Protein AF-0000000078755489 (afdb_homodimer)

InterPro domains:
  IPR040884 SMODS and SLOG-associating 2TM effector domain 1 [PF18181] (157-279)
  IPR041116 SMODS and SLOG-associating 2TM effector domain 3 [NF033610] (5-165)
  IPR041116 SMODS and SLOG-associating 2TM effector domain 3 [PF18184] (6-154)

Secondary structure (DSSP, 8-state):
-PPPPPHHHHHHHHHHHHHHHHHHHHHHHHHHHHHHHHHHHHHHTTSHHHHHHHHHHHHHHHHHHHHHHH--HHHHHHHHHHHHHHHHHHHHHHHTT-TTSSSTTHHHHHHHHHHHHHHHTHHHHHHHTTT--S--SS-HHHHHHHHS-HHHHHHHHIIIIIHHHHHHHHHHHHHHHHHHHHHHHHHHHHHHHHHHHHHHHHH-TTS--HHHHHHHHHHHHHHHHHHHHTHHHHHHHHHHHHHHHHHHHHHGGG--SHHHHHHHHHHHHHHHTTTT--GGGT---/-PPPPPHHHHHHHHHHHHHHHHHHHHHHHHHHHHHHHHHHHHHHTTSHHHHHHHHHHHHHHHHHHHHHHH--HHHHHHHHHHHHHHHHHHHHHHHTT-TTSSSTTHHHHHHHHHHHHHHHTHHHHHHHTTT--S--SS-HHHHHHHHS-HHHHHHHHIIIIIHHHHHHHHHHHHHHHHHHHHHHHHHHHHHHHHHHHHHHHHH-TTS--HHHHHHHHHHHHHHHHHHHHTHHHHHHHHHHHHHHHHHHHHHGGG--SHHHHHHHHHHHHHHHTTTT--GGGT---

Structure (mmCIF, N/CA/C/O backbone):
data_AF-0000000078755489-model_v1
#
loop_
_entity.id
_entity.type
_entity.pdbx_description
1 polymer 'Anthranilate synthase component I'
#
loop_
_atom_site.group_PDB
_atom_site.id
_atom_site.type_symbol
_atom_site.label_atom_id
_atom_site.label_alt_id
_atom_site.label_comp_id
_atom_site.label_asym_id
_atom_site.label_entity_id
_atom_site.label_seq_id
_atom_site.pdbx_PDB_ins_code
_atom_site.Cartn_x
_atom_site.Cartn_y
_atom_site.Cartn_z
_atom_site.occupancy
_atom_site.B_iso_or_equiv
_atom_site.auth_seq_id
_atom_site.auth_comp_id
_atom_site.auth_asym_id
_atom_site.auth_atom_id
_atom_site.pdbx_PDB_model_num
ATOM 1 N N . MET A 1 1 ? -21.266 8.047 26.5 1 76.19 1 MET A N 1
ATOM 2 C CA . MET A 1 1 ? -21.922 8.297 25.219 1 76.19 1 MET A CA 1
ATOM 3 C C . MET A 1 1 ? -20.969 8.016 24.062 1 76.19 1 MET A C 1
ATOM 5 O O . MET A 1 1 ? -19.781 8.305 24.156 1 76.19 1 MET A O 1
ATOM 9 N N . ALA A 1 2 ? -21.547 7.223 23.062 1 87.75 2 ALA A N 1
ATOM 10 C CA . ALA A 1 2 ? -20.719 6.922 21.891 1 87.75 2 ALA A CA 1
ATOM 11 C C . ALA A 1 2 ? -20.875 7.996 20.812 1 87.75 2 ALA A C 1
ATOM 13 O O . ALA A 1 2 ? -21.969 8.562 20.656 1 87.75 2 ALA A O 1
ATOM 14 N N . LEU A 1 3 ? -19.812 8.453 20.219 1 92.81 3 LEU A N 1
ATOM 15 C CA . LEU A 1 3 ? -19.859 9.438 19.156 1 92.81 3 LEU A CA 1
ATOM 16 C C . LEU A 1 3 ? -20.469 8.836 17.891 1 92.81 3 LEU A C 1
ATOM 18 O O . LEU A 1 3 ? -20.031 7.785 17.422 1 92.81 3 LEU A O 1
ATOM 22 N N . GLU A 1 4 ? -21.531 9.43 17.453 1 92.94 4 GLU A N 1
ATOM 23 C CA . GLU A 1 4 ? -22.156 9.008 16.203 1 92.94 4 GLU A CA 1
ATOM 24 C C . GLU A 1 4 ? -21.641 9.828 15.023 1 92.94 4 GLU A C 1
ATOM 26 O O . GLU A 1 4 ? -21.828 11.047 14.969 1 92.94 4 GLU A O 1
ATOM 31 N N . TYR A 1 5 ? -21.094 9.141 14.086 1 93.88 5 TYR A N 1
ATOM 32 C CA . TYR A 1 5 ? -20.531 9.805 12.906 1 93.88 5 TYR A CA 1
ATOM 33 C C . TYR A 1 5 ? -21.625 10.156 11.906 1 93.88 5 TYR A C 1
ATOM 35 O O . TYR A 1 5 ? -22.719 9.57 11.945 1 93.88 5 TYR A O 1
ATOM 43 N N . PRO A 1 6 ? -21.328 11.117 11.023 1 91.12 6 PRO A N 1
ATOM 44 C CA . PRO A 1 6 ? -22.25 11.359 9.914 1 91.12 6 PRO A CA 1
ATOM 45 C C . PRO A 1 6 ? -22.484 10.125 9.055 1 91.12 6 PRO A C 1
ATOM 47 O O . PRO A 1 6 ? -21.594 9.281 8.93 1 91.12 6 PRO A O 1
ATOM 50 N N . SER A 1 7 ? -23.641 10.031 8.438 1 88.62 7 SER A N 1
ATOM 51 C CA . SER A 1 7 ? -24.016 8.883 7.621 1 88.62 7 SER A CA 1
ATOM 52 C C . SER A 1 7 ? -23.031 8.68 6.469 1 88.62 7 SER A C 1
ATOM 54 O O . SER A 1 7 ? -22.828 7.551 6.023 1 88.62 7 SER A O 1
ATOM 56 N N . LEU A 1 8 ? -22.469 9.758 6.051 1 87.38 8 LEU A N 1
ATOM 57 C CA . LEU A 1 8 ? -21.5 9.68 4.965 1 87.38 8 LEU A CA 1
ATOM 58 C C . LEU A 1 8 ? -20.328 8.781 5.352 1 87.38 8 LEU A C 1
ATOM 60 O O . LEU A 1 8 ? -19.797 8.047 4.512 1 87.38 8 LEU A O 1
ATOM 64 N N . TYR A 1 9 ? -19.922 8.805 6.574 1 91.19 9 TYR A N 1
ATOM 65 C CA . TYR A 1 9 ? -18.844 7.949 7.051 1 91.19 9 TYR A CA 1
ATOM 66 C C . TYR A 1 9 ? -19.219 6.477 6.953 1 91.19 9 TYR A C 1
ATOM 68 O O . TYR A 1 9 ? -18.484 5.676 6.375 1 91.19 9 TYR A O 1
ATOM 76 N N . SER A 1 10 ? -20.328 6.145 7.555 1 89.88 10 SER A N 1
ATOM 77 C CA . SER A 1 10 ? -20.766 4.754 7.594 1 89.88 10 SER A CA 1
ATOM 78 C C . SER A 1 10 ? -20.969 4.199 6.191 1 89.88 10 SER A C 1
ATOM 80 O O . SER A 1 10 ? -20.609 3.053 5.906 1 89.88 10 SER A O 1
ATOM 82 N N . SER A 1 11 ? -21.531 5.023 5.336 1 90.19 11 SER A N 1
ATOM 83 C CA . SER A 1 11 ? -21.781 4.594 3.963 1 90.19 11 SER A CA 1
ATOM 84 C C . SER A 1 11 ? -20.469 4.367 3.213 1 90.19 11 SER A C 1
ATOM 86 O O . SER A 1 11 ? -20.312 3.354 2.531 1 90.19 11 SER A O 1
ATOM 88 N N . ALA A 1 12 ? -19.578 5.328 3.316 1 90.31 12 ALA A N 1
ATOM 89 C CA . ALA A 1 12 ? -18.281 5.207 2.65 1 90.31 12 ALA A CA 1
ATOM 90 C C . ALA A 1 12 ? -17.484 4.031 3.203 1 90.31 12 ALA A C 1
ATOM 92 O O . ALA A 1 12 ? -16.859 3.289 2.447 1 90.31 12 ALA A O 1
ATOM 93 N N . ASP A 1 13 ? -17.516 3.875 4.5 1 92.81 13 ASP A N 1
ATOM 94 C CA . ASP A 1 13 ? -16.812 2.781 5.16 1 92.81 13 ASP A CA 1
ATOM 95 C C . ASP A 1 13 ? -17.359 1.427 4.715 1 92.81 13 ASP A C 1
ATOM 97 O O . ASP A 1 13 ? -16.594 0.5 4.445 1 92.81 13 ASP A O 1
ATOM 101 N N . LYS A 1 14 ? -18.641 1.328 4.676 1 92.88 14 LYS A N 1
ATOM 102 C CA . LYS A 1 14 ? -19.281 0.092 4.242 1 92.88 14 LYS A CA 1
ATOM 103 C C . LYS A 1 14 ? -18.953 -0.228 2.791 1 92.88 14 LYS A C 1
ATOM 105 O O . LYS A 1 14 ? -18.641 -1.376 2.455 1 92.88 14 LYS A O 1
ATOM 110 N N . LEU A 1 15 ? -19.016 0.792 1.966 1 91.25 15 LEU A N 1
ATOM 111 C CA . LEU A 1 15 ? -18.688 0.606 0.555 1 91.25 15 LEU A CA 1
ATOM 112 C C . LEU A 1 15 ? -17.25 0.146 0.384 1 91.25 15 LEU A C 1
ATOM 114 O O . LEU A 1 15 ? -16.969 -0.771 -0.394 1 91.25 15 LEU A O 1
ATOM 118 N N . SER A 1 16 ? -16.297 0.794 1.084 1 92.31 16 SER A N 1
ATOM 119 C CA . SER A 1 16 ? -14.891 0.416 1.026 1 92.31 16 SER A CA 1
ATOM 120 C C . SER A 1 16 ? -14.695 -1.03 1.465 1 92.31 16 SER A C 1
ATOM 122 O O . SER A 1 16 ? -14.055 -1.816 0.757 1 92.31 16 SER A O 1
ATOM 124 N N . ASN A 1 17 ? -15.289 -1.408 2.586 1 93.38 17 ASN A N 1
ATOM 125 C CA . ASN A 1 17 ? -15.133 -2.752 3.133 1 93.38 17 ASN A CA 1
ATOM 126 C C . ASN A 1 17 ? -15.734 -3.807 2.205 1 93.38 17 ASN A C 1
ATOM 128 O O . ASN A 1 17 ? -15.141 -4.867 1.998 1 93.38 17 ASN A O 1
ATOM 132 N N . ARG A 1 18 ? -16.859 -3.523 1.664 1 93.12 18 ARG A N 1
ATOM 133 C CA . ARG A 1 18 ? -17.547 -4.469 0.789 1 93.12 18 ARG A CA 1
ATOM 134 C C . ARG A 1 18 ? -16.766 -4.691 -0.501 1 93.12 18 ARG A C 1
ATOM 136 O O . ARG A 1 18 ? -16.625 -5.824 -0.957 1 93.12 18 ARG A O 1
ATOM 143 N N . THR A 1 19 ? -16.312 -3.635 -1.051 1 92.31 19 THR A N 1
ATOM 144 C CA . THR A 1 19 ? -15.602 -3.727 -2.318 1 92.31 19 THR A CA 1
ATOM 145 C C . THR A 1 19 ? -14.266 -4.43 -2.135 1 92.31 19 THR A C 1
ATOM 147 O O . THR A 1 19 ? -13.867 -5.254 -2.965 1 92.31 19 THR A O 1
ATOM 150 N N . GLN A 1 20 ? -13.586 -4.121 -1.095 1 92.44 20 GLN A N 1
ATOM 151 C CA . GLN A 1 20 ? -12.32 -4.793 -0.802 1 92.44 20 GLN A CA 1
ATOM 152 C C . GLN A 1 20 ? -12.539 -6.281 -0.552 1 92.44 20 GLN A C 1
ATOM 154 O O . GLN A 1 20 ? -11.781 -7.117 -1.062 1 92.44 20 GLN A O 1
ATOM 159 N N . ALA A 1 21 ? -13.555 -6.621 0.213 1 94.38 21 ALA A N 1
ATOM 160 C CA . ALA A 1 21 ? -13.844 -8.016 0.529 1 94.38 21 ALA A CA 1
ATOM 161 C C . ALA A 1 21 ? -14.195 -8.805 -0.73 1 94.38 21 ALA A C 1
ATOM 163 O O . ALA A 1 21 ? -13.789 -9.953 -0.888 1 94.38 21 ALA A O 1
ATOM 164 N N . LEU A 1 22 ? -14.977 -8.188 -1.553 1 94.25 22 LEU A N 1
ATOM 165 C CA . LEU A 1 22 ? -15.367 -8.836 -2.797 1 94.25 22 LEU A CA 1
ATOM 166 C C . LEU A 1 22 ? -14.148 -9.117 -3.67 1 94.25 22 LEU A C 1
ATOM 168 O O . LEU A 1 22 ? -14.016 -10.211 -4.223 1 94.25 22 LEU A O 1
ATOM 172 N N . TYR A 1 23 ? -13.297 -8.156 -3.775 1 93.25 23 TYR A N 1
ATOM 173 C CA . TYR A 1 23 ? -12.086 -8.328 -4.57 1 93.25 23 TYR A CA 1
ATOM 174 C C . TYR A 1 23 ? -11.234 -9.477 -4.031 1 93.25 23 TYR A C 1
ATOM 176 O O . TYR A 1 23 ? -10.781 -10.328 -4.793 1 93.25 23 TYR A O 1
ATOM 184 N N . LYS A 1 24 ? -11 -9.5 -2.756 1 94.38 24 LYS A N 1
ATOM 185 C CA . LYS A 1 24 ? -10.172 -10.531 -2.135 1 94.38 24 LYS A CA 1
ATOM 186 C C . LYS A 1 24 ? -10.797 -11.914 -2.297 1 94.38 24 LYS A C 1
ATOM 188 O O . LYS A 1 24 ? -10.094 -12.906 -2.473 1 94.38 24 LYS A O 1
ATOM 193 N N . ARG A 1 25 ? -12.148 -11.938 -2.242 1 95.88 25 ARG A N 1
ATOM 194 C CA . ARG A 1 25 ? -12.844 -13.203 -2.424 1 95.88 25 ARG A CA 1
ATOM 195 C C . ARG A 1 25 ? -12.672 -13.727 -3.848 1 95.88 25 ARG A C 1
ATOM 197 O O . ARG A 1 25 ? -12.414 -14.914 -4.051 1 95.88 25 ARG A O 1
ATOM 204 N N . ILE A 1 26 ? -12.875 -12.836 -4.793 1 96.31 26 ILE A N 1
ATOM 205 C CA . ILE A 1 26 ? -12.703 -13.227 -6.191 1 96.31 26 ILE A CA 1
ATOM 206 C C . ILE A 1 26 ? -11.281 -13.719 -6.418 1 96.31 26 ILE A C 1
ATOM 208 O O . ILE A 1 26 ? -11.062 -14.75 -7.055 1 96.31 26 ILE A O 1
ATOM 212 N N . PHE A 1 27 ? -10.359 -13.016 -5.883 1 95.69 27 PHE A N 1
ATOM 213 C CA . PHE A 1 27 ? -8.945 -13.359 -5.988 1 95.69 27 PHE A CA 1
ATOM 214 C C . PHE A 1 27 ? -8.688 -14.75 -5.406 1 95.69 27 PHE A C 1
ATOM 216 O O . PHE A 1 27 ? -8.047 -15.586 -6.051 1 95.69 27 PHE A O 1
ATOM 223 N N . LYS A 1 28 ? -9.164 -14.992 -4.238 1 96.81 28 LYS A N 1
ATOM 224 C CA . LYS A 1 28 ? -8.977 -16.266 -3.541 1 96.81 28 LYS A CA 1
ATOM 225 C C . LYS A 1 28 ? -9.547 -17.422 -4.348 1 96.81 28 LYS A C 1
ATOM 227 O O . LYS A 1 28 ? -8.875 -18.438 -4.559 1 96.81 28 LYS A O 1
ATOM 232 N N . TRP A 1 29 ? -10.742 -17.234 -4.789 1 97.5 29 TRP A N 1
ATOM 233 C CA . TRP A 1 29 ? -11.398 -18.328 -5.504 1 97.5 29 TRP A CA 1
ATOM 234 C C . TRP A 1 29 ? -10.742 -18.562 -6.859 1 97.5 29 TRP A C 1
ATOM 236 O O . TRP A 1 29 ? -10.68 -19.703 -7.332 1 97.5 29 TRP A O 1
ATOM 246 N N . HIS A 1 30 ? -10.273 -17.516 -7.449 1 97.81 30 HIS A N 1
ATOM 247 C CA . HIS A 1 30 ? -9.516 -17.672 -8.688 1 97.81 30 HIS A CA 1
ATOM 248 C C . HIS A 1 30 ? -8.297 -18.562 -8.477 1 97.81 30 HIS A C 1
ATOM 250 O O . HIS A 1 30 ? -8.078 -19.516 -9.227 1 97.81 30 HIS A O 1
ATOM 256 N N . THR A 1 31 ? -7.531 -18.281 -7.473 1 96.94 31 THR A N 1
ATOM 257 C CA . THR A 1 31 ? -6.293 -19 -7.219 1 96.94 31 THR A CA 1
ATOM 258 C C . THR A 1 31 ? -6.582 -20.438 -6.773 1 96.94 31 THR A C 1
ATOM 260 O O . THR A 1 31 ? -5.887 -21.359 -7.176 1 96.94 31 THR A O 1
ATOM 263 N N . VAL A 1 32 ? -7.633 -20.594 -6.008 1 97.88 32 VAL A N 1
ATOM 264 C CA . VAL A 1 32 ? -8.008 -21.922 -5.527 1 97.88 32 VAL A CA 1
ATOM 265 C C . VAL A 1 32 ? -8.438 -22.797 -6.703 1 97.88 32 VAL A C 1
ATOM 267 O O . VAL A 1 32 ? -8.047 -23.953 -6.801 1 97.88 32 VAL A O 1
ATOM 270 N N . CYS A 1 33 ? -9.227 -22.234 -7.586 1 98.31 33 CYS A N 1
ATOM 271 C CA . CYS A 1 33 ? -9.672 -22.969 -8.758 1 98.31 33 CYS A CA 1
ATOM 272 C C . CYS A 1 33 ? -8.492 -23.344 -9.648 1 98.31 33 CYS A C 1
ATOM 274 O O . CYS A 1 33 ? -8.445 -24.453 -10.195 1 98.31 33 CYS A O 1
ATOM 276 N N . LEU A 1 34 ? -7.578 -22.484 -9.758 1 97.94 34 LEU A N 1
ATOM 277 C CA . LEU A 1 34 ? -6.41 -22.734 -10.594 1 97.94 34 LEU A CA 1
ATOM 278 C C . LEU A 1 34 ? -5.562 -23.859 -10.023 1 97.94 34 LEU A C 1
ATOM 280 O O . LEU A 1 34 ? -5.109 -24.734 -10.758 1 97.94 34 LEU A O 1
ATOM 284 N N . VAL A 1 35 ? -5.355 -23.844 -8.727 1 98.38 35 VAL A N 1
ATOM 285 C CA . VAL A 1 35 ? -4.594 -24.891 -8.055 1 98.38 35 VAL A CA 1
ATOM 286 C C . VAL A 1 35 ? -5.34 -26.219 -8.164 1 98.38 35 VAL A C 1
ATOM 288 O O . VAL A 1 35 ? -4.742 -27.25 -8.469 1 98.38 35 VAL A O 1
ATOM 291 N N . ALA A 1 36 ? -6.629 -26.188 -7.977 1 98.56 36 ALA A N 1
ATOM 292 C CA . ALA A 1 36 ? -7.445 -27.391 -8.102 1 98.56 36 ALA A CA 1
ATOM 293 C C . ALA A 1 36 ? -7.363 -27.969 -9.516 1 98.56 36 ALA A C 1
ATOM 295 O O . ALA A 1 36 ? -7.273 -29.172 -9.688 1 98.56 36 ALA A O 1
ATOM 296 N N . PHE A 1 37 ? -7.398 -27.094 -10.492 1 98.44 37 PHE A N 1
ATOM 297 C CA . PHE A 1 37 ? -7.238 -27.516 -11.875 1 98.44 37 PHE A CA 1
ATOM 298 C C . PHE A 1 37 ? -5.934 -28.281 -12.055 1 98.44 37 PHE A C 1
ATOM 300 O O . PHE A 1 37 ? -5.918 -29.359 -12.641 1 98.44 37 PHE A O 1
ATOM 307 N N . CYS A 1 38 ? -4.883 -27.719 -11.516 1 97.19 38 CYS A N 1
ATOM 308 C CA . CYS A 1 38 ? -3.57 -28.328 -11.664 1 97.19 38 CYS A CA 1
ATOM 309 C C . CYS A 1 38 ? -3.549 -29.719 -11.023 1 97.19 38 CYS A C 1
ATOM 311 O O . CYS A 1 38 ? -3.014 -30.672 -11.609 1 97.19 38 CYS A O 1
ATOM 313 N N . ILE A 1 39 ? -4.129 -29.859 -9.906 1 97.69 39 ILE A N 1
ATOM 314 C CA . ILE A 1 39 ? -4.137 -31.125 -9.164 1 97.69 39 ILE A CA 1
ATOM 315 C C . ILE A 1 39 ? -4.961 -32.156 -9.922 1 97.69 39 ILE A C 1
ATOM 317 O O . ILE A 1 39 ? -4.492 -33.281 -10.172 1 97.69 39 ILE A O 1
ATOM 321 N N . ILE A 1 40 ? -6.137 -31.797 -10.344 1 97.81 40 ILE A N 1
ATOM 322 C CA . ILE A 1 40 ? -7.055 -32.719 -11 1 97.81 40 ILE A CA 1
ATOM 323 C C . ILE A 1 40 ? -6.484 -33.125 -12.359 1 97.81 40 ILE A C 1
ATOM 325 O O . ILE A 1 40 ? -6.52 -34.312 -12.719 1 97.81 40 ILE A O 1
ATOM 329 N N . PHE A 1 41 ? -5.941 -32.219 -13.047 1 96.31 41 PHE A N 1
ATOM 330 C CA . PHE A 1 41 ? -5.379 -32.5 -14.359 1 96.31 41 PHE A CA 1
ATOM 331 C C . PHE A 1 41 ? -4.184 -33.438 -14.242 1 96.31 41 PHE A C 1
ATOM 333 O O . PHE A 1 41 ? -4.051 -34.375 -15.016 1 96.31 41 PHE A O 1
ATOM 340 N N . SER A 1 42 ? -3.379 -33.125 -13.266 1 94.12 42 SER A N 1
ATOM 341 C CA . SER A 1 42 ? -2.189 -33.969 -13.078 1 94.12 42 SER A CA 1
ATOM 342 C C . SER A 1 42 ? -2.562 -35.375 -12.703 1 94.12 42 SER A C 1
ATOM 344 O O . SER A 1 42 ? -1.957 -36.344 -13.188 1 94.12 42 SER A O 1
ATOM 346 N N . MET A 1 43 ? -3.59 -35.562 -11.969 1 94.44 43 MET A N 1
ATOM 347 C CA . MET A 1 43 ? -3.92 -36.844 -11.414 1 94.44 43 MET A CA 1
ATOM 348 C C . MET A 1 43 ? -4.871 -37.625 -12.328 1 94.44 43 MET A C 1
ATOM 350 O O . MET A 1 43 ? -4.789 -38.844 -12.438 1 94.44 43 MET A O 1
ATOM 354 N N . PHE A 1 44 ? -5.758 -36.938 -13.062 1 93.94 44 PHE A N 1
ATOM 355 C CA . PHE A 1 44 ? -6.887 -37.656 -13.656 1 93.94 44 PHE A CA 1
ATOM 356 C C . PHE A 1 44 ? -7.055 -37.281 -15.125 1 93.94 44 PHE A C 1
ATOM 358 O O . PHE A 1 44 ? -8.148 -37.406 -15.68 1 93.94 44 PHE A O 1
ATOM 365 N N . LYS A 1 45 ? -6.031 -36.781 -15.703 1 91.56 45 LYS A N 1
ATOM 366 C CA . LYS A 1 45 ? -6.18 -36.312 -17.078 1 91.56 45 LYS A CA 1
ATOM 367 C C . LYS A 1 45 ? -6.527 -37.469 -18.016 1 91.56 45 LYS A C 1
ATOM 369 O O . LYS A 1 45 ? -7.055 -37.25 -19.109 1 91.56 45 LYS A O 1
ATOM 374 N N . GLU A 1 46 ? -6.355 -38.75 -17.578 1 91.19 46 GLU A N 1
ATOM 375 C CA . GLU A 1 46 ? -6.609 -39.875 -18.453 1 91.19 46 GLU A CA 1
ATOM 376 C C . GLU A 1 46 ? -8.039 -40.375 -18.297 1 91.19 46 GLU A C 1
ATOM 378 O O . GLU A 1 46 ? -8.523 -41.156 -19.125 1 91.19 46 GLU A O 1
ATOM 383 N N . ILE A 1 47 ? -8.703 -39.938 -17.266 1 94.38 47 ILE A N 1
ATOM 384 C CA . ILE A 1 47 ? -10.062 -40.344 -16.984 1 94.38 47 ILE A CA 1
ATOM 385 C C . ILE A 1 47 ? -11.047 -39.281 -17.453 1 94.38 47 ILE A C 1
ATOM 387 O O . ILE A 1 47 ? -10.844 -38.094 -17.219 1 94.38 47 ILE A O 1
ATOM 391 N N . PRO A 1 48 ? -12.109 -39.75 -18.094 1 94.81 48 PRO A N 1
ATOM 392 C CA . PRO A 1 48 ? -13.062 -38.781 -18.641 1 94.81 48 PRO A CA 1
ATOM 393 C C . PRO A 1 48 ? -13.609 -37.844 -17.578 1 94.81 48 PRO A C 1
ATOM 395 O O . PRO A 1 48 ? -13.711 -36.625 -17.812 1 94.81 48 PRO A O 1
ATOM 398 N N . VAL A 1 49 ? -13.922 -38.281 -16.453 1 95.56 49 VAL A N 1
ATOM 399 C CA . VAL A 1 49 ? -14.453 -37.438 -15.398 1 95.56 49 VAL A CA 1
ATOM 400 C C . VAL A 1 49 ? -13.406 -36.406 -14.992 1 95.56 49 VAL A C 1
ATOM 402 O O . VAL A 1 49 ? -13.75 -35.25 -14.703 1 95.56 49 VAL A O 1
ATOM 405 N N . GLY A 1 50 ? -12.195 -36.812 -14.93 1 96.31 50 GLY A N 1
ATOM 406 C CA . GLY A 1 50 ? -11.117 -35.875 -14.641 1 96.31 50 GLY A CA 1
ATOM 407 C C . GLY A 1 50 ? -11 -34.75 -15.664 1 96.31 50 GLY A C 1
ATOM 408 O O . GLY A 1 50 ? -10.766 -33.594 -15.305 1 96.31 50 GLY A O 1
ATOM 409 N N . LYS A 1 51 ? -11.219 -35.094 -16.891 1 95.94 51 LYS A N 1
ATOM 410 C CA . LYS A 1 51 ? -11.18 -34.125 -17.969 1 95.94 51 LYS A CA 1
ATOM 411 C C . LYS A 1 51 ? -12.312 -33.125 -17.828 1 95.94 51 LYS A C 1
ATOM 413 O O . LYS A 1 51 ? -12.102 -31.906 -18 1 95.94 51 LYS A O 1
ATOM 418 N N . ILE A 1 52 ? -13.406 -33.625 -17.5 1 96.88 52 ILE A N 1
ATOM 419 C CA . ILE A 1 52 ? -14.578 -32.781 -17.359 1 96.88 52 ILE A CA 1
ATOM 420 C C . ILE A 1 52 ? -14.391 -31.812 -16.188 1 96.88 52 ILE A C 1
ATOM 422 O O . ILE A 1 52 ? -14.625 -30.609 -16.312 1 96.88 52 ILE A O 1
ATOM 426 N N . ILE A 1 53 ? -13.961 -32.281 -15.062 1 97.94 53 ILE A N 1
ATOM 427 C CA . ILE A 1 53 ? -13.75 -31.453 -13.875 1 97.94 53 ILE A CA 1
ATOM 428 C C . ILE A 1 53 ? -12.688 -30.406 -14.172 1 97.94 53 ILE A C 1
ATOM 430 O O . ILE A 1 53 ? -12.836 -29.234 -13.789 1 97.94 53 ILE A O 1
ATOM 434 N N . SER A 1 54 ? -11.656 -30.812 -14.852 1 97.81 54 SER A N 1
ATOM 435 C CA . SER A 1 54 ? -10.609 -29.875 -15.234 1 97.81 54 SER A CA 1
ATOM 436 C C . SER A 1 54 ? -11.164 -28.75 -16.109 1 97.81 54 SER A C 1
ATOM 438 O O . SER A 1 54 ? -10.844 -27.578 -15.914 1 97.81 54 SER A O 1
ATOM 440 N N . ALA A 1 55 ? -11.992 -29.125 -17 1 97.56 55 ALA A N 1
ATOM 441 C CA . ALA A 1 55 ? -12.602 -28.156 -17.906 1 97.56 55 ALA A CA 1
ATOM 442 C C . ALA A 1 55 ? -13.445 -27.141 -17.125 1 97.56 55 ALA A C 1
ATOM 444 O O . ALA A 1 55 ? -13.359 -25.938 -17.375 1 97.56 55 ALA A O 1
ATOM 445 N N . ILE A 1 56 ? -14.164 -27.578 -16.203 1 98.19 56 ILE A N 1
ATOM 446 C CA . ILE A 1 56 ? -15.023 -26.719 -15.398 1 98.19 56 ILE A CA 1
ATOM 447 C C . ILE A 1 56 ? -14.164 -25.781 -14.562 1 98.19 56 ILE A C 1
ATOM 449 O O . ILE A 1 56 ? -14.445 -24.578 -14.5 1 98.19 56 ILE A O 1
ATOM 453 N N . LEU A 1 57 ? -13.164 -26.266 -13.977 1 98.5 57 LEU A N 1
ATOM 454 C CA . LEU A 1 57 ? -12.289 -25.469 -13.117 1 98.5 57 LEU A CA 1
ATOM 455 C C . LEU A 1 57 ? -11.602 -24.375 -13.914 1 98.5 57 LEU A C 1
ATOM 457 O O . LEU A 1 57 ? -11.508 -23.234 -13.453 1 98.5 57 LEU A O 1
ATOM 461 N N . ILE A 1 58 ? -11.133 -24.719 -15.094 1 97.12 58 ILE A N 1
ATOM 462 C CA . ILE A 1 58 ? -10.438 -23.719 -15.891 1 97.12 58 ILE A CA 1
ATOM 463 C C . ILE A 1 58 ? -11.414 -22.641 -16.359 1 97.12 58 ILE A C 1
ATOM 465 O O . ILE A 1 58 ? -11.07 -21.469 -16.422 1 97.12 58 ILE A O 1
ATOM 469 N N . LEU A 1 59 ? -12.625 -23.062 -16.656 1 97.75 59 LEU A N 1
ATOM 470 C CA . LEU A 1 59 ? -13.633 -22.094 -17.094 1 97.75 59 LEU A CA 1
ATOM 471 C C . LEU A 1 59 ? -14.023 -21.172 -15.953 1 97.75 59 LEU A C 1
ATOM 473 O O . LEU A 1 59 ? -14.141 -19.953 -16.156 1 97.75 59 LEU A O 1
ATOM 477 N N . ILE A 1 60 ? -14.203 -21.672 -14.773 1 98 60 ILE A N 1
ATOM 478 C CA . ILE A 1 60 ? -14.508 -20.859 -13.602 1 98 60 ILE A CA 1
ATOM 479 C C . ILE A 1 60 ? -13.352 -19.891 -13.336 1 98 60 ILE A C 1
ATOM 481 O O . ILE A 1 60 ? -13.578 -18.703 -13.102 1 98 60 ILE A O 1
ATOM 485 N N . SER A 1 61 ? -12.164 -20.438 -13.336 1 97.56 61 SER A N 1
ATOM 486 C CA . SER A 1 61 ? -10.992 -19.609 -13.117 1 97.56 61 SER A CA 1
ATOM 487 C C . SER A 1 61 ? -10.914 -18.484 -14.148 1 97.56 61 SER A C 1
ATOM 489 O O . SER A 1 61 ? -10.523 -17.359 -13.82 1 97.56 61 SER A O 1
ATOM 491 N N . PHE A 1 62 ? -11.328 -18.797 -15.328 1 97 62 PHE A N 1
ATOM 492 C CA . PHE A 1 62 ? -11.289 -17.797 -16.391 1 97 62 PHE A CA 1
ATOM 493 C C . PHE A 1 62 ? -12.336 -16.719 -16.156 1 97 62 PHE A C 1
ATOM 495 O O . PHE A 1 62 ? -12.07 -15.531 -16.359 1 97 62 PHE A O 1
ATOM 502 N N . VAL A 1 63 ? -13.484 -17.078 -15.828 1 97 63 VAL A N 1
ATOM 503 C CA . VAL A 1 63 ? -14.531 -16.109 -15.523 1 97 63 VAL A CA 1
ATOM 504 C C . VAL A 1 63 ? -14.078 -15.18 -14.398 1 97 63 VAL A C 1
ATOM 506 O O . VAL A 1 63 ? -14.227 -13.961 -14.484 1 97 63 VAL A O 1
ATOM 509 N N . LEU A 1 64 ? -13.508 -15.719 -13.375 1 97.19 64 LEU A N 1
ATOM 510 C CA . LEU A 1 64 ? -12.984 -14.93 -12.266 1 97.19 64 LEU A CA 1
ATOM 511 C C . LEU A 1 64 ? -11.844 -14.023 -12.727 1 97.19 64 LEU A C 1
ATOM 513 O O . LEU A 1 64 ? -11.719 -12.891 -12.258 1 97.19 64 LEU A O 1
ATOM 517 N N . ASN A 1 65 ? -11.062 -14.57 -13.641 1 95.81 65 ASN A N 1
ATOM 518 C CA . ASN A 1 65 ? -9.984 -13.781 -14.227 1 95.81 65 ASN A CA 1
ATOM 519 C C . ASN A 1 65 ? -10.523 -12.555 -14.953 1 95.81 65 ASN A C 1
ATOM 521 O O . ASN A 1 65 ? -9.914 -11.484 -14.898 1 95.81 65 ASN A O 1
ATOM 525 N N . ILE A 1 66 ? -11.594 -12.688 -15.594 1 95.44 66 ILE A N 1
ATOM 526 C CA . ILE A 1 66 ? -12.227 -11.562 -16.297 1 95.44 66 ILE A CA 1
ATOM 527 C C . ILE A 1 66 ? -12.586 -10.469 -15.289 1 95.44 66 ILE A C 1
ATOM 529 O O . ILE A 1 66 ? -12.305 -9.297 -15.516 1 95.44 66 ILE A O 1
ATOM 533 N N . PHE A 1 67 ? -13.062 -10.875 -14.203 1 93.88 67 PHE A N 1
ATOM 534 C CA . PHE A 1 67 ? -13.43 -9.914 -13.18 1 93.88 67 PHE A CA 1
ATOM 535 C C . PHE A 1 67 ? -12.195 -9.242 -12.594 1 93.88 67 PHE A C 1
ATOM 537 O O . PHE A 1 67 ? -12.195 -8.031 -12.367 1 93.88 67 PHE A O 1
ATOM 544 N N . LEU A 1 68 ? -11.195 -9.938 -12.359 1 93.44 68 LEU A N 1
ATOM 545 C CA . LEU A 1 68 ? -9.969 -9.383 -11.789 1 93.44 68 LEU A CA 1
ATOM 546 C C . LEU A 1 68 ? -9.312 -8.422 -12.766 1 93.44 68 LEU A C 1
ATOM 548 O O . LEU A 1 68 ? -8.703 -7.43 -12.352 1 93.44 68 LEU A O 1
ATOM 552 N N . THR A 1 69 ? -9.469 -8.727 -14.039 1 92 69 THR A N 1
ATOM 553 C CA . THR A 1 69 ? -8.789 -7.949 -15.062 1 92 69 THR A CA 1
ATOM 554 C C . THR A 1 69 ? -9.555 -6.668 -15.375 1 92 69 THR A C 1
ATOM 556 O O . THR A 1 69 ? -8.953 -5.605 -15.547 1 92 69 THR A O 1
ATOM 559 N N . PHE A 1 70 ? -10.82 -6.703 -15.32 1 89.69 70 PHE A N 1
ATOM 560 C CA . PHE A 1 70 ? -11.57 -5.586 -15.883 1 89.69 70 PHE A CA 1
ATOM 561 C C . PHE A 1 70 ? -12.297 -4.82 -14.789 1 89.69 70 PHE A C 1
ATOM 563 O O . PHE A 1 70 ? -12.859 -3.748 -15.039 1 89.69 70 PHE A O 1
ATOM 570 N N . ASP A 1 71 ? -12.25 -5.188 -13.664 1 81.69 71 ASP A N 1
ATOM 571 C CA . ASP A 1 71 ? -12.992 -4.5 -12.609 1 81.69 71 ASP A CA 1
ATOM 572 C C . ASP A 1 71 ? -12.141 -3.408 -11.969 1 81.69 71 ASP A C 1
ATOM 574 O O . ASP A 1 71 ? -10.914 -3.541 -11.867 1 81.69 71 ASP A O 1
ATOM 578 N N . ASP A 1 72 ? -12.773 -2.32 -11.562 1 79.19 72 ASP A N 1
ATOM 579 C CA . ASP A 1 72 ? -12.117 -1.162 -10.969 1 79.19 72 ASP A CA 1
ATOM 580 C C . ASP A 1 72 ? -12.328 -1.129 -9.453 1 79.19 72 ASP A C 1
ATOM 582 O O . ASP A 1 72 ? -12.266 -0.064 -8.836 1 79.19 72 ASP A O 1
ATOM 586 N N . LYS A 1 73 ? -12.594 -2.238 -8.945 1 81.81 73 LYS A N 1
ATOM 587 C CA . LYS A 1 73 ? -12.922 -2.326 -7.523 1 81.81 73 LYS A CA 1
ATOM 588 C C . LYS A 1 73 ? -11.828 -1.7 -6.66 1 81.81 73 LYS A C 1
ATOM 590 O O . LYS A 1 73 ? -12.117 -1.112 -5.617 1 81.81 73 LYS A O 1
ATOM 595 N N . ASN A 1 74 ? -10.617 -1.668 -7.082 1 80.5 74 ASN A N 1
ATOM 596 C CA . ASN A 1 74 ? -9.516 -1.101 -6.316 1 80.5 74 ASN A CA 1
ATOM 597 C C . ASN A 1 74 ? -9.641 0.415 -6.191 1 80.5 74 ASN A C 1
ATOM 599 O O . ASN A 1 74 ? -9.391 0.977 -5.125 1 80.5 74 ASN A O 1
ATOM 603 N N . THR A 1 75 ? -10.055 1.013 -7.199 1 82.88 75 THR A N 1
ATOM 604 C CA . THR A 1 75 ? -10.242 2.459 -7.188 1 82.88 75 THR A CA 1
ATOM 605 C C . THR A 1 75 ? -11.383 2.852 -6.254 1 82.88 75 THR A C 1
ATOM 607 O O . THR A 1 75 ? -11.266 3.805 -5.484 1 82.88 75 THR A O 1
ATOM 610 N N . VAL A 1 76 ? -12.422 2.09 -6.336 1 87.06 76 VAL A N 1
ATOM 611 C CA . VAL A 1 76 ? -13.586 2.375 -5.512 1 87.06 76 VAL A CA 1
ATOM 612 C C . VAL A 1 76 ? -13.25 2.166 -4.039 1 87.06 76 VAL A C 1
ATOM 614 O O . VAL A 1 76 ? -13.586 2.998 -3.193 1 87.06 76 VAL A O 1
ATOM 617 N N . TRP A 1 77 ? -12.609 1.103 -3.785 1 89.25 77 TRP A N 1
ATOM 618 C CA . TRP A 1 77 ? -12.219 0.817 -2.41 1 89.25 77 TRP A CA 1
ATOM 619 C C . TRP A 1 77 ? -11.344 1.933 -1.852 1 89.25 77 TRP A C 1
ATOM 621 O O . TRP A 1 77 ? -11.594 2.436 -0.753 1 89.25 77 TRP A O 1
ATOM 631 N N . TYR A 1 78 ? -10.375 2.334 -2.578 1 84.31 78 TYR A N 1
ATOM 632 C CA . TYR A 1 78 ? -9.414 3.322 -2.107 1 84.31 78 TYR A CA 1
ATOM 633 C C . TYR A 1 78 ? -1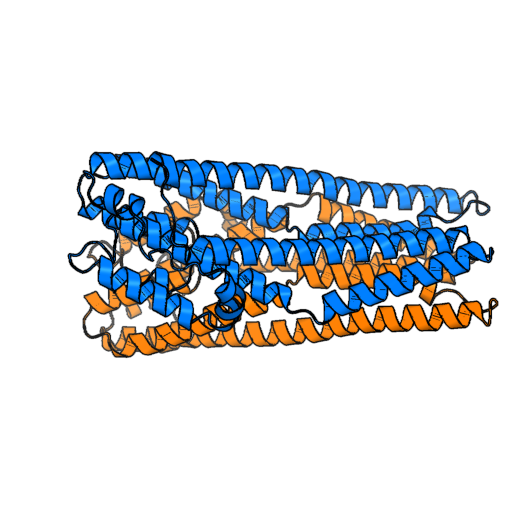0.078 4.68 -1.909 1 84.31 78 TYR A C 1
ATOM 635 O O . TYR A 1 78 ? -9.867 5.332 -0.883 1 84.31 78 TYR A O 1
ATOM 643 N N . THR A 1 79 ? -10.82 5.066 -2.852 1 85 79 THR A N 1
ATOM 644 C CA . THR A 1 79 ? -11.484 6.363 -2.777 1 85 79 THR A CA 1
ATOM 645 C C . THR A 1 79 ? -12.5 6.383 -1.642 1 85 79 THR A C 1
ATOM 647 O O . THR A 1 79 ? -12.617 7.379 -0.924 1 85 79 THR A O 1
ATOM 650 N N . ALA A 1 80 ? -13.211 5.301 -1.53 1 89.38 80 ALA A N 1
ATOM 651 C CA . ALA A 1 80 ? -14.188 5.207 -0.449 1 89.38 80 ALA A CA 1
ATOM 652 C C . ALA A 1 80 ? -13.5 5.223 0.914 1 89.38 80 ALA A C 1
ATOM 654 O O . ALA A 1 80 ? -14.008 5.816 1.866 1 89.38 80 ALA A O 1
ATOM 655 N N . ARG A 1 81 ? -12.375 4.598 0.995 1 90.12 81 ARG A N 1
ATOM 656 C CA . ARG A 1 81 ? -11.617 4.605 2.242 1 90.12 81 ARG A CA 1
ATOM 657 C C . ARG A 1 81 ? -11.094 6 2.559 1 90.12 81 ARG A C 1
ATOM 659 O O . ARG A 1 81 ? -11.18 6.457 3.701 1 90.12 81 ARG A O 1
ATOM 666 N N . ALA A 1 82 ? -10.57 6.648 1.562 1 86.88 82 ALA A N 1
ATOM 667 C CA . ALA A 1 82 ? -10.086 8.016 1.736 1 86.88 82 ALA A CA 1
ATOM 668 C C . ALA A 1 82 ? -11.211 8.938 2.203 1 86.88 82 ALA A C 1
ATOM 670 O O . ALA A 1 82 ? -11 9.773 3.084 1 86.88 82 ALA A O 1
ATOM 671 N N . LEU A 1 83 ? -12.352 8.758 1.62 1 88.38 83 LEU A N 1
ATOM 672 C CA . LEU A 1 83 ? -13.508 9.562 1.991 1 88.38 83 LEU A CA 1
ATOM 673 C C . LEU A 1 83 ? -13.93 9.281 3.43 1 88.38 83 LEU A C 1
ATOM 675 O O . LEU A 1 83 ? -14.148 10.211 4.211 1 88.38 83 LEU A O 1
ATOM 679 N N . ALA A 1 84 ? -14.016 8.055 3.777 1 90.94 84 ALA A N 1
ATOM 680 C CA . ALA A 1 84 ? -14.414 7.66 5.129 1 90.94 84 ALA A CA 1
ATOM 681 C C . ALA A 1 84 ? -13.461 8.234 6.172 1 90.94 84 ALA A C 1
ATOM 683 O O . ALA A 1 84 ? -13.898 8.812 7.168 1 90.94 84 ALA A O 1
ATOM 684 N N . GLU A 1 85 ? -12.164 8.102 5.914 1 89.75 85 GLU A N 1
ATOM 685 C CA . GLU A 1 85 ? -11.164 8.578 6.863 1 89.75 85 GLU A CA 1
ATOM 686 C C . GLU A 1 85 ? -11.164 10.102 6.945 1 89.75 85 GLU A C 1
ATOM 688 O O . GLU A 1 85 ? -10.914 10.672 8.008 1 89.75 85 GLU A O 1
ATOM 693 N N . SER A 1 86 ? -11.406 10.703 5.844 1 89 86 SER A N 1
ATOM 694 C CA . SER A 1 86 ? -11.5 12.156 5.832 1 89 86 SER A CA 1
ATOM 695 C C . SER A 1 86 ? -12.68 12.648 6.664 1 89 86 SER A C 1
ATOM 697 O O . SER A 1 86 ? -12.539 13.578 7.457 1 89 86 SER A O 1
ATOM 699 N N . VAL A 1 87 ? -13.781 12.031 6.477 1 90.62 87 VAL A N 1
ATOM 700 C CA . VAL A 1 87 ? -14.969 12.406 7.238 1 90.62 87 VAL A CA 1
ATOM 701 C C . VAL A 1 87 ? -14.734 12.148 8.727 1 90.62 87 VAL A C 1
ATOM 703 O O . VAL A 1 87 ? -15.094 12.969 9.57 1 90.62 87 VAL A O 1
ATOM 706 N N . LYS A 1 88 ? -14.18 11.031 9.031 1 93.81 88 LYS A N 1
ATOM 707 C CA . LYS A 1 88 ? -13.875 10.688 10.414 1 93.81 88 LYS A CA 1
ATOM 708 C C . LYS A 1 88 ? -12.953 11.727 11.047 1 93.81 88 LYS A C 1
ATOM 710 O O . LYS A 1 88 ? -13.219 12.203 12.156 1 93.81 88 LYS A O 1
ATOM 715 N N . THR A 1 89 ? -11.875 12.102 10.352 1 90.88 89 THR A N 1
ATOM 716 C CA . THR A 1 89 ? -10.93 13.109 10.82 1 90.88 89 THR A CA 1
ATOM 717 C C . THR A 1 89 ? -11.617 14.453 11.016 1 90.88 89 THR A C 1
ATOM 719 O O . THR A 1 89 ? -11.453 15.094 12.055 1 90.88 89 THR A O 1
ATOM 722 N N . MET A 1 90 ? -12.398 14.82 10.102 1 91.62 90 MET A N 1
ATOM 723 C CA . MET A 1 90 ? -13.117 16.094 10.18 1 91.62 90 MET A CA 1
ATOM 724 C C . MET A 1 90 ? -14.102 16.094 11.344 1 91.62 90 MET A C 1
ATOM 726 O O . MET A 1 90 ? -14.273 17.125 12.008 1 91.62 90 MET A O 1
ATOM 730 N N . THR A 1 91 ? -14.742 15.008 11.531 1 94.25 91 THR A N 1
ATOM 731 C CA . THR A 1 91 ? -15.719 14.898 12.609 1 94.25 91 THR A CA 1
ATOM 732 C C . THR A 1 91 ? -15.047 15.094 13.969 1 94.25 91 THR A C 1
ATOM 734 O O . THR A 1 91 ? -15.555 15.844 14.805 1 94.25 91 THR A O 1
ATOM 737 N N . TRP A 1 92 ? -13.961 14.508 14.172 1 95.44 92 TRP A N 1
ATOM 738 C CA . TRP A 1 92 ? -13.25 14.633 15.445 1 95.44 92 TRP A CA 1
ATOM 739 C C . TRP A 1 92 ? -12.727 16.047 15.641 1 95.44 92 TRP A C 1
ATOM 741 O O . TRP A 1 92 ? -12.812 16.609 16.734 1 95.44 92 TRP A O 1
ATOM 751 N N . ARG A 1 93 ? -12.227 16.594 14.547 1 93.88 93 ARG A N 1
ATOM 752 C CA . ARG A 1 93 ? -11.781 17.984 14.641 1 93.88 93 ARG A CA 1
ATOM 753 C C . ARG A 1 93 ? -12.945 18.906 15.008 1 93.88 93 ARG A C 1
ATOM 755 O O . ARG A 1 93 ? -12.781 19.828 15.805 1 93.88 93 ARG A O 1
ATOM 762 N N . PHE A 1 94 ? -14.086 18.641 14.469 1 95.69 94 PHE A N 1
ATOM 763 C CA . PHE A 1 94 ? -15.281 19.438 14.734 1 95.69 94 PHE A CA 1
ATOM 764 C C . PHE A 1 94 ? -15.711 19.297 16.188 1 95.69 94 PHE A C 1
ATOM 766 O O . PHE A 1 94 ? -15.914 20.297 16.875 1 95.69 94 PHE A O 1
ATOM 773 N N . VAL A 1 95 ? -15.789 18.141 16.641 1 96.75 95 VAL A N 1
ATOM 774 C CA . VAL A 1 95 ? -16.312 17.844 17.969 1 96.75 95 VAL A CA 1
ATOM 775 C C . VAL A 1 95 ? -15.328 18.359 19.031 1 96.75 95 VAL A C 1
ATOM 777 O O . VAL A 1 95 ? -15.75 18.812 20.094 1 96.75 95 VAL A O 1
ATOM 780 N N . MET A 1 96 ? -14.062 18.422 18.719 1 97.19 96 MET A N 1
ATOM 781 C CA . MET A 1 96 ? -13.039 18.844 19.672 1 97.19 96 MET A CA 1
ATOM 782 C C . MET A 1 96 ? -12.719 20.328 19.516 1 97.19 96 MET A C 1
ATOM 784 O O . MET A 1 96 ? -11.812 20.844 20.172 1 97.19 96 MET A O 1
ATOM 788 N N . ARG A 1 97 ? -13.383 20.953 18.641 1 96.19 97 ARG A N 1
ATOM 789 C CA . ARG A 1 97 ? -13.211 22.375 18.359 1 96.19 97 ARG A CA 1
ATOM 790 C C . ARG A 1 97 ? -11.781 22.672 17.938 1 96.19 97 ARG A C 1
ATOM 792 O O . ARG A 1 97 ? -11.148 23.594 18.484 1 96.19 97 ARG A O 1
ATOM 799 N N . ALA A 1 98 ? -11.367 21.844 17.125 1 92.88 98 ALA A N 1
ATOM 800 C CA . ALA A 1 98 ? -10.023 22.031 16.578 1 92.88 98 ALA A CA 1
ATOM 801 C C . ALA A 1 98 ? -10.078 22.75 15.234 1 92.88 98 ALA A C 1
ATOM 803 O O . ALA A 1 98 ? -11.102 22.719 14.547 1 92.88 98 ALA A O 1
ATOM 804 N N . GLU A 1 99 ? -8.977 23.359 14.875 1 85.88 99 GLU A N 1
ATOM 805 C CA . GLU A 1 99 ? -8.914 24.016 13.57 1 85.88 99 GLU A CA 1
ATOM 806 C C . GLU A 1 99 ? -9.258 23.062 12.445 1 85.88 99 GLU A C 1
ATOM 808 O O . GLU A 1 99 ? -8.828 21.906 12.453 1 85.88 99 GLU A O 1
ATOM 813 N N . PRO A 1 100 ? -10.055 23.625 11.547 1 86.31 100 PRO A N 1
ATOM 814 C CA . PRO A 1 100 ? -10.562 24.984 11.352 1 86.31 100 PRO A CA 1
ATOM 815 C C . PRO A 1 100 ? -11.93 25.203 11.992 1 86.31 100 PRO A C 1
ATOM 817 O O . PRO A 1 100 ? -12.594 26.203 11.719 1 86.31 100 PRO A O 1
ATOM 820 N N . PHE A 1 101 ? -12.281 24.344 12.852 1 91.62 101 PHE A N 1
ATOM 821 C CA . PHE A 1 101 ? -13.617 24.422 13.43 1 91.62 101 PHE A CA 1
ATOM 822 C C . PHE A 1 101 ? -13.578 25.031 14.828 1 91.62 101 PHE A C 1
ATOM 824 O O . PHE A 1 101 ? -14.352 24.641 15.703 1 91.62 101 PHE A O 1
ATOM 831 N N . ASP A 1 102 ? -12.656 25.844 15.094 1 86.81 102 ASP A N 1
ATOM 832 C CA . ASP A 1 102 ? -12.492 26.375 16.438 1 86.81 102 ASP A CA 1
ATOM 833 C C . ASP A 1 102 ? -13.156 27.75 16.562 1 86.81 102 ASP A C 1
ATOM 835 O O . ASP A 1 102 ? -13.062 28.391 17.609 1 86.81 102 ASP A O 1
ATOM 839 N N . ASN A 1 103 ? -13.891 28.125 15.516 1 83.38 103 ASN A N 1
ATOM 840 C CA . ASN A 1 103 ? -14.547 29.422 15.539 1 83.38 103 ASN A CA 1
ATOM 841 C C . ASN A 1 103 ? -16.062 29.281 15.602 1 83.38 103 ASN A C 1
ATOM 843 O O . ASN A 1 103 ? -16.578 28.172 15.742 1 83.38 103 ASN A O 1
ATOM 847 N N . ASN A 1 104 ? -16.734 30.469 15.609 1 81.75 104 ASN A N 1
ATOM 848 C CA . ASN A 1 104 ? -18.188 30.484 15.797 1 81.75 104 ASN A CA 1
ATOM 849 C C . ASN A 1 104 ? -18.906 29.984 14.555 1 81.75 104 ASN A C 1
ATOM 851 O O . ASN A 1 104 ? -20.078 29.578 14.641 1 81.75 104 ASN A O 1
ATOM 855 N N . ASN A 1 105 ? -18.328 29.828 13.438 1 89.62 105 ASN A N 1
ATOM 856 C CA . ASN A 1 105 ? -18.969 29.359 12.203 1 89.62 105 ASN A CA 1
ATOM 857 C C . ASN A 1 105 ? -18.625 27.906 11.922 1 89.62 105 ASN A C 1
ATOM 859 O O . ASN A 1 105 ? -18.672 27.469 10.773 1 89.62 105 ASN A O 1
ATOM 863 N N . ALA A 1 106 ? -18.406 27.172 12.922 1 92.31 106 ALA A N 1
ATOM 864 C CA . ALA A 1 106 ? -17.891 25.812 12.797 1 92.31 106 ALA A CA 1
ATOM 865 C C . ALA A 1 106 ? -18.922 24.906 12.125 1 92.31 106 ALA A C 1
ATOM 867 O O . ALA A 1 106 ? -18.562 24.078 11.289 1 92.31 106 ALA A O 1
ATOM 868 N N . GLN A 1 107 ? -20.203 25.078 12.492 1 92.12 107 GLN A N 1
ATOM 869 C CA . GLN A 1 107 ? -21.234 24.203 11.945 1 92.12 107 GLN A CA 1
ATOM 870 C C . GLN A 1 107 ? -21.391 24.422 10.445 1 92.12 107 GLN A C 1
ATOM 872 O O . GLN A 1 107 ? -21.516 23.453 9.68 1 92.12 107 GLN A O 1
ATOM 877 N N . VAL A 1 108 ? -21.422 25.594 10.047 1 91.25 108 VAL A N 1
ATOM 878 C CA . VAL A 1 108 ? -21.547 25.938 8.633 1 91.25 108 VAL A CA 1
ATOM 879 C C . VAL A 1 108 ? -20.328 25.469 7.863 1 91.25 108 VAL A C 1
ATOM 881 O O . VAL A 1 108 ? -20.453 24.875 6.781 1 91.25 108 VAL A O 1
ATOM 884 N N . LEU A 1 109 ? -19.188 25.672 8.461 1 90.88 109 LEU A N 1
ATOM 885 C CA . LEU A 1 109 ? -17.922 25.281 7.824 1 90.88 109 LEU A CA 1
ATOM 886 C C . LEU A 1 109 ? -17.844 23.766 7.691 1 90.88 109 LEU A C 1
ATOM 888 O O . LEU A 1 109 ? -17.406 23.25 6.664 1 90.88 109 LEU A O 1
ATOM 892 N N . PHE A 1 110 ? -18.297 23.078 8.688 1 93.38 110 PHE A N 1
ATOM 893 C CA . PHE A 1 110 ? -18.266 21.609 8.68 1 93.38 110 PHE A CA 1
ATOM 894 C C . PHE A 1 110 ? -19.156 21.062 7.57 1 93.38 110 PHE A C 1
ATOM 896 O O . PHE A 1 110 ? -18.75 20.188 6.82 1 93.38 110 PHE A O 1
ATO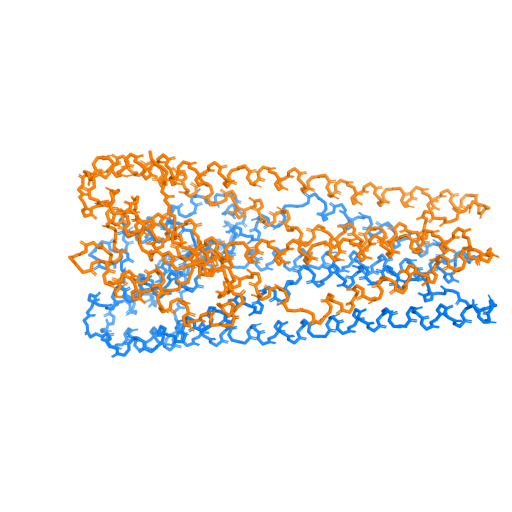M 903 N N . THR A 1 111 ? -20.297 21.594 7.465 1 89.88 111 THR A N 1
ATOM 904 C CA . THR A 1 111 ? -21.25 21.156 6.449 1 89.88 111 THR A CA 1
ATOM 905 C C . THR A 1 111 ? -20.734 21.469 5.051 1 89.88 111 THR A C 1
ATOM 907 O O . THR A 1 111 ? -20.875 20.672 4.129 1 89.88 111 THR A O 1
ATOM 910 N N . ARG A 1 112 ? -20.109 22.547 4.918 1 87.5 112 ARG A N 1
ATOM 911 C CA . ARG A 1 112 ? -19.531 22.938 3.629 1 87.5 112 ARG A CA 1
ATOM 912 C C . ARG A 1 112 ? -18.391 22.016 3.236 1 87.5 112 ARG A C 1
ATOM 914 O O . ARG A 1 112 ? -18.297 21.578 2.084 1 87.5 112 ARG A O 1
ATOM 921 N N . HIS A 1 113 ? -17.547 21.766 4.207 1 87.88 113 HIS A N 1
ATOM 922 C CA . HIS A 1 113 ? -16.422 20.891 3.941 1 87.88 113 HIS A CA 1
ATOM 923 C C . HIS A 1 113 ? -16.891 19.484 3.594 1 87.88 113 HIS A C 1
ATOM 925 O O . HIS A 1 113 ? -16.297 18.828 2.738 1 87.88 113 HIS A O 1
ATOM 931 N N . LEU A 1 114 ? -17.938 19.016 4.238 1 87.5 114 LEU A N 1
ATOM 932 C CA . LEU A 1 114 ? -18.5 17.703 3.91 1 87.5 114 LEU A CA 1
ATOM 933 C C . LEU A 1 114 ? -19.047 17.703 2.488 1 87.5 114 LEU A C 1
ATOM 935 O O . LEU A 1 114 ? -18.906 16.703 1.767 1 87.5 114 LEU A O 1
ATOM 939 N N . GLY A 1 115 ? -19.656 18.75 2.168 1 84.25 115 GLY A N 1
ATOM 940 C CA . GLY A 1 115 ? -20.172 18.891 0.812 1 84.25 115 GLY A CA 1
ATOM 941 C C . GLY A 1 115 ? -19.062 18.891 -0.235 1 84.25 115 GLY A C 1
ATOM 942 O O . GLY A 1 115 ? -19.219 18.281 -1.293 1 84.25 115 GLY A O 1
ATOM 943 N N . ASP A 1 116 ? -17.984 19.531 0.047 1 82.75 116 ASP A N 1
ATOM 944 C CA . ASP A 1 116 ? -16.828 19.562 -0.854 1 82.75 116 ASP A CA 1
ATOM 945 C C . ASP A 1 116 ? -16.234 18.172 -1.046 1 82.75 116 ASP A C 1
ATOM 947 O O . ASP A 1 116 ? -15.844 17.812 -2.154 1 82.75 116 ASP A O 1
ATOM 951 N N . LEU A 1 117 ? -16.188 17.453 0.044 1 84 117 LEU A N 1
ATOM 952 C CA . LEU A 1 117 ? -15.688 16.094 -0.021 1 84 117 LEU A CA 1
ATOM 953 C C . LEU A 1 117 ? -16.562 15.219 -0.916 1 84 117 LEU A C 1
ATOM 955 O O . LEU A 1 117 ? -16.062 14.406 -1.69 1 84 117 LEU A O 1
ATOM 959 N N . LEU A 1 118 ? -17.828 15.438 -0.796 1 81.94 118 LEU A N 1
ATOM 960 C CA . LEU A 1 118 ? -18.766 14.68 -1.604 1 81.94 118 LEU A CA 1
ATOM 961 C C . LEU A 1 118 ? -18.625 15.016 -3.082 1 81.94 118 LEU A C 1
ATOM 963 O O . LEU A 1 118 ? -18.625 14.125 -3.934 1 81.94 118 LEU A O 1
ATOM 967 N N . LYS A 1 119 ? -18.438 16.234 -3.328 1 81.12 119 LYS A N 1
ATOM 968 C CA . LYS A 1 119 ? -18.312 16.688 -4.707 1 81.12 119 LYS A CA 1
ATOM 969 C C . LYS A 1 119 ? -17.016 16.188 -5.344 1 81.12 119 LYS A C 1
ATOM 971 O O . LYS A 1 119 ? -17 15.828 -6.523 1 81.12 119 LYS A O 1
ATOM 976 N N . GLN A 1 120 ? -16.016 16.188 -4.559 1 79.88 120 GLN A N 1
ATOM 977 C CA . GLN A 1 120 ? -14.711 15.734 -5.055 1 79.88 120 GLN A CA 1
ATOM 978 C C . GLN A 1 120 ? -14.711 14.234 -5.32 1 79.88 120 GLN A C 1
ATOM 980 O O . GLN A 1 120 ? -13.898 13.734 -6.098 1 79.88 120 GLN A O 1
ATOM 985 N N . ASN A 1 121 ? -15.625 13.516 -4.633 1 83.06 121 ASN A N 1
ATOM 986 C CA . ASN A 1 121 ? -15.695 12.062 -4.77 1 83.06 121 ASN A CA 1
ATOM 987 C C . ASN A 1 121 ? -17.016 11.625 -5.387 1 83.06 121 ASN A C 1
ATOM 989 O O . ASN A 1 121 ? -17.641 10.664 -4.918 1 83.06 121 ASN A O 1
ATOM 993 N N . GLN A 1 122 ? -17.391 12.273 -6.371 1 80 122 GLN A N 1
ATOM 994 C CA . GLN A 1 122 ? -18.703 12.086 -6.961 1 80 122 GLN A CA 1
ATOM 995 C C . GLN A 1 122 ? -18.891 10.648 -7.449 1 80 122 GLN A C 1
ATOM 997 O O . GLN A 1 122 ? -19.969 10.078 -7.297 1 80 122 GLN A O 1
ATOM 1002 N N . ASN A 1 123 ? -17.906 10.109 -8.023 1 77.06 123 ASN A N 1
ATOM 1003 C CA . ASN A 1 123 ? -18.016 8.758 -8.57 1 77.06 123 ASN A CA 1
ATOM 1004 C C . ASN A 1 123 ? -18.359 7.742 -7.484 1 77.06 123 ASN A C 1
ATOM 1006 O O . ASN A 1 123 ? -19.203 6.879 -7.68 1 77.06 123 ASN A O 1
ATOM 1010 N N . VAL A 1 124 ? -17.781 7.855 -6.406 1 82 124 VAL A N 1
ATOM 1011 C CA . VAL A 1 124 ? -18 6.938 -5.293 1 82 124 VAL A CA 1
ATOM 1012 C C . VAL A 1 124 ? -19.281 7.324 -4.559 1 82 124 VAL A C 1
ATOM 1014 O O . VAL A 1 124 ? -20.016 6.457 -4.078 1 82 124 VAL A O 1
ATOM 1017 N N . SER A 1 125 ? -19.547 8.602 -4.559 1 77.31 125 SER A N 1
ATOM 1018 C CA . SER A 1 125 ? -20.719 9.102 -3.854 1 77.31 125 SER A CA 1
ATOM 1019 C C . SER A 1 125 ? -22 8.602 -4.496 1 77.31 125 SER A C 1
ATOM 1021 O O . SER A 1 125 ? -22.984 8.336 -3.805 1 77.31 125 SER A O 1
ATOM 1023 N N . GLN A 1 126 ? -21.938 8.461 -5.703 1 78.81 126 GLN A N 1
ATOM 1024 C CA . GLN A 1 126 ? -23.109 7.961 -6.418 1 78.81 126 GLN A CA 1
ATOM 1025 C C . GLN A 1 126 ? -23.422 6.52 -6.027 1 78.81 126 GLN A C 1
ATOM 1027 O O . GLN A 1 126 ? -24.594 6.129 -5.961 1 78.81 126 GLN A O 1
ATOM 1032 N N . GLN A 1 127 ? -22.484 5.859 -5.695 1 78.38 127 GLN A N 1
ATOM 1033 C CA . GLN A 1 127 ? -22.672 4.461 -5.324 1 78.38 127 GLN A CA 1
ATOM 1034 C C . GLN A 1 127 ? -23.188 4.332 -3.895 1 78.38 127 GLN A C 1
ATOM 1036 O O . GLN A 1 127 ? -23.672 3.273 -3.5 1 78.38 127 GLN A O 1
ATOM 1041 N N . MET A 1 128 ? -23.062 5.371 -3.211 1 76.12 128 MET A N 1
ATOM 1042 C CA . MET A 1 128 ? -23.484 5.375 -1.81 1 76.12 128 MET A CA 1
ATOM 1043 C C . MET A 1 128 ? -24.875 5.988 -1.653 1 76.12 128 MET A C 1
ATOM 1045 O O . MET A 1 128 ? -25.5 5.859 -0.599 1 76.12 128 MET A O 1
ATOM 1049 N N . LEU A 1 129 ? -25.219 6.766 -2.516 1 66.19 129 LEU A N 1
ATOM 1050 C CA . LEU A 1 129 ? -26.422 7.594 -2.432 1 66.19 129 LEU A CA 1
ATOM 1051 C C . LEU A 1 129 ? -27.625 6.77 -1.969 1 66.19 129 LEU A C 1
ATOM 1053 O O . LEU A 1 129 ? -28.469 7.266 -1.226 1 66.19 129 LEU A O 1
ATOM 1057 N N . THR A 1 130 ? -27.578 5.637 -2.367 1 60.94 130 THR A N 1
ATOM 1058 C CA . THR A 1 130 ? -28.75 4.859 -1.994 1 60.94 130 THR A CA 1
ATOM 1059 C C . THR A 1 130 ? -28.812 4.664 -0.481 1 60.94 130 THR A C 1
ATOM 1061 O O . THR A 1 130 ? -29.891 4.465 0.079 1 60.94 130 THR A O 1
ATOM 1064 N N . GLU A 1 131 ? -27.734 4.844 0.132 1 60.59 131 GLU A N 1
ATOM 1065 C CA . GLU A 1 131 ? -27.688 4.555 1.562 1 60.59 131 GLU A CA 1
ATOM 1066 C C . GLU A 1 131 ? -27.641 5.84 2.383 1 60.59 131 GLU A C 1
ATOM 1068 O O . GLU A 1 131 ? -27.797 5.809 3.605 1 60.59 131 GLU A O 1
ATOM 1073 N N . LEU A 1 132 ? -27.359 6.922 1.638 1 59.19 132 LEU A N 1
ATOM 1074 C CA . LEU A 1 132 ? -27.25 8.172 2.385 1 59.19 132 LEU A CA 1
ATOM 1075 C C . LEU A 1 132 ? -28.594 8.57 2.984 1 59.19 132 LEU A C 1
ATOM 1077 O O . LEU A 1 132 ? -29.562 8.812 2.252 1 59.19 132 LEU A O 1
ATOM 1081 N N . ASP A 1 133 ? -28.797 7.973 4.094 1 58.78 133 ASP A N 1
ATOM 1082 C CA . ASP A 1 133 ? -30.016 8.219 4.867 1 58.78 133 ASP A CA 1
ATOM 1083 C C . ASP A 1 133 ? -30.172 9.703 5.191 1 58.78 133 ASP A C 1
ATOM 1085 O O . ASP A 1 133 ? -29.172 10.438 5.246 1 58.78 133 ASP A O 1
ATOM 1089 N N . GLN A 1 134 ? -31.406 10.219 5.152 1 57.34 134 GLN A N 1
ATOM 1090 C CA . GLN A 1 134 ? -31.891 11.547 5.516 1 57.34 134 GLN A CA 1
ATOM 1091 C C . GLN A 1 134 ? -31.406 11.953 6.902 1 57.34 134 GLN A C 1
ATOM 1093 O O . GLN A 1 134 ? -31.953 12.875 7.516 1 57.34 134 GLN A O 1
ATOM 1098 N N . HIS A 1 135 ? -30.359 11.266 7.324 1 61 135 HIS A N 1
ATOM 1099 C CA . HIS A 1 135 ? -29.984 11.648 8.68 1 61 135 HIS A CA 1
ATOM 1100 C C . HIS A 1 135 ? -29.219 12.969 8.703 1 61 135 HIS A C 1
ATOM 1102 O O . HIS A 1 135 ? -28.672 13.391 7.68 1 61 135 HIS A O 1
ATOM 1108 N N . ALA A 1 136 ? -29.281 13.477 9.797 1 70.44 136 ALA A N 1
ATOM 1109 C CA . ALA A 1 136 ? -28.656 14.773 10.039 1 70.44 136 ALA A CA 1
ATOM 1110 C C . ALA A 1 136 ? -27.156 14.703 9.797 1 70.44 136 ALA A C 1
ATOM 1112 O O . ALA A 1 136 ? -26.5 13.703 10.133 1 70.44 136 ALA A O 1
ATOM 1113 N N . VAL A 1 137 ? -26.609 15.672 9.094 1 83.62 137 VAL A N 1
ATOM 1114 C CA . VAL A 1 137 ? -25.172 15.82 8.812 1 83.62 137 VAL A CA 1
ATOM 1115 C C . VAL A 1 137 ? -24.391 15.883 10.125 1 83.62 137 VAL A C 1
ATOM 1117 O O . VAL A 1 137 ? -23.359 15.242 10.266 1 83.62 137 VAL A O 1
ATOM 1120 N N . ILE A 1 138 ? -24.984 16.516 11.094 1 92.81 138 ILE A N 1
ATOM 1121 C CA . ILE A 1 138 ? -24.391 16.609 12.422 1 92.81 138 ILE A CA 1
ATOM 1122 C C . ILE A 1 138 ? -25.312 15.938 13.445 1 92.81 138 ILE A C 1
ATOM 1124 O O . ILE A 1 138 ? -26.453 16.359 13.641 1 92.81 138 ILE A O 1
ATOM 1128 N N . SER A 1 139 ? -24.797 15 14.117 1 92.88 139 SER A N 1
ATOM 1129 C CA . SER A 1 139 ? -25.578 14.219 15.062 1 92.88 139 SER A CA 1
ATOM 1130 C C . SER A 1 139 ? -25.703 14.938 16.406 1 92.88 139 SER A C 1
ATOM 1132 O O . SER A 1 139 ? -24.953 15.883 16.672 1 92.88 139 SER A O 1
ATOM 1134 N N . GLU A 1 140 ? -26.609 14.477 17.219 1 93.25 140 GLU A N 1
ATOM 1135 C CA . GLU A 1 140 ? -26.797 15.039 18.562 1 93.25 140 GLU A CA 1
ATOM 1136 C C . GLU A 1 140 ? -25.594 14.758 19.453 1 93.25 140 GLU A C 1
ATOM 1138 O O . GLU A 1 140 ? -25.234 15.586 20.297 1 93.25 140 GLU A O 1
ATOM 1143 N N . SER A 1 141 ? -25.047 13.648 19.281 1 95.38 141 SER A N 1
ATOM 1144 C CA . SER A 1 141 ? -23.859 13.312 20.078 1 95.38 141 SER A CA 1
ATOM 1145 C C . SER A 1 141 ? -22.703 14.234 19.75 1 95.38 141 SER A C 1
ATOM 1147 O O . SER A 1 141 ? -21.906 14.586 20.625 1 95.38 141 SER A O 1
ATOM 1149 N N . MET A 1 142 ? -22.578 14.648 18.484 1 96.5 142 MET A N 1
ATOM 1150 C CA . MET A 1 142 ? -21.531 15.578 18.078 1 96.5 142 MET A CA 1
ATOM 1151 C C . MET A 1 142 ? -21.734 16.938 18.734 1 96.5 142 MET A C 1
ATOM 1153 O O . MET A 1 142 ? -20.781 17.531 19.25 1 96.5 142 MET A O 1
ATOM 1157 N N . LYS A 1 143 ? -22.969 17.344 18.766 1 95 143 LYS A N 1
ATOM 1158 C CA . LYS A 1 143 ? -23.281 18.641 19.375 1 95 143 LYS A CA 1
ATOM 1159 C C . LYS A 1 143 ? -23.016 18.609 20.875 1 95 143 LYS A C 1
ATOM 1161 O O . LYS A 1 143 ? -22.453 19.562 21.422 1 95 143 LYS A O 1
ATOM 1166 N N . THR A 1 144 ? -23.438 17.578 21.422 1 96.19 144 THR A N 1
ATOM 1167 C CA . THR A 1 144 ? -23.281 17.438 22.859 1 96.19 144 THR A CA 1
ATOM 1168 C C . THR A 1 144 ? -21.812 17.438 23.266 1 96.19 144 THR A C 1
ATOM 1170 O O . THR A 1 144 ? -21.406 18.125 24.203 1 96.19 144 THR A O 1
ATOM 1173 N N . LEU A 1 145 ? -21.031 16.719 22.578 1 96.69 145 LEU A N 1
ATOM 1174 C CA . LEU A 1 145 ? -19.609 16.609 22.891 1 96.69 145 LEU A CA 1
ATOM 1175 C C . LEU A 1 145 ? -18.891 17.938 22.625 1 96.69 145 LEU A C 1
ATOM 1177 O O . LEU A 1 145 ? -18.016 18.328 23.391 1 96.69 145 LEU A O 1
ATOM 1181 N N . ARG A 1 146 ? -19.25 18.547 21.547 1 96.38 146 ARG A N 1
ATOM 1182 C CA . ARG A 1 146 ? -18.625 19.812 21.219 1 96.38 146 ARG A CA 1
ATOM 1183 C C . ARG A 1 146 ? -18.922 20.875 22.266 1 96.38 146 ARG A C 1
ATOM 1185 O O . ARG A 1 146 ? -18.094 21.734 22.547 1 96.38 146 ARG A O 1
ATOM 1192 N N . SER A 1 147 ? -20.078 20.828 22.875 1 95.56 147 SER A N 1
ATOM 1193 C CA . SER A 1 147 ? -20.5 21.812 23.859 1 95.56 147 SER A CA 1
ATOM 1194 C C . SER A 1 147 ? -19.953 21.484 25.25 1 95.56 147 SER A C 1
ATOM 1196 O O . SER A 1 147 ? -20.078 22.281 26.172 1 95.56 147 SER A O 1
ATOM 1198 N N . ALA A 1 148 ? -19.297 20.375 25.391 1 96.69 148 ALA A N 1
ATOM 1199 C CA . ALA A 1 148 ? -18.766 19.953 26.688 1 96.69 148 ALA A CA 1
ATOM 1200 C C . ALA A 1 148 ? -17.578 20.812 27.094 1 96.69 148 ALA A C 1
ATOM 1202 O O . ALA A 1 148 ? -17.078 21.609 26.297 1 96.69 148 ALA A O 1
ATOM 1203 N N . THR A 1 149 ? -17.156 20.672 28.375 1 96.94 149 THR A N 1
ATOM 1204 C CA . THR A 1 149 ? -16 21.391 28.891 1 96.94 149 THR A CA 1
ATOM 1205 C C . THR A 1 149 ? -14.703 20.875 28.266 1 96.94 149 THR A C 1
ATOM 1207 O O . THR A 1 149 ? -14.664 19.75 27.75 1 96.94 149 THR A O 1
ATOM 1210 N N . LEU A 1 150 ? -13.695 21.656 28.281 1 96.88 150 LEU A N 1
ATOM 1211 C CA . LEU A 1 150 ? -12.398 21.266 27.75 1 96.88 150 LEU A CA 1
ATOM 1212 C C . LEU A 1 150 ? -11.906 19.984 28.406 1 96.88 150 LEU A C 1
ATOM 1214 O O . LEU A 1 150 ? -11.398 19.078 27.734 1 96.88 150 LEU A O 1
ATOM 1218 N N . ALA A 1 151 ? -12.078 19.922 29.719 1 96.88 151 ALA A N 1
ATOM 1219 C CA . ALA A 1 151 ? -11.625 18.75 30.453 1 96.88 151 ALA A CA 1
ATOM 1220 C C . ALA A 1 151 ? -12.344 17.484 29.984 1 96.88 151 ALA A C 1
ATOM 1222 O O . ALA A 1 151 ? -11.719 16.438 29.828 1 96.88 151 ALA A O 1
ATOM 1223 N N . HIS A 1 152 ? -13.578 17.594 29.766 1 97.06 152 HIS A N 1
ATOM 1224 C CA . HIS A 1 152 ? -14.359 16.453 29.312 1 97.06 152 HIS A CA 1
ATOM 1225 C C . HIS A 1 152 ? -13.984 16.062 27.891 1 97.06 152 HIS A C 1
ATOM 1227 O O . HIS A 1 152 ? -13.859 14.883 27.562 1 97.06 152 HIS A O 1
ATOM 1233 N N . ARG A 1 153 ? -13.875 17 27.031 1 97.62 153 ARG A N 1
ATOM 1234 C CA . ARG A 1 153 ? -13.484 16.734 25.656 1 97.62 153 ARG A CA 1
ATOM 1235 C C . ARG A 1 153 ? -12.117 16.078 25.578 1 97.62 153 ARG A C 1
ATOM 1237 O O . ARG A 1 153 ? -11.914 15.117 24.828 1 97.62 153 ARG A O 1
ATOM 1244 N N . LYS A 1 154 ? -11.227 16.547 26.359 1 97.56 154 LYS A N 1
ATOM 1245 C CA . LYS A 1 154 ? -9.883 15.969 26.406 1 97.56 154 LYS A CA 1
ATOM 1246 C C . LYS A 1 154 ? -9.93 14.5 26.828 1 97.56 154 LYS A C 1
ATOM 1248 O O . LYS A 1 154 ? -9.289 13.648 26.219 1 97.56 154 LYS A O 1
ATOM 1253 N N . SER A 1 155 ? -10.617 14.273 27.875 1 97.12 155 SER A N 1
ATOM 1254 C CA . SER A 1 155 ? -10.734 12.914 28.375 1 97.12 155 SER A CA 1
ATOM 1255 C C . SER A 1 155 ? -11.422 12 27.359 1 97.12 155 SER A C 1
ATOM 1257 O O . SER A 1 155 ? -11 10.859 27.172 1 97.12 155 SER A O 1
ATOM 1259 N N . PHE A 1 156 ? -12.438 12.516 26.766 1 97.81 156 PHE A N 1
ATOM 1260 C CA . PHE A 1 156 ? -13.156 11.734 25.781 1 97.81 156 PHE A CA 1
ATOM 1261 C C . PHE A 1 156 ? -12.273 11.438 24.578 1 97.81 156 PHE A C 1
ATOM 1263 O O . PHE A 1 156 ? -12.266 10.312 24.062 1 97.81 156 PHE A O 1
ATOM 1270 N N . TYR A 1 157 ? -11.578 12.453 24.094 1 97.88 157 TYR A N 1
ATOM 1271 C CA . TYR A 1 157 ? -10.68 12.297 22.969 1 97.88 157 TYR A CA 1
ATOM 1272 C C . TYR A 1 157 ? -9.586 11.281 23.266 1 97.88 157 TYR A C 1
ATOM 1274 O O . TYR A 1 157 ? -9.258 10.438 22.438 1 97.88 157 TYR A O 1
ATOM 1282 N N . LEU A 1 158 ? -9.039 11.336 24.438 1 97.75 158 LEU A N 1
ATOM 1283 C CA . LEU A 1 158 ? -7.98 10.43 24.859 1 97.75 158 LEU A CA 1
ATOM 1284 C C . LEU A 1 158 ? -8.477 8.984 24.875 1 97.75 158 LEU A C 1
ATOM 1286 O O . LEU A 1 158 ? -7.828 8.094 24.312 1 97.75 158 LEU A O 1
ATOM 1290 N N . ASN A 1 159 ? -9.641 8.789 25.359 1 97.12 159 ASN A N 1
ATOM 1291 C CA . ASN A 1 159 ? -10.125 7.438 25.609 1 97.12 159 ASN A CA 1
ATOM 1292 C C . ASN A 1 159 ? -10.797 6.84 24.375 1 97.12 159 ASN A C 1
ATOM 1294 O O . ASN A 1 159 ? -10.734 5.629 24.156 1 97.12 159 ASN A O 1
ATOM 1298 N N . ASN A 1 160 ? -11.414 7.699 23.578 1 97.12 160 ASN A N 1
ATOM 1299 C CA . ASN A 1 160 ? -12.266 7.168 22.516 1 97.12 160 ASN A CA 1
ATOM 1300 C C . ASN A 1 160 ? -11.656 7.41 21.141 1 97.12 160 ASN A C 1
ATOM 1302 O O . ASN A 1 160 ? -12.203 6.969 20.125 1 97.12 160 ASN A O 1
ATOM 1306 N N . ARG A 1 161 ? -10.617 8.086 21.047 1 96.75 161 ARG A N 1
ATOM 1307 C CA . ARG A 1 161 ? -9.945 8.32 19.766 1 96.75 161 ARG A CA 1
ATOM 1308 C C . ARG A 1 161 ? -8.492 7.867 19.828 1 96.75 161 ARG A C 1
ATOM 1310 O O . ARG A 1 161 ? -8.109 6.926 19.125 1 96.75 161 ARG A O 1
ATOM 1317 N N . ILE A 1 162 ? -7.727 8.414 20.75 1 96.38 162 ILE A N 1
ATOM 1318 C CA . ILE A 1 162 ? -6.293 8.148 20.797 1 96.38 162 ILE A CA 1
ATOM 1319 C C . ILE A 1 162 ? -6.047 6.707 21.234 1 96.38 162 ILE A C 1
ATOM 1321 O O . ILE A 1 162 ? -5.406 5.934 20.531 1 96.38 162 ILE A O 1
ATOM 1325 N N . LYS A 1 163 ? -6.598 6.328 22.359 1 97.25 163 LYS A N 1
ATOM 1326 C CA . LYS A 1 163 ? -6.375 4.977 22.875 1 97.25 163 LYS A CA 1
ATOM 1327 C C . LYS A 1 163 ? -6.98 3.93 21.938 1 97.25 163 LYS A C 1
ATOM 1329 O O . LYS A 1 16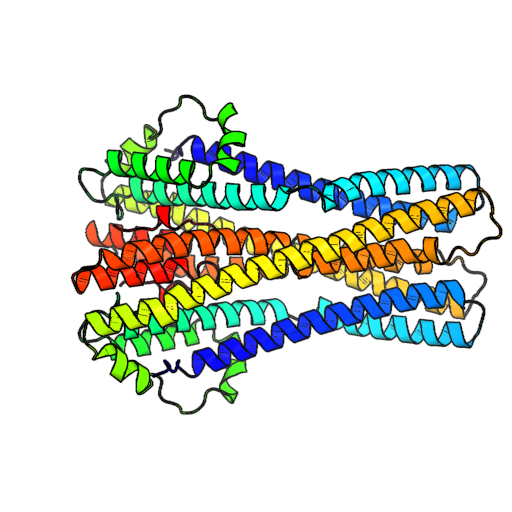3 ? -6.395 2.865 21.734 1 97.25 163 LYS A O 1
ATOM 1334 N N . GLU A 1 164 ? -8.125 4.281 21.438 1 96.25 164 GLU A N 1
ATOM 1335 C CA . GLU A 1 164 ? -8.766 3.354 20.5 1 96.25 164 GLU A CA 1
ATOM 1336 C C . GLU A 1 164 ? -7.922 3.152 19.25 1 96.25 164 GLU A C 1
ATOM 1338 O O . GLU A 1 164 ? -7.746 2.023 18.797 1 96.25 164 GLU A O 1
ATOM 1343 N N . GLN A 1 165 ? -7.449 4.25 18.719 1 94.69 165 GLN A N 1
ATOM 1344 C CA . GLN A 1 165 ? -6.605 4.152 17.531 1 94.69 165 GLN A CA 1
ATOM 1345 C C . GLN A 1 165 ? -5.309 3.406 17.828 1 94.69 165 GLN A C 1
ATOM 1347 O O . GLN A 1 165 ? -4.844 2.596 17.031 1 94.69 165 GLN A O 1
ATOM 1352 N N . LEU A 1 166 ? -4.727 3.715 18.953 1 95.31 166 LEU A N 1
ATOM 1353 C CA . LEU A 1 166 ? -3.494 3.047 19.359 1 95.31 166 LEU A CA 1
ATOM 1354 C C . LEU A 1 166 ? -3.699 1.538 19.453 1 95.31 166 LEU A C 1
ATOM 1356 O O . LEU A 1 166 ? -2.904 0.765 18.906 1 95.31 166 LEU A O 1
ATOM 1360 N N . ASN A 1 167 ? -4.758 1.168 20.078 1 96.94 167 ASN A N 1
ATOM 1361 C CA . ASN A 1 167 ? -5.062 -0.251 20.219 1 96.94 167 ASN A CA 1
ATOM 1362 C C . ASN A 1 167 ? -5.32 -0.907 18.875 1 96.94 167 ASN A C 1
ATOM 1364 O O . ASN A 1 167 ? -4.863 -2.023 18.609 1 96.94 167 ASN A O 1
ATOM 1368 N N . TRP A 1 168 ? -6.051 -0.205 18.078 1 95.06 168 TRP A N 1
ATOM 1369 C CA . TRP A 1 168 ? -6.379 -0.749 16.766 1 95.06 168 TRP A CA 1
ATOM 1370 C C . TRP A 1 168 ? -5.117 -0.975 15.938 1 95.06 168 TRP A C 1
ATOM 1372 O O . TRP A 1 168 ? -4.91 -2.062 15.398 1 95.06 168 TRP A O 1
ATOM 1382 N N . TYR A 1 169 ? -4.277 -0.051 15.82 1 93.62 169 TYR A N 1
ATOM 1383 C CA . TYR A 1 169 ? -3.066 -0.152 15.016 1 93.62 169 TYR A CA 1
ATOM 1384 C C . TYR A 1 169 ? -2.115 -1.195 15.586 1 93.62 169 TYR A C 1
ATOM 1386 O O . TYR A 1 169 ? -1.491 -1.951 14.836 1 93.62 169 TYR A O 1
ATOM 1394 N N . SER A 1 170 ? -1.985 -1.239 16.875 1 96.38 170 SER A N 1
ATOM 1395 C CA . SER A 1 170 ? -1.128 -2.232 17.516 1 96.38 170 SER A CA 1
ATOM 1396 C C . SER A 1 170 ? -1.625 -3.648 17.25 1 96.38 170 SER A C 1
ATOM 1398 O O . SER A 1 170 ? -0.839 -4.531 16.906 1 96.38 170 SER A O 1
ATOM 1400 N N . GLU A 1 171 ? -2.91 -3.77 17.391 1 97.69 171 GLU A N 1
ATOM 1401 C CA . GLU A 1 171 ? -3.502 -5.082 17.156 1 97.69 171 GLU A CA 1
ATOM 1402 C C . GLU A 1 171 ? -3.395 -5.484 15.688 1 97.69 171 GLU A C 1
ATOM 1404 O O . GLU A 1 171 ? -3.088 -6.637 15.375 1 97.69 171 GLU A O 1
ATOM 1409 N N . LYS A 1 172 ? -3.668 -4.555 14.852 1 95.94 172 LYS A N 1
ATOM 1410 C CA . LYS A 1 172 ? -3.578 -4.848 13.422 1 95.94 172 LYS A CA 1
ATOM 1411 C C . LYS A 1 172 ? -2.145 -5.18 13.023 1 95.94 172 LYS A C 1
ATOM 1413 O O . LYS A 1 172 ? -1.919 -6.047 12.172 1 95.94 172 LYS A O 1
ATOM 1418 N N . ALA A 1 173 ? -1.143 -4.484 13.578 1 94.94 173 ALA A N 1
ATOM 1419 C CA . ALA A 1 173 ? 0.26 -4.797 13.312 1 94.94 173 ALA A CA 1
ATOM 1420 C C . ALA A 1 173 ? 0.593 -6.223 13.75 1 94.94 173 ALA A C 1
ATOM 1422 O O . ALA A 1 173 ? 1.238 -6.969 13.008 1 94.94 173 ALA A O 1
ATOM 1423 N N . ARG A 1 174 ? 0.111 -6.582 14.914 1 97.12 174 ARG A N 1
ATOM 1424 C CA . ARG A 1 174 ? 0.353 -7.918 15.453 1 97.12 174 ARG A CA 1
ATOM 1425 C C . ARG A 1 174 ? -0.286 -8.984 14.57 1 97.12 174 ARG A C 1
ATOM 1427 O O . ARG A 1 174 ? 0.342 -10 14.258 1 97.12 174 ARG A O 1
ATOM 1434 N N . LEU A 1 175 ? -1.53 -8.742 14.156 1 97.56 175 LEU A N 1
ATOM 1435 C CA . LEU A 1 175 ? -2.25 -9.695 13.32 1 97.56 175 LEU A CA 1
ATOM 1436 C C . LEU A 1 175 ? -1.562 -9.867 11.969 1 97.56 175 LEU A C 1
ATOM 1438 O O . LEU A 1 175 ? -1.443 -10.984 11.461 1 97.56 175 LEU A O 1
ATOM 1442 N N . ASN A 1 176 ? -1.125 -8.75 11.43 1 96.06 176 ASN A N 1
ATOM 1443 C CA . ASN A 1 176 ? -0.411 -8.82 10.156 1 96.06 176 ASN A CA 1
ATOM 1444 C C . ASN A 1 176 ? 0.92 -9.555 10.305 1 96.06 176 ASN A C 1
ATOM 1446 O O . ASN A 1 176 ? 1.325 -10.297 9.406 1 96.06 176 ASN A O 1
ATOM 1450 N N . ARG A 1 177 ? 1.604 -9.312 11.391 1 95.19 177 ARG A N 1
ATOM 1451 C CA . ARG A 1 177 ? 2.861 -10.008 11.641 1 95.19 177 ARG A CA 1
ATOM 1452 C C . ARG A 1 177 ? 2.645 -11.516 11.719 1 95.19 177 ARG A C 1
ATOM 1454 O O . ARG A 1 177 ? 3.42 -12.289 11.156 1 95.19 177 ARG A O 1
ATOM 1461 N N . ARG A 1 178 ? 1.632 -11.898 12.398 1 97.25 178 ARG A N 1
ATOM 1462 C CA . ARG A 1 178 ? 1.304 -13.312 12.523 1 97.25 178 ARG A CA 1
ATOM 1463 C C . ARG A 1 178 ? 0.928 -13.906 11.164 1 97.25 178 ARG A C 1
ATOM 1465 O O . ARG A 1 178 ? 1.347 -15.016 10.828 1 97.25 178 ARG A O 1
ATOM 1472 N N . GLY A 1 179 ? 0.079 -13.133 10.445 1 97.06 179 GLY A N 1
ATOM 1473 C CA . GLY A 1 179 ? -0.269 -13.57 9.102 1 97.06 179 GLY A CA 1
ATOM 1474 C C . GLY A 1 179 ? 0.936 -13.734 8.195 1 97.06 179 GLY A C 1
ATOM 1475 O O . GLY A 1 179 ? 1.03 -14.703 7.449 1 97.06 179 GLY A O 1
ATOM 1476 N N . SER A 1 180 ? 1.834 -12.789 8.297 1 95.25 180 SER A N 1
ATOM 1477 C CA . SER A 1 180 ? 3.066 -12.844 7.516 1 95.25 180 SER A CA 1
ATOM 1478 C C . SER A 1 180 ? 3.861 -14.109 7.82 1 95.25 180 SER A C 1
ATOM 1480 O O . SER A 1 180 ? 4.242 -14.844 6.906 1 95.25 180 SER A O 1
ATOM 1482 N N . LYS A 1 181 ? 4.09 -14.406 9.078 1 95.56 181 LYS A N 1
ATOM 1483 C CA . LYS A 1 181 ? 4.859 -15.578 9.492 1 95.56 181 LYS A CA 1
ATOM 1484 C C . LYS A 1 181 ? 4.211 -16.875 8.992 1 95.56 181 LYS A C 1
ATOM 1486 O O . LYS A 1 181 ? 4.895 -17.766 8.492 1 95.56 181 LYS A O 1
ATOM 1491 N N . PHE A 1 182 ? 2.934 -16.938 9.109 1 97.62 182 PHE A N 1
ATOM 1492 C CA . PHE A 1 182 ? 2.205 -18.141 8.703 1 97.62 182 PHE A CA 1
ATOM 1493 C C . PHE A 1 182 ? 2.336 -18.375 7.203 1 97.62 182 PHE A C 1
ATOM 1495 O O . PHE A 1 182 ? 2.734 -19.453 6.773 1 97.62 182 PHE A O 1
ATOM 1502 N N . TRP A 1 183 ? 2.029 -17.391 6.441 1 97.19 183 TRP A N 1
ATOM 1503 C CA . TRP A 1 183 ? 1.962 -17.578 4.992 1 97.19 183 TRP A CA 1
ATOM 1504 C C . TRP A 1 183 ? 3.357 -17.703 4.395 1 97.19 183 TRP A C 1
ATOM 1506 O O . TRP A 1 183 ? 3.566 -18.453 3.441 1 97.19 183 TRP A O 1
ATOM 1516 N N . TYR A 1 184 ? 4.32 -17 4.918 1 96.25 184 TYR A N 1
ATOM 1517 C CA . TYR A 1 184 ? 5.691 -17.188 4.461 1 96.25 184 TYR A CA 1
ATOM 1518 C C . TYR A 1 184 ? 6.215 -18.562 4.875 1 96.25 184 TYR A C 1
ATOM 1520 O O . TYR A 1 184 ? 7.004 -19.172 4.156 1 96.25 184 TYR A O 1
ATOM 1528 N N . GLY A 1 185 ? 5.785 -18.984 6.059 1 97.56 185 GLY A N 1
ATOM 1529 C CA . GLY A 1 185 ? 6.102 -20.344 6.453 1 97.56 185 GLY A CA 1
ATOM 1530 C C . GLY A 1 185 ? 5.559 -21.391 5.492 1 97.56 185 GLY A C 1
ATOM 1531 O O . GLY A 1 185 ? 6.266 -22.328 5.129 1 97.56 185 GLY A O 1
ATOM 1532 N N . LEU A 1 186 ? 4.309 -21.203 5.098 1 98 186 LEU A N 1
ATOM 1533 C CA . LEU A 1 186 ? 3.691 -22.109 4.129 1 98 186 LEU A CA 1
ATOM 1534 C C . LEU A 1 186 ? 4.43 -22.062 2.795 1 98 186 LEU A C 1
ATOM 1536 O O . LEU A 1 186 ? 4.594 -23.078 2.137 1 98 186 LEU A O 1
ATOM 1540 N N . PHE A 1 187 ? 4.832 -20.875 2.424 1 97.88 187 PHE A N 1
ATOM 1541 C CA . PHE A 1 187 ? 5.586 -20.672 1.191 1 97.88 187 PHE A CA 1
ATOM 1542 C C . PHE A 1 187 ? 6.91 -21.422 1.231 1 97.88 187 PHE A C 1
ATOM 1544 O O . PHE A 1 187 ? 7.262 -22.109 0.277 1 97.88 187 PHE A O 1
ATOM 1551 N N . PHE A 1 188 ? 7.562 -21.328 2.297 1 97.69 188 PHE A N 1
ATOM 1552 C CA . PHE A 1 188 ? 8.836 -22 2.521 1 97.69 188 PHE A CA 1
ATOM 1553 C C . PHE A 1 188 ? 8.648 -23.516 2.52 1 97.69 188 PHE A C 1
ATOM 1555 O O . PHE A 1 188 ? 9.398 -24.234 1.85 1 97.69 188 PHE A O 1
ATOM 1562 N N . LEU A 1 189 ? 7.66 -23.969 3.219 1 98.31 189 LEU A N 1
ATOM 1563 C CA . LEU A 1 189 ? 7.387 -25.391 3.334 1 98.31 189 LEU A CA 1
ATOM 1564 C C . LEU A 1 189 ? 7.043 -26 1.975 1 98.31 189 LEU A C 1
ATOM 1566 O O . LEU A 1 189 ? 7.461 -27.109 1.659 1 98.31 189 LEU A O 1
ATOM 1570 N N . ASN A 1 190 ? 6.254 -25.266 1.24 1 98.44 190 ASN A N 1
ATOM 1571 C CA . ASN A 1 190 ? 5.906 -25.734 -0.099 1 98.44 190 ASN A CA 1
ATOM 1572 C C . ASN A 1 190 ? 7.148 -25.984 -0.946 1 98.44 190 ASN A C 1
ATOM 1574 O O . ASN A 1 190 ? 7.227 -26.984 -1.662 1 98.44 190 ASN A O 1
ATOM 1578 N N . HIS A 1 191 ? 8.109 -25.109 -0.845 1 98.12 191 HIS A N 1
ATOM 1579 C CA . HIS A 1 191 ? 9.344 -25.266 -1.609 1 98.12 191 HIS A CA 1
ATOM 1580 C C . HIS A 1 191 ? 10.156 -26.453 -1.11 1 98.12 191 HIS A C 1
ATOM 1582 O O . HIS A 1 191 ? 10.742 -27.188 -1.908 1 98.12 191 HIS A O 1
ATOM 1588 N N . LEU A 1 192 ? 10.164 -26.609 0.183 1 98 192 LEU A N 1
ATOM 1589 C CA . LEU A 1 192 ? 10.867 -27.766 0.755 1 98 192 LEU A CA 1
ATOM 1590 C C . LEU A 1 192 ? 10.258 -29.078 0.277 1 98 192 LEU A C 1
ATOM 1592 O O . LEU A 1 192 ? 10.977 -30 -0.109 1 98 192 LEU A O 1
ATOM 1596 N N . ILE A 1 193 ? 8.977 -29.109 0.306 1 98.38 193 ILE A N 1
ATOM 1597 C CA . ILE A 1 193 ? 8.258 -30.312 -0.134 1 98.38 193 ILE A CA 1
ATOM 1598 C C . ILE A 1 193 ? 8.555 -30.562 -1.609 1 98.38 193 ILE A C 1
ATOM 1600 O O . ILE A 1 193 ? 8.797 -31.703 -2.006 1 98.38 193 ILE A O 1
ATOM 1604 N N . LEU A 1 194 ? 8.555 -29.531 -2.441 1 98.31 194 LEU A N 1
ATOM 1605 C CA . LEU A 1 194 ? 8.859 -29.656 -3.865 1 98.31 194 LEU A CA 1
ATOM 1606 C C . LEU A 1 194 ? 10.242 -30.25 -4.078 1 98.31 194 LEU A C 1
ATOM 1608 O O . LEU A 1 194 ? 10.398 -31.188 -4.867 1 98.31 194 LEU A O 1
ATOM 1612 N N . ILE A 1 195 ? 11.211 -29.781 -3.338 1 97.88 195 ILE A N 1
ATOM 1613 C CA . ILE A 1 195 ? 12.586 -30.234 -3.484 1 97.88 195 ILE A CA 1
ATOM 1614 C C . ILE A 1 195 ? 12.695 -31.703 -3.07 1 97.88 195 ILE A C 1
ATOM 1616 O O . ILE A 1 195 ? 13.312 -32.5 -3.775 1 97.88 195 ILE A O 1
ATOM 1620 N N . VAL A 1 196 ? 12.125 -32.062 -2.014 1 97.88 196 VAL A N 1
ATOM 1621 C CA . VAL A 1 196 ? 12.188 -33.406 -1.501 1 97.88 196 VAL A CA 1
ATOM 1622 C C . VAL A 1 196 ? 11.523 -34.375 -2.492 1 97.88 196 VAL A C 1
ATOM 1624 O O . VAL A 1 196 ? 12.094 -35.406 -2.838 1 97.88 196 VAL A O 1
ATOM 1627 N N . CYS A 1 197 ? 10.344 -34.031 -2.949 1 97.88 197 CYS A N 1
ATOM 1628 C CA . CYS A 1 197 ? 9.625 -34.875 -3.896 1 97.88 197 CYS A CA 1
ATOM 1629 C C . CYS A 1 197 ? 10.398 -35 -5.207 1 97.88 197 CYS A C 1
ATOM 1631 O O . CYS A 1 197 ? 10.414 -36.062 -5.828 1 97.88 197 CYS A O 1
ATOM 1633 N N . PHE A 1 198 ? 11 -33.938 -5.629 1 97.56 198 PHE A N 1
ATOM 1634 C CA . PHE A 1 198 ? 11.797 -33.969 -6.852 1 97.56 198 PHE A CA 1
ATOM 1635 C C . PHE A 1 198 ? 12.977 -34.938 -6.703 1 97.56 198 PHE A C 1
ATOM 1637 O O . PHE A 1 198 ? 13.266 -35.719 -7.613 1 97.56 198 PHE A O 1
ATOM 1644 N N . PHE A 1 199 ? 13.617 -34.875 -5.594 1 96.31 199 PHE A N 1
ATOM 1645 C CA . PHE A 1 199 ? 14.766 -35.75 -5.348 1 96.31 199 PHE A CA 1
ATOM 1646 C C . PHE A 1 199 ? 14.336 -37.219 -5.32 1 96.31 199 PHE A C 1
ATOM 1648 O O . PHE A 1 199 ? 15.023 -38.094 -5.859 1 96.31 199 PHE A O 1
ATOM 1655 N N . PHE A 1 200 ? 13.25 -37.5 -4.734 1 96.81 200 PHE A N 1
ATOM 1656 C CA . PHE A 1 200 ? 12.742 -38.844 -4.73 1 96.81 200 PHE A CA 1
ATOM 1657 C C . PHE A 1 200 ? 12.406 -39.312 -6.145 1 96.81 200 PHE A C 1
ATOM 1659 O O . PHE A 1 200 ? 12.602 -40.469 -6.488 1 96.81 200 PHE A O 1
ATOM 1666 N N . TYR A 1 201 ? 11.906 -38.375 -6.871 1 95.94 201 TYR A N 1
ATOM 1667 C CA . TYR A 1 201 ? 11.594 -38.688 -8.258 1 95.94 201 TYR A CA 1
ATOM 1668 C C . TYR A 1 201 ? 12.859 -39.031 -9.039 1 95.94 201 TYR A C 1
ATOM 1670 O O . TYR A 1 201 ? 12.836 -39.906 -9.906 1 95.94 201 TYR A O 1
ATOM 1678 N N . LEU A 1 202 ? 13.977 -38.438 -8.711 1 94.38 202 LEU A N 1
ATOM 1679 C CA . LEU A 1 202 ? 15.234 -38.719 -9.383 1 94.38 202 LEU A CA 1
ATOM 1680 C C . LEU A 1 202 ? 15.703 -40.156 -9.07 1 94.38 202 LEU A C 1
ATOM 1682 O O . LEU A 1 202 ? 16.297 -40.812 -9.93 1 94.38 202 LEU A O 1
ATOM 1686 N N . ILE A 1 203 ? 15.391 -40.625 -7.938 1 94.56 203 ILE A N 1
ATOM 1687 C CA . ILE A 1 203 ? 15.836 -41.938 -7.48 1 94.56 203 ILE A CA 1
ATOM 1688 C C . ILE A 1 203 ? 14.844 -43 -7.945 1 94.56 203 ILE A C 1
ATOM 1690 O O . ILE A 1 203 ? 15.25 -44.094 -8.352 1 94.56 203 ILE A O 1
ATOM 1694 N N . ILE A 1 204 ? 13.555 -42.625 -7.852 1 95.38 204 ILE A N 1
ATOM 1695 C CA . ILE A 1 204 ? 12.484 -43.531 -8.227 1 95.38 204 ILE A CA 1
ATOM 1696 C C . ILE A 1 204 ? 11.594 -42.906 -9.289 1 95.38 204 ILE A C 1
ATOM 1698 O O . ILE A 1 204 ? 10.523 -42.375 -8.977 1 95.38 204 ILE A O 1
ATOM 1702 N N . PRO A 1 205 ? 11.938 -43.094 -10.5 1 90.69 205 PRO A N 1
ATOM 1703 C CA . PRO A 1 205 ? 11.242 -42.375 -11.578 1 90.69 205 PRO A CA 1
ATOM 1704 C C . PRO A 1 205 ? 9.805 -42.875 -11.773 1 90.69 205 PRO A C 1
ATOM 1706 O O . PRO A 1 205 ? 9.023 -42.188 -12.445 1 90.69 205 PRO A O 1
ATOM 1709 N N . SER A 1 206 ? 9.461 -43.969 -11.164 1 91.19 206 SER A N 1
ATOM 1710 C CA . SER A 1 206 ? 8.109 -44.5 -11.32 1 91.19 206 SER A CA 1
ATOM 1711 C C . SER A 1 206 ? 7.121 -43.781 -10.414 1 91.19 206 SER A C 1
ATOM 1713 O O . SER A 1 206 ? 5.906 -43.906 -10.562 1 91.19 206 SER A O 1
ATOM 1715 N N . LEU A 1 207 ? 7.594 -42.844 -9.578 1 91.19 207 LEU A N 1
ATOM 1716 C CA . LEU A 1 207 ? 6.738 -42.125 -8.664 1 91.19 207 LEU A CA 1
ATOM 1717 C C . LEU A 1 207 ? 5.883 -41.094 -9.414 1 91.19 207 LEU A C 1
ATOM 1719 O O . LEU A 1 207 ? 6.332 -40.5 -10.398 1 91.19 207 LEU A O 1
ATOM 1723 N N . HIS A 1 208 ? 4.707 -40.906 -8.898 1 91.25 208 HIS A N 1
ATOM 1724 C CA . HIS A 1 208 ? 3.83 -39.906 -9.469 1 91.25 208 HIS A CA 1
ATOM 1725 C C . HIS A 1 208 ? 4.395 -38.5 -9.258 1 91.25 208 HIS A C 1
ATOM 1727 O O . HIS A 1 208 ? 4.934 -38.219 -8.188 1 91.25 208 HIS A O 1
ATOM 1733 N N . THR A 1 209 ? 4.199 -37.688 -10.266 1 94.19 209 THR A N 1
ATOM 1734 C CA . THR A 1 209 ? 4.824 -36.375 -10.234 1 94.19 209 THR A CA 1
ATOM 1735 C C . THR A 1 209 ? 3.824 -35.312 -9.789 1 94.19 209 THR A C 1
ATOM 1737 O O . THR A 1 209 ? 4.004 -34.125 -10.078 1 94.19 209 THR A O 1
ATOM 1740 N N . LEU A 1 210 ? 2.812 -35.688 -9.039 1 95.38 210 LEU A N 1
ATOM 1741 C CA . LEU A 1 210 ? 1.725 -34.781 -8.641 1 95.38 210 LEU A CA 1
ATOM 1742 C C . LEU A 1 210 ? 2.266 -33.562 -7.934 1 95.38 210 LEU A C 1
ATOM 1744 O O . LEU A 1 210 ? 1.961 -32.438 -8.328 1 95.38 210 LEU A O 1
ATOM 1748 N N . ILE A 1 211 ? 3.068 -33.781 -6.945 1 96.94 211 ILE A N 1
ATOM 1749 C CA . ILE A 1 211 ? 3.574 -32.688 -6.133 1 96.94 211 ILE A CA 1
ATOM 1750 C C . ILE A 1 211 ? 4.504 -31.828 -6.973 1 96.94 211 ILE A C 1
ATOM 1752 O O . ILE A 1 211 ? 4.422 -30.594 -6.922 1 96.94 211 ILE A O 1
ATOM 1756 N N . ILE A 1 212 ? 5.301 -32.406 -7.75 1 97.19 212 ILE A N 1
ATOM 1757 C CA . ILE A 1 212 ? 6.258 -31.703 -8.586 1 97.19 212 ILE A CA 1
ATOM 1758 C C . ILE A 1 212 ? 5.508 -30.844 -9.609 1 97.19 212 ILE A C 1
ATOM 1760 O O . ILE A 1 212 ? 5.895 -29.703 -9.875 1 97.19 212 ILE A O 1
ATOM 1764 N N . ASP A 1 213 ? 4.395 -31.359 -10.07 1 95.5 213 ASP A N 1
ATOM 1765 C CA . ASP A 1 213 ? 3.598 -30.672 -11.086 1 95.5 213 ASP A CA 1
ATOM 1766 C C . ASP A 1 213 ? 2.799 -29.516 -10.477 1 95.5 213 ASP A C 1
ATOM 1768 O O . ASP A 1 213 ? 2.529 -28.531 -11.148 1 95.5 213 ASP A O 1
ATOM 1772 N N . THR A 1 214 ? 2.428 -29.609 -9.242 1 97.56 214 THR A N 1
ATOM 1773 C CA . THR A 1 214 ? 1.431 -28.688 -8.703 1 97.56 214 THR A CA 1
ATOM 1774 C C . THR A 1 214 ? 2.08 -27.688 -7.762 1 97.56 214 THR A C 1
ATOM 1776 O O . THR A 1 214 ? 1.59 -26.562 -7.613 1 97.56 214 THR A O 1
ATOM 1779 N N . ALA A 1 215 ? 3.205 -28 -7.164 1 98.25 215 ALA A N 1
ATOM 1780 C CA . ALA A 1 215 ? 3.846 -27.172 -6.137 1 98.25 215 ALA A CA 1
ATOM 1781 C C . ALA A 1 215 ? 4.18 -25.797 -6.676 1 98.25 215 ALA A C 1
ATOM 1783 O O . ALA A 1 215 ? 4.012 -24.781 -5.977 1 98.25 215 ALA A O 1
ATOM 1784 N N . PRO A 1 216 ? 4.625 -25.688 -7.941 1 98.19 216 PRO A N 1
ATOM 1785 C CA . PRO A 1 216 ? 4.902 -24.344 -8.453 1 98.19 216 PRO A CA 1
ATOM 1786 C C . PRO A 1 216 ? 3.652 -23.469 -8.531 1 98.19 216 PRO A C 1
ATOM 1788 O O . PRO A 1 216 ? 3.707 -22.281 -8.203 1 98.19 216 PRO A O 1
ATOM 1791 N N . THR A 1 217 ? 2.562 -24.047 -8.938 1 97.94 217 THR A N 1
ATOM 1792 C CA . THR A 1 217 ? 1.31 -23.312 -8.977 1 97.94 217 THR A CA 1
ATOM 1793 C C . THR A 1 217 ? 0.869 -22.906 -7.57 1 97.94 217 THR A C 1
ATOM 1795 O O . THR A 1 217 ? 0.409 -21.797 -7.352 1 97.94 217 THR A O 1
ATOM 1798 N N . ILE A 1 218 ? 1.045 -23.781 -6.656 1 98.31 218 ILE A N 1
ATOM 1799 C CA . ILE A 1 218 ? 0.724 -23.5 -5.262 1 98.31 218 ILE A CA 1
ATOM 1800 C C . ILE A 1 218 ? 1.618 -22.375 -4.746 1 98.31 218 ILE A C 1
ATOM 1802 O O . ILE A 1 218 ? 1.15 -21.469 -4.051 1 98.31 218 ILE A O 1
ATOM 1806 N N . ALA A 1 219 ? 2.869 -22.453 -5.082 1 98.19 219 ALA A N 1
ATOM 1807 C CA . ALA A 1 219 ? 3.801 -21.391 -4.703 1 98.19 219 ALA A CA 1
ATOM 1808 C C . ALA A 1 219 ? 3.334 -20.047 -5.227 1 98.19 219 ALA A C 1
ATOM 1810 O O . ALA A 1 219 ? 3.338 -19.047 -4.492 1 98.19 219 ALA A O 1
ATOM 1811 N N . GLY A 1 220 ? 2.941 -20.031 -6.488 1 97.25 220 GLY A N 1
ATOM 1812 C CA . GLY A 1 220 ? 2.422 -18.797 -7.055 1 97.25 220 GLY A CA 1
ATOM 1813 C C . GLY A 1 220 ? 1.18 -18.281 -6.348 1 97.25 220 GLY A C 1
ATOM 1814 O O . GLY A 1 220 ? 1.027 -17.078 -6.133 1 97.25 220 GLY A O 1
ATOM 1815 N N . ALA A 1 221 ? 0.33 -19.172 -5.992 1 97.62 221 ALA A N 1
ATOM 1816 C CA . ALA A 1 221 ? -0.893 -18.828 -5.273 1 97.62 221 ALA A CA 1
ATOM 1817 C C . ALA A 1 221 ? -0.575 -18.219 -3.912 1 97.62 221 ALA A C 1
ATOM 1819 O O . ALA A 1 221 ? -1.111 -17.172 -3.555 1 97.62 221 ALA A O 1
ATOM 1820 N N . ILE A 1 222 ? 0.329 -18.844 -3.201 1 97.69 222 ILE A N 1
ATOM 1821 C CA . ILE A 1 222 ? 0.711 -18.359 -1.877 1 97.69 222 ILE A CA 1
ATOM 1822 C C . ILE A 1 222 ? 1.39 -17 -1.997 1 97.69 222 ILE A C 1
ATOM 1824 O O . ILE A 1 222 ? 1.065 -16.062 -1.254 1 97.69 222 ILE A O 1
ATOM 1828 N N . LEU A 1 223 ? 2.27 -16.938 -2.945 1 96.25 223 LEU A N 1
ATOM 1829 C CA . LEU A 1 223 ? 3.02 -15.695 -3.131 1 96.25 223 LEU A CA 1
ATOM 1830 C C . LEU A 1 223 ? 2.09 -14.555 -3.516 1 96.25 223 LEU A C 1
ATOM 1832 O O . LEU A 1 223 ? 2.232 -13.438 -3.012 1 96.25 223 LEU A O 1
ATOM 1836 N N . SER A 1 224 ? 1.168 -14.781 -4.387 1 95.94 224 SER A N 1
ATOM 1837 C CA . SER A 1 224 ? 0.22 -13.742 -4.773 1 95.94 224 SER A CA 1
ATOM 1838 C C . SER A 1 224 ? -0.651 -13.32 -3.594 1 95.94 224 SER A C 1
ATOM 1840 O O . SER A 1 224 ? -0.949 -12.141 -3.426 1 95.94 224 SER A O 1
ATOM 1842 N N . TRP A 1 225 ? -1.019 -14.273 -2.773 1 95.5 225 TRP A N 1
ATOM 1843 C CA . TRP A 1 225 ? -1.82 -13.969 -1.594 1 95.5 225 TRP A CA 1
ATOM 1844 C C . TRP A 1 225 ? -1.029 -13.125 -0.599 1 95.5 225 TRP A C 1
ATOM 1846 O O . TRP A 1 225 ? -1.563 -12.18 -0.015 1 95.5 225 TRP A O 1
ATOM 1856 N N . LEU A 1 226 ? 0.21 -13.477 -0.439 1 94.69 226 LEU A N 1
ATOM 1857 C CA . LEU A 1 226 ? 1.105 -12.711 0.42 1 94.69 226 LEU A CA 1
ATOM 1858 C C . LEU A 1 226 ? 1.186 -11.258 -0.036 1 94.69 226 LEU A C 1
ATOM 1860 O O . LEU A 1 226 ? 1.152 -10.336 0.788 1 94.69 226 LEU A O 1
ATOM 1864 N N . GLN A 1 227 ? 1.162 -11.055 -1.256 1 91.5 227 GLN A N 1
ATOM 1865 C CA . GLN A 1 227 ? 1.356 -9.711 -1.792 1 91.5 227 GLN A CA 1
ATOM 1866 C C . GLN A 1 227 ? 0.063 -8.898 -1.732 1 91.5 227 GLN A C 1
ATOM 1868 O O . GLN A 1 227 ? 0.094 -7.68 -1.555 1 91.5 227 GLN A O 1
ATOM 1873 N N . ILE A 1 228 ? -1.058 -9.57 -1.901 1 91.88 228 ILE A N 1
ATOM 1874 C CA . ILE A 1 228 ? -2.309 -8.82 -1.852 1 91.88 228 ILE A CA 1
ATOM 1875 C C . ILE A 1 228 ? -2.609 -8.406 -0.412 1 91.88 228 ILE A C 1
ATOM 1877 O O . ILE A 1 228 ? -3.164 -7.336 -0.169 1 91.88 228 ILE A O 1
ATOM 1881 N N . GLN A 1 229 ? -2.213 -9.25 0.497 1 93.25 229 GLN A N 1
ATOM 1882 C CA . GLN A 1 229 ? -2.441 -8.945 1.906 1 93.25 229 GLN A CA 1
ATOM 1883 C C . GLN A 1 229 ? -1.448 -7.902 2.414 1 93.25 229 GLN A C 1
ATOM 1885 O O . GLN A 1 229 ? -1.726 -7.195 3.385 1 93.25 229 GLN A O 1
ATOM 1890 N N . ARG A 1 230 ? -0.372 -7.875 1.845 1 90.56 230 ARG A N 1
ATOM 1891 C CA . ARG A 1 230 ? 0.676 -6.922 2.197 1 90.56 230 ARG A CA 1
ATOM 1892 C C . ARG A 1 230 ? 1.029 -7.02 3.676 1 90.56 230 ARG A C 1
ATOM 1894 O O . ARG A 1 230 ? 1.111 -6.004 4.367 1 90.56 230 ARG A O 1
ATOM 1901 N N . TYR A 1 231 ? 1.221 -8.133 4.188 1 91.94 231 TYR A N 1
ATOM 1902 C CA . TYR A 1 231 ? 1.359 -8.367 5.621 1 91.94 231 TYR A CA 1
ATOM 1903 C C . TYR A 1 231 ? 2.557 -7.609 6.184 1 91.94 231 TYR A C 1
ATOM 1905 O O . TYR A 1 231 ? 2.43 -6.875 7.168 1 91.94 231 TYR A O 1
ATOM 1913 N N . ARG A 1 232 ? 3.65 -7.676 5.555 1 89.81 232 ARG A N 1
ATOM 1914 C CA . ARG A 1 232 ? 4.879 -7.086 6.078 1 89.81 232 ARG A CA 1
ATOM 1915 C C . ARG A 1 232 ? 4.852 -5.566 5.961 1 89.81 232 ARG A C 1
ATOM 1917 O O . ARG A 1 232 ? 5.227 -4.859 6.898 1 89.81 232 ARG A O 1
ATOM 1924 N N . ASP A 1 233 ? 4.375 -5.086 4.832 1 88.12 233 ASP A N 1
ATOM 1925 C CA . ASP A 1 233 ? 4.242 -3.645 4.648 1 88.12 233 ASP A CA 1
ATOM 1926 C C . ASP A 1 233 ? 3.316 -3.041 5.703 1 88.12 233 ASP A C 1
ATOM 1928 O O . ASP A 1 233 ? 3.645 -2.02 6.309 1 88.12 233 ASP A O 1
ATOM 1932 N N . LEU A 1 234 ? 2.217 -3.699 5.898 1 90.5 234 LEU A N 1
ATOM 1933 C CA . LEU A 1 234 ? 1.219 -3.184 6.828 1 90.5 234 LEU A CA 1
ATOM 1934 C C . LEU A 1 234 ? 1.708 -3.303 8.266 1 90.5 234 LEU A C 1
ATOM 1936 O O . LEU A 1 234 ? 1.397 -2.451 9.109 1 90.5 234 LEU A O 1
ATOM 1940 N N . THR A 1 235 ? 2.459 -4.316 8.57 1 91.31 235 THR A N 1
ATOM 1941 C CA . THR A 1 235 ? 3.059 -4.426 9.891 1 91.31 235 THR A CA 1
ATOM 1942 C C . THR A 1 235 ? 3.963 -3.232 10.18 1 91.31 235 THR A C 1
ATOM 1944 O O . THR A 1 235 ? 3.844 -2.594 11.227 1 91.31 235 THR A O 1
ATOM 1947 N N . SER A 1 236 ? 4.82 -2.91 9.219 1 86.88 236 SER A N 1
ATOM 1948 C CA . SER A 1 236 ? 5.754 -1.802 9.391 1 86.88 236 SER A CA 1
ATOM 1949 C C . SER A 1 236 ? 5.023 -0.468 9.477 1 86.88 236 SER A C 1
ATOM 1951 O O . SER A 1 236 ? 5.305 0.344 10.359 1 86.88 236 SER A O 1
ATOM 1953 N N . ALA A 1 237 ? 4.074 -0.283 8.609 1 86.5 237 ALA A N 1
ATOM 1954 C CA . ALA A 1 237 ? 3.311 0.961 8.578 1 86.5 237 ALA A CA 1
ATOM 1955 C C . ALA A 1 237 ? 2.516 1.148 9.867 1 86.5 237 ALA A C 1
ATOM 1957 O O . ALA A 1 237 ? 2.525 2.23 10.453 1 86.5 237 ALA A O 1
ATOM 1958 N N . TYR A 1 238 ? 1.877 0.078 10.336 1 89.88 238 TYR A N 1
ATOM 1959 C CA . TYR A 1 238 ? 1.028 0.157 11.516 1 89.88 238 TYR A CA 1
ATOM 1960 C C . TYR A 1 238 ? 1.867 0.303 12.781 1 89.88 238 TYR A C 1
ATOM 1962 O O . TYR A 1 238 ? 1.472 0.998 13.719 1 89.88 238 TYR A O 1
ATOM 1970 N N . ASN A 1 239 ? 3.018 -0.309 12.789 1 89.12 239 ASN A N 1
ATOM 1971 C CA . ASN A 1 239 ? 3.924 -0.133 13.914 1 89.12 239 ASN A CA 1
ATOM 1972 C C . ASN A 1 239 ? 4.418 1.308 14.023 1 89.12 239 ASN A C 1
ATOM 1974 O O . ASN A 1 239 ? 4.477 1.87 15.117 1 89.12 239 ASN A O 1
ATOM 1978 N N . LEU A 1 240 ? 4.785 1.808 12.914 1 84.31 240 LEU A N 1
ATOM 1979 C CA . LEU A 1 240 ? 5.234 3.195 12.898 1 84.31 240 LEU A CA 1
ATOM 1980 C C . LEU A 1 240 ? 4.133 4.129 13.391 1 84.31 240 LEU A C 1
ATOM 1982 O O . LEU A 1 240 ? 4.387 5.02 14.203 1 84.31 240 LEU A O 1
ATOM 1986 N N . THR A 1 241 ? 2.93 3.949 12.922 1 87.31 241 THR A N 1
ATOM 1987 C CA . THR A 1 241 ? 1.803 4.785 13.32 1 87.31 241 THR A CA 1
ATOM 1988 C C . THR A 1 241 ? 1.495 4.605 14.805 1 87.31 241 THR A C 1
ATOM 1990 O O . THR A 1 241 ? 1.242 5.582 15.516 1 87.31 241 THR A O 1
ATOM 1993 N N . ALA A 1 242 ? 1.518 3.363 15.25 1 90.56 242 ALA A N 1
ATOM 1994 C CA . ALA A 1 242 ? 1.282 3.1 16.672 1 90.56 242 ALA A CA 1
ATOM 1995 C C . ALA A 1 242 ? 2.301 3.83 17.547 1 90.56 242 ALA A C 1
ATOM 1997 O O . ALA A 1 242 ? 1.947 4.395 18.578 1 90.56 242 ALA A O 1
ATOM 1998 N N . ASN A 1 243 ? 3.516 3.779 17.094 1 87.94 243 ASN A N 1
ATOM 1999 C CA . ASN A 1 243 ? 4.562 4.488 17.812 1 87.94 243 ASN A CA 1
ATOM 2000 C C . ASN A 1 243 ? 4.309 5.992 17.844 1 87.94 243 ASN A C 1
ATOM 2002 O O . ASN A 1 243 ? 4.512 6.641 18.875 1 87.94 243 ASN A O 1
ATOM 2006 N N . GLU A 1 244 ? 3.879 6.527 16.781 1 85.5 244 GLU A N 1
ATOM 2007 C CA . GLU A 1 244 ? 3.543 7.949 16.719 1 85.5 244 GLU A CA 1
ATOM 2008 C C . GLU A 1 244 ? 2.377 8.281 17.641 1 85.5 244 GLU A C 1
ATOM 2010 O O . GLU A 1 244 ? 2.398 9.305 18.328 1 85.5 244 GLU A O 1
ATOM 2015 N N . ILE A 1 245 ? 1.383 7.441 17.641 1 91 245 ILE A N 1
ATOM 2016 C CA . ILE A 1 245 ? 0.212 7.676 18.484 1 91 245 ILE A CA 1
ATOM 2017 C C . ILE A 1 245 ? 0.607 7.605 19.953 1 91 245 ILE A C 1
ATOM 2019 O O . ILE A 1 245 ? 0.083 8.359 20.781 1 91 245 ILE A O 1
ATOM 2023 N N . THR A 1 246 ? 1.545 6.738 20.234 1 92.06 246 THR A N 1
ATOM 2024 C CA . THR A 1 246 ? 2.053 6.645 21.594 1 92.06 246 THR A CA 1
ATOM 2025 C C . THR A 1 246 ? 2.66 7.973 22.047 1 92.06 246 THR A C 1
ATOM 2027 O O . THR A 1 246 ? 2.445 8.414 23.172 1 92.06 246 THR A O 1
ATOM 2030 N N . LEU A 1 247 ? 3.398 8.562 21.125 1 87.12 247 LEU A N 1
ATOM 2031 C CA . LEU A 1 247 ? 3.979 9.867 21.406 1 87.12 247 LEU A CA 1
ATOM 2032 C C . LEU A 1 247 ? 2.887 10.922 21.578 1 87.12 247 LEU A C 1
ATOM 2034 O O . LEU A 1 247 ? 2.969 11.766 22.469 1 87.12 247 LEU A O 1
ATOM 2038 N N . ILE A 1 248 ? 1.887 10.867 20.781 1 90.25 248 ILE A N 1
ATOM 2039 C CA . ILE A 1 248 ? 0.751 11.781 20.844 1 90.25 248 ILE A CA 1
ATOM 2040 C C . ILE A 1 248 ? 0.018 11.617 22.172 1 90.25 248 ILE A C 1
ATOM 2042 O O . ILE A 1 248 ? -0.351 12.602 22.812 1 90.25 248 ILE A O 1
ATOM 2046 N N . ARG A 1 249 ? -0.187 10.391 22.547 1 94.56 249 ARG A N 1
ATOM 2047 C CA . ARG A 1 249 ? -0.862 10.094 23.812 1 94.56 249 ARG A CA 1
ATOM 2048 C C . ARG A 1 249 ? -0.148 10.758 24.984 1 94.56 249 ARG A C 1
ATOM 2050 O O . ARG A 1 249 ? -0.794 11.281 25.891 1 94.56 249 ARG A O 1
ATOM 2057 N N . GLY A 1 250 ? 1.127 10.766 24.938 1 92.94 250 GLY A N 1
ATOM 2058 C CA . GLY A 1 250 ? 1.903 11.391 26 1 92.94 250 GLY A CA 1
ATOM 2059 C C . GLY A 1 250 ? 1.8 12.906 26 1 92.94 250 GLY A C 1
ATOM 2060 O O . GLY A 1 250 ? 1.833 13.531 27.062 1 92.94 250 GLY A O 1
ATOM 2061 N N . ALA A 1 251 ? 1.604 13.477 24.906 1 91.44 251 ALA A N 1
ATOM 2062 C CA . ALA A 1 251 ? 1.638 14.922 24.734 1 91.44 251 ALA A CA 1
ATOM 2063 C C . ALA A 1 251 ? 0.327 15.562 25.188 1 91.44 251 ALA A C 1
ATOM 2065 O O . ALA A 1 251 ? 0.285 16.75 25.516 1 91.44 251 ALA A O 1
ATOM 2066 N N . ILE A 1 252 ? -0.765 14.789 25.266 1 94.75 252 ILE A N 1
ATOM 2067 C CA . ILE A 1 252 ? -2.076 15.352 25.562 1 94.75 252 ILE A CA 1
ATOM 2068 C C . ILE A 1 252 ? -2.119 15.844 27 1 94.75 252 ILE A C 1
ATOM 2070 O O . ILE A 1 252 ? -2.871 16.766 27.328 1 94.75 252 ILE A O 1
ATOM 2074 N N . TYR A 1 253 ? -1.283 15.344 27.875 1 93.81 253 TYR A N 1
ATOM 2075 C CA . TYR A 1 253 ? -1.284 15.688 29.297 1 93.81 253 TYR A CA 1
ATOM 2076 C C . TYR A 1 253 ? -0.686 17.062 29.516 1 93.81 253 TYR A C 1
ATOM 2078 O O . TYR A 1 253 ? -0.934 17.703 30.547 1 93.81 253 TYR A O 1
ATOM 2086 N N . ASP A 1 254 ? -0.004 17.578 28.531 1 93.44 254 ASP A N 1
ATOM 2087 C CA . ASP A 1 254 ? 0.637 18.891 28.641 1 93.44 254 ASP A CA 1
ATOM 2088 C C . ASP A 1 254 ? -0.278 19.984 28.109 1 93.44 254 ASP A C 1
ATOM 2090 O O . ASP A 1 254 ? 0.018 21.172 28.266 1 93.44 254 ASP A O 1
ATOM 2094 N N . VAL A 1 255 ? -1.399 19.578 27.531 1 95.44 255 VAL A N 1
ATOM 2095 C CA . VAL A 1 255 ? -2.332 20.531 26.938 1 95.44 255 VAL A CA 1
ATOM 2096 C C . VAL A 1 255 ? -3.188 21.156 28.047 1 95.44 255 VAL A C 1
ATOM 2098 O O . VAL A 1 255 ? -3.887 20.453 28.766 1 95.44 255 VAL A O 1
ATOM 2101 N N . LYS A 1 256 ? -3.199 22.531 28.109 1 95 256 LYS A N 1
ATOM 2102 C CA . LYS A 1 256 ? -3.885 23.188 29.219 1 95 256 LYS A CA 1
ATOM 2103 C C . LYS A 1 256 ? -4.969 24.141 28.703 1 95 256 LYS A C 1
ATOM 2105 O O . LYS A 1 256 ? -5.965 24.375 29.391 1 95 256 LYS A O 1
ATOM 2110 N N . THR A 1 257 ? -4.781 24.75 27.516 1 95.62 257 THR A N 1
ATOM 2111 C CA . THR A 1 257 ? -5.715 25.75 27.016 1 95.62 257 THR A CA 1
ATOM 2112 C C . THR A 1 257 ? -6.461 25.219 25.797 1 95.62 257 THR A C 1
ATOM 2114 O O . THR A 1 257 ? -6.047 24.234 25.188 1 95.62 257 THR A O 1
ATOM 2117 N N . GLN A 1 258 ? -7.52 25.844 25.5 1 94.62 258 GLN A N 1
ATOM 2118 C CA . GLN A 1 258 ? -8.312 25.484 24.328 1 94.62 258 GLN A CA 1
ATOM 2119 C C . GLN A 1 258 ? -7.496 25.641 23.047 1 94.62 258 GLN A C 1
ATOM 2121 O O . GLN A 1 258 ? -7.621 24.844 22.125 1 94.62 258 GLN A O 1
ATOM 2126 N N . GLU A 1 259 ? -6.754 26.625 23.016 1 91.94 259 GLU A N 1
ATOM 2127 C CA . GLU A 1 259 ? -5.918 26.875 21.844 1 91.94 259 GLU A CA 1
ATOM 2128 C C . GLU A 1 259 ? -4.887 25.766 21.656 1 91.94 259 GLU A C 1
ATOM 2130 O O . GLU A 1 259 ? -4.684 25.281 20.531 1 91.94 259 GLU A O 1
ATOM 2135 N N . GLN A 1 260 ? -4.316 25.391 22.734 1 93.06 260 GLN A N 1
ATOM 2136 C CA . GLN A 1 260 ? -3.357 24.297 22.688 1 93.06 260 GLN A CA 1
ATOM 2137 C C . GLN A 1 260 ? -4.031 23 22.266 1 93.06 260 GLN A C 1
ATOM 2139 O O . GLN A 1 260 ? -3.453 22.203 21.531 1 93.06 260 GLN A O 1
ATOM 2144 N N . PHE A 1 261 ? -5.219 22.812 22.812 1 95.88 261 PHE A N 1
ATOM 2145 C CA . PHE A 1 261 ? -5.957 21.594 22.516 1 95.88 261 PHE A CA 1
ATOM 2146 C C . PHE A 1 261 ? -6.34 21.547 21.031 1 95.88 261 PHE A C 1
ATOM 2148 O O . PHE A 1 261 ? -6.297 20.484 20.406 1 95.88 261 PHE A O 1
ATOM 2155 N N . SER A 1 262 ? -6.738 22.656 20.484 1 93.31 262 SER A N 1
ATOM 2156 C CA . SER A 1 262 ? -7.062 22.766 19.062 1 93.31 262 SER A CA 1
ATOM 2157 C C . SER A 1 262 ? -5.879 22.359 18.188 1 93.31 262 SER A C 1
ATOM 2159 O O . SER A 1 262 ? -6.02 21.547 17.266 1 93.31 262 SER A O 1
ATOM 2161 N N . LEU A 1 263 ? -4.73 22.844 18.484 1 86.25 263 LEU A N 1
ATOM 2162 C CA . LEU A 1 263 ? -3.518 22.531 17.734 1 86.25 263 LEU A CA 1
ATOM 2163 C C . LEU A 1 263 ? -3.131 21.062 17.906 1 86.25 263 LEU A C 1
ATOM 2165 O O . LEU A 1 263 ? -2.744 20.406 16.953 1 86.25 263 LEU A O 1
ATOM 2169 N N . PHE A 1 264 ? -3.26 20.641 19.125 1 90.81 264 PHE A N 1
ATOM 2170 C CA . PHE A 1 264 ? -2.938 19.25 19.438 1 90.81 264 PHE A CA 1
ATOM 2171 C C . PHE A 1 264 ? -3.803 18.297 18.625 1 90.81 264 PHE A C 1
ATOM 2173 O O . PHE A 1 264 ? -3.293 17.359 18.016 1 90.81 264 PHE A O 1
ATOM 2180 N N . VAL A 1 265 ? -5.121 18.516 18.672 1 93.5 265 VAL A N 1
ATOM 2181 C CA . VAL A 1 265 ? -6.059 17.656 17.969 1 93.5 265 VAL A CA 1
ATOM 2182 C C . VAL A 1 265 ? -5.797 17.703 16.469 1 93.5 265 VAL A C 1
ATOM 2184 O O . VAL A 1 265 ? -5.828 16.688 15.781 1 93.5 265 VAL A O 1
ATOM 2187 N N . SER A 1 266 ? -5.59 18.844 15.93 1 86.12 266 SER A N 1
ATOM 2188 C CA . SER A 1 266 ? -5.285 19.016 14.508 1 86.12 266 SER A CA 1
ATOM 2189 C C . SER A 1 266 ? -4.059 18.203 14.109 1 86.12 266 SER A C 1
ATOM 2191 O O . SER A 1 266 ? -4.07 17.5 13.094 1 86.12 266 SER A O 1
ATOM 2193 N N . ASP A 1 267 ? -3.055 18.219 14.93 1 81.5 267 ASP A N 1
ATOM 2194 C CA . ASP A 1 267 ? -1.824 17.469 14.664 1 81.5 267 ASP A CA 1
ATOM 2195 C C . ASP A 1 267 ? -2.049 15.969 14.805 1 81.5 267 ASP A C 1
ATOM 2197 O O . ASP A 1 267 ? -1.563 15.188 13.984 1 81.5 267 ASP A O 1
ATOM 2201 N N . ALA A 1 268 ? -2.705 15.641 15.844 1 88.25 268 ALA A N 1
ATOM 2202 C CA . ALA A 1 268 ? -2.961 14.227 16.109 1 88.25 268 ALA A CA 1
ATOM 2203 C C . ALA A 1 268 ? -3.756 13.594 14.961 1 88.25 268 ALA A C 1
ATOM 2205 O O . ALA A 1 268 ? -3.414 12.516 14.477 1 88.25 268 ALA A O 1
ATOM 2206 N N . GLU A 1 269 ? -4.805 14.281 14.539 1 87.75 269 GLU A N 1
ATOM 2207 C CA . GLU A 1 269 ? -5.656 13.758 13.477 1 87.75 269 GLU A CA 1
ATOM 2208 C C . GLU A 1 269 ? -4.891 13.641 12.164 1 87.75 269 GLU A C 1
ATOM 2210 O O . GLU A 1 269 ? -5.172 12.75 11.352 1 87.75 269 GLU A O 1
ATOM 2215 N N . SER A 1 270 ? -3.939 14.445 11.945 1 77.56 270 SER A N 1
ATOM 2216 C CA . SER A 1 270 ? -3.109 14.367 10.75 1 77.56 270 SER A CA 1
ATOM 2217 C C . SER A 1 270 ? -2.193 13.148 10.789 1 77.56 270 SER A C 1
ATOM 2219 O O . SER A 1 270 ? -1.757 12.656 9.75 1 77.56 270 SER A O 1
ATOM 2221 N N . ALA A 1 271 ? -1.956 12.672 11.992 1 76.12 271 ALA A N 1
ATOM 2222 C CA . ALA A 1 271 ? -1.082 11.516 12.164 1 76.12 271 ALA A CA 1
ATOM 2223 C C . ALA A 1 271 ? -1.856 10.211 11.984 1 76.12 271 ALA A C 1
ATOM 2225 O O . ALA A 1 271 ? -1.29 9.195 11.57 1 76.12 271 ALA A O 1
ATOM 2226 N N . PHE A 1 272 ? -3.178 10.156 12.391 1 78.94 272 PHE A N 1
ATOM 2227 C CA . PHE A 1 272 ? -3.975 8.938 12.375 1 78.94 272 PHE A CA 1
ATOM 2228 C C . PHE A 1 272 ? -4.246 8.484 10.945 1 78.94 272 PHE A C 1
ATOM 2230 O O . PHE A 1 272 ? -4.246 7.289 10.656 1 78.94 272 PHE A O 1
ATOM 2237 N N . SER A 1 273 ? -4.625 9.328 10.031 1 66.25 273 SER A N 1
ATOM 2238 C CA . SER A 1 273 ? -5.07 8.836 8.734 1 66.25 273 SER A CA 1
ATOM 2239 C C . SER A 1 273 ? -4.254 9.453 7.598 1 66.25 273 SER A C 1
ATOM 2241 O O . SER A 1 273 ? -4.812 9.992 6.645 1 66.25 273 SER A O 1
ATOM 2243 N N . ARG A 1 274 ? -3.002 9.164 7.703 1 63.22 274 ARG A N 1
ATOM 2244 C CA . ARG A 1 274 ? -2.049 9.758 6.773 1 63.22 274 ARG A CA 1
ATOM 2245 C C . ARG A 1 274 ? -2.324 9.312 5.344 1 63.22 274 ARG A C 1
ATOM 2247 O O . ARG A 1 274 ? -2.365 10.133 4.426 1 63.22 274 ARG A O 1
ATOM 2254 N N . GLU A 1 275 ? -2.584 8.172 5.285 1 62.16 275 GLU A N 1
ATOM 2255 C CA . GLU A 1 275 ? -2.652 7.582 3.949 1 62.16 275 GLU A CA 1
ATOM 2256 C C . GLU A 1 275 ? -3.979 7.91 3.27 1 62.16 275 GLU A C 1
ATOM 2258 O O . GLU A 1 275 ? -4.047 7.996 2.043 1 62.16 275 GLU A O 1
ATOM 2263 N N . HIS A 1 276 ? -4.883 8.219 4.059 1 62.62 276 HIS A N 1
ATOM 2264 C CA . HIS A 1 276 ? -6.199 8.211 3.43 1 62.62 276 HIS A CA 1
ATOM 2265 C C . HIS A 1 276 ? -6.934 9.523 3.68 1 62.62 276 HIS A C 1
ATOM 2267 O O . HIS A 1 276 ? -8.094 9.672 3.283 1 62.62 276 HIS A O 1
ATOM 2273 N N . THR A 1 277 ? -6.281 10.453 4.188 1 64.69 277 THR A N 1
ATOM 2274 C CA . THR A 1 277 ? -7.008 11.688 4.441 1 64.69 277 THR A CA 1
ATOM 2275 C C . THR A 1 277 ? -6.766 12.703 3.326 1 64.69 277 THR A C 1
ATOM 2277 O O . THR A 1 277 ? -5.617 13.047 3.033 1 64.69 277 THR A O 1
ATOM 2280 N N . GLN A 1 278 ? -7.914 13.242 2.809 1 61.06 278 GLN A N 1
ATOM 2281 C CA . GLN A 1 278 ? -7.871 14.188 1.699 1 61.06 278 GLN A CA 1
ATOM 2282 C C . GLN A 1 278 ? -7.613 15.602 2.199 1 61.06 278 GLN A C 1
ATOM 2284 O O . GLN A 1 278 ? -7.918 15.93 3.348 1 61.06 278 GLN A O 1
ATOM 2289 N N . TRP A 1 279 ? -7.07 16.422 1.328 1 58.12 279 TRP A N 1
ATOM 2290 C CA . TRP A 1 279 ? -6.648 17.781 1.626 1 58.12 279 TRP A CA 1
ATOM 2291 C C . TRP A 1 279 ? -7.82 18.609 2.139 1 58.12 279 TRP A C 1
ATOM 2293 O O . TRP A 1 279 ? -7.676 19.375 3.098 1 58.12 279 TRP A O 1
ATOM 2303 N N . ALA A 1 280 ? -8.898 18.406 1.6 1 56.88 280 ALA A N 1
ATOM 2304 C CA . ALA A 1 280 ? -10.078 19.188 1.98 1 56.88 280 ALA A CA 1
ATOM 2305 C C . ALA A 1 280 ? -10.422 18.969 3.453 1 56.88 280 ALA A C 1
ATOM 2307 O O . ALA A 1 280 ? -11.039 19.828 4.082 1 56.88 280 ALA A O 1
ATOM 2308 N N . ALA A 1 281 ? -9.953 17.938 3.973 1 61.59 281 ALA A N 1
ATOM 2309 C CA . ALA A 1 281 ? -10.25 17.609 5.367 1 61.59 281 ALA A CA 1
ATOM 2310 C C . ALA A 1 281 ? -9.156 18.141 6.293 1 61.59 281 ALA A C 1
ATOM 2312 O O . ALA A 1 281 ? -9.32 18.141 7.516 1 61.59 281 ALA A O 1
ATOM 2313 N N . ARG A 1 282 ? -8.07 18.594 5.699 1 61.09 282 ARG A N 1
ATOM 2314 C CA . ARG A 1 282 ? -6.926 18.984 6.512 1 61.09 282 ARG A CA 1
ATOM 2315 C C . ARG A 1 282 ? -6.703 20.484 6.469 1 61.09 282 ARG A C 1
ATOM 2317 O O . ARG A 1 282 ? -6.031 21.047 7.34 1 61.09 282 ARG A O 1
ATOM 2324 N N . LYS A 1 283 ? -7.395 21.141 5.527 1 61.41 283 LYS A N 1
ATOM 2325 C CA . LYS A 1 283 ? -7.113 22.562 5.305 1 61.41 283 LYS A CA 1
ATOM 2326 C C . LYS A 1 283 ? -7.566 23.406 6.492 1 61.41 283 LYS A C 1
ATOM 2328 O O . LYS A 1 283 ? -8.68 23.234 6.996 1 61.41 283 LYS A O 1
ATOM 2333 N N . ASP A 1 284 ? -6.59 24.109 7.109 1 56.28 284 ASP A N 1
ATOM 2334 C CA . ASP A 1 284 ? -6.867 24.984 8.242 1 56.28 284 ASP A CA 1
ATOM 2335 C C . ASP A 1 284 ? -7.48 26.297 7.773 1 56.28 284 ASP A C 1
ATOM 2337 O O . ASP A 1 284 ? -7.891 27.125 8.594 1 56.28 284 ASP A O 1
ATOM 2341 N N . ASN A 1 285 ? -7.57 26.594 6.449 1 53.69 285 ASN A N 1
ATOM 2342 C CA . ASN A 1 285 ? -8.141 27.875 6.031 1 53.69 285 ASN A CA 1
ATOM 2343 C C . ASN A 1 285 ? -9.43 27.672 5.242 1 53.69 285 ASN A C 1
ATOM 2345 O O . ASN A 1 285 ? -9.594 26.672 4.551 1 53.69 285 ASN A O 1
ATOM 2349 N N . MET B 1 1 ? 18.906 28.266 -9.031 1 75.94 1 MET B N 1
ATOM 2350 C CA . MET B 1 1 ? 19.594 27.5 -8 1 75.94 1 MET B CA 1
ATOM 2351 C C . MET B 1 1 ? 18.766 26.312 -7.551 1 75.94 1 MET B C 1
ATOM 2353 O O . MET B 1 1 ? 17.547 26.406 -7.453 1 75.94 1 MET B O 1
ATOM 2357 N N . ALA B 1 2 ? 19.5 25.109 -7.5 1 87.81 2 ALA B N 1
ATOM 2358 C CA . ALA B 1 2 ? 18.781 23.922 -7.055 1 87.81 2 ALA B CA 1
ATOM 2359 C C . ALA B 1 2 ? 18.875 23.766 -5.543 1 87.81 2 ALA B C 1
ATOM 2361 O O . ALA B 1 2 ? 19.891 24.109 -4.934 1 87.81 2 ALA B O 1
ATOM 2362 N N . LEU B 1 3 ? 17.797 23.453 -4.879 1 92.81 3 LEU B N 1
ATOM 2363 C CA . LEU B 1 3 ? 17.797 23.219 -3.438 1 92.81 3 LEU B CA 1
ATOM 2364 C C . LEU B 1 3 ? 18.547 21.953 -3.09 1 92.81 3 LEU B C 1
ATOM 2366 O O . LEU B 1 3 ? 18.25 20.875 -3.641 1 92.81 3 LEU B O 1
ATOM 2370 N N . GLU B 1 4 ? 19.547 22.094 -2.291 1 93 4 GLU B N 1
ATOM 2371 C CA . GLU B 1 4 ? 20.297 20.938 -1.803 1 93 4 GLU B CA 1
ATOM 2372 C C . GLU B 1 4 ? 19.75 20.453 -0.463 1 93 4 GLU B C 1
ATOM 2374 O O . GLU B 1 4 ? 19.797 21.188 0.533 1 93 4 GLU B O 1
ATOM 2379 N N . TYR B 1 5 ? 19.344 19.234 -0.449 1 93.94 5 TYR B N 1
ATOM 2380 C CA . TYR B 1 5 ? 18.781 18.656 0.763 1 93.94 5 TYR B CA 1
ATOM 2381 C C . TYR B 1 5 ? 19.875 18.219 1.724 1 93.94 5 TYR B C 1
ATOM 2383 O O . TYR B 1 5 ? 21.031 18.031 1.316 1 93.94 5 TYR B O 1
ATOM 2391 N N . PRO B 1 6 ? 19.516 18.078 3 1 91.12 6 PRO B N 1
ATOM 2392 C CA . PRO B 1 6 ? 20.469 17.484 3.939 1 91.12 6 PRO B CA 1
ATOM 2393 C C . PRO B 1 6 ? 20.906 16.078 3.518 1 91.12 6 PRO B C 1
ATOM 2395 O O . PRO B 1 6 ? 20.125 15.352 2.885 1 91.12 6 PRO B O 1
ATOM 2398 N N . SER B 1 7 ? 22.094 15.68 3.904 1 88.56 7 SER B N 1
ATOM 2399 C CA . SER B 1 7 ? 22.672 14.391 3.537 1 88.56 7 SER B CA 1
ATOM 2400 C C . SER B 1 7 ? 21.797 13.242 4.035 1 88.56 7 SER B C 1
ATOM 2402 O O . SER B 1 7 ? 21.75 12.172 3.422 1 88.56 7 SER B O 1
ATOM 2404 N N . LEU B 1 8 ? 21.125 13.516 5.109 1 87.38 8 LEU B N 1
ATOM 2405 C CA . LEU B 1 8 ? 20.234 12.5 5.664 1 87.38 8 LEU B CA 1
ATOM 2406 C C . LEU B 1 8 ? 19.156 12.109 4.652 1 87.38 8 LEU B C 1
ATOM 2408 O O . LEU B 1 8 ? 18.781 10.938 4.57 1 87.38 8 LEU B O 1
ATOM 2412 N N . TYR B 1 9 ? 18.672 13.016 3.885 1 91.25 9 TYR B N 1
ATOM 2413 C CA . TYR B 1 9 ? 17.688 12.734 2.857 1 91.25 9 TYR B CA 1
ATOM 2414 C C . TYR B 1 9 ? 18.25 11.805 1.792 1 91.25 9 TYR B C 1
ATOM 2416 O O . TYR B 1 9 ? 17.656 10.773 1.483 1 91.25 9 TYR B O 1
ATOM 2424 N N . SER B 1 10 ? 19.344 12.203 1.228 1 89.88 10 SER B N 1
ATOM 2425 C CA . SER B 1 10 ? 19.953 11.43 0.141 1 89.88 10 SER B CA 1
ATOM 2426 C C . SER B 1 10 ? 20.312 10.023 0.595 1 89.88 10 SER B C 1
ATOM 2428 O O . SER B 1 10 ? 20.109 9.055 -0.145 1 89.88 10 SER B O 1
ATOM 2430 N N . SER B 1 11 ? 20.812 9.938 1.806 1 90.19 11 SER B N 1
ATOM 2431 C CA . SER B 1 11 ? 21.188 8.633 2.338 1 90.19 11 SER B CA 1
ATOM 2432 C C . SER B 1 11 ? 19.969 7.746 2.551 1 90.19 11 SER B C 1
ATOM 2434 O O . SER B 1 11 ? 19.969 6.57 2.172 1 90.19 11 SER B O 1
ATOM 2436 N N . ALA B 1 12 ? 18.953 8.297 3.174 1 90.31 12 ALA B N 1
ATOM 2437 C CA . ALA B 1 12 ? 17.734 7.547 3.418 1 90.31 12 ALA B CA 1
ATOM 2438 C C . ALA B 1 12 ? 17.047 7.164 2.105 1 90.31 12 ALA B C 1
ATOM 2440 O O . ALA B 1 12 ? 16.562 6.039 1.96 1 90.31 12 ALA B O 1
ATOM 2441 N N . ASP B 1 13 ? 17.016 8.086 1.184 1 92.81 13 ASP B N 1
ATOM 2442 C CA . ASP B 1 13 ? 16.422 7.844 -0.123 1 92.81 13 ASP B CA 1
ATOM 2443 C C . ASP B 1 13 ? 17.156 6.738 -0.873 1 92.81 13 ASP B C 1
ATOM 2445 O O . ASP B 1 13 ? 16.516 5.863 -1.477 1 92.81 13 ASP B O 1
ATOM 2449 N N . LYS B 1 14 ? 18.438 6.801 -0.848 1 92.94 14 LYS B N 1
ATOM 2450 C CA . LYS B 1 14 ? 19.25 5.781 -1.507 1 92.94 14 LYS B CA 1
ATOM 2451 C C . LYS B 1 14 ? 19.031 4.41 -0.874 1 92.94 14 LYS B C 1
ATOM 2453 O O . LYS B 1 14 ? 18.906 3.41 -1.58 1 92.94 14 LYS B O 1
ATOM 2458 N N . LEU B 1 15 ? 19.031 4.398 0.44 1 91.31 15 LEU B N 1
ATOM 2459 C CA . LEU B 1 15 ? 18.812 3.143 1.152 1 91.31 15 LEU B CA 1
ATOM 2460 C C . LEU B 1 15 ? 17.453 2.553 0.815 1 91.31 15 LEU B C 1
ATOM 2462 O O . LEU B 1 15 ? 17.328 1.35 0.567 1 91.31 15 LEU B O 1
ATOM 2466 N N . SER B 1 16 ? 16.391 3.381 0.824 1 92.38 16 SER B N 1
ATOM 2467 C CA . SER B 1 16 ? 15.047 2.934 0.479 1 92.38 16 SER B CA 1
ATOM 2468 C C . SER B 1 16 ? 15 2.365 -0.935 1 92.38 16 SER B C 1
ATOM 2470 O O . SER B 1 16 ? 14.508 1.253 -1.146 1 92.38 16 SER B O 1
ATOM 2472 N N . ASN B 1 17 ? 15.57 3.086 -1.892 1 93.5 17 ASN B N 1
ATOM 2473 C CA . ASN B 1 17 ? 15.547 2.672 -3.291 1 93.5 17 ASN B CA 1
ATOM 2474 C C . ASN B 1 17 ? 16.328 1.376 -3.502 1 93.5 17 ASN B C 1
ATOM 2476 O O . ASN B 1 17 ? 15.875 0.493 -4.234 1 93.5 17 ASN B O 1
ATOM 2480 N N . ARG B 1 18 ? 17.453 1.263 -2.875 1 93.12 18 ARG B N 1
ATOM 2481 C CA . ARG B 1 18 ? 18.297 0.083 -3.027 1 93.12 18 ARG B CA 1
ATOM 2482 C C . ARG B 1 18 ? 17.609 -1.153 -2.443 1 93.12 18 ARG B C 1
ATOM 2484 O O . ARG B 1 18 ? 17.641 -2.225 -3.053 1 93.12 18 ARG B O 1
ATOM 2491 N N . THR B 1 19 ? 17.062 -0.988 -1.307 1 92.25 19 THR B N 1
ATOM 2492 C CA . THR B 1 19 ? 16.438 -2.119 -0.632 1 92.25 19 THR B CA 1
ATOM 2493 C C . THR B 1 19 ? 15.195 -2.572 -1.38 1 92.25 19 THR B C 1
ATOM 2495 O O . THR B 1 19 ? 14.953 -3.773 -1.528 1 92.25 19 THR B O 1
ATOM 2498 N N . GLN B 1 20 ? 14.422 -1.658 -1.824 1 92.44 20 GLN B N 1
ATOM 2499 C CA . GLN B 1 20 ? 13.234 -1.994 -2.605 1 92.44 20 GLN B CA 1
ATOM 2500 C C . GLN B 1 20 ? 13.617 -2.689 -3.91 1 92.44 20 GLN B C 1
ATOM 2502 O O . GLN B 1 20 ? 13.008 -3.693 -4.285 1 92.44 20 GLN B O 1
ATOM 2507 N N . ALA B 1 21 ? 14.625 -2.176 -4.59 1 94.44 21 ALA B N 1
ATOM 2508 C CA . ALA B 1 21 ? 15.07 -2.748 -5.855 1 94.44 21 ALA B CA 1
ATOM 2509 C C . ALA B 1 21 ? 15.586 -4.172 -5.664 1 94.44 21 ALA B C 1
ATOM 2511 O O . ALA B 1 21 ? 15.328 -5.051 -6.488 1 94.44 21 ALA B O 1
ATOM 2512 N N . LEU B 1 22 ? 16.328 -4.348 -4.625 1 94.31 22 LEU B N 1
ATOM 2513 C CA . LEU B 1 22 ? 16.875 -5.668 -4.34 1 94.31 22 LEU B CA 1
ATOM 2514 C C . LEU B 1 22 ? 15.75 -6.672 -4.082 1 94.31 22 LEU B C 1
ATOM 2516 O O . LEU B 1 22 ? 15.781 -7.789 -4.598 1 94.31 22 LEU B O 1
ATOM 2520 N N . TYR B 1 23 ? 14.789 -6.262 -3.316 1 93.31 23 TYR B N 1
ATOM 2521 C CA . TYR B 1 23 ? 13.664 -7.141 -3.027 1 93.31 23 TYR B CA 1
ATOM 2522 C C . TYR B 1 23 ? 12.93 -7.523 -4.305 1 93.31 23 TYR B C 1
ATOM 2524 O O . TYR B 1 23 ? 12.617 -8.695 -4.523 1 93.31 23 TYR B O 1
ATOM 2532 N N . LYS B 1 24 ? 12.617 -6.566 -5.125 1 94.44 24 LYS B N 1
ATOM 2533 C CA . LYS B 1 24 ? 11.883 -6.812 -6.363 1 94.44 24 LYS B CA 1
ATOM 2534 C C . LYS B 1 24 ? 12.68 -7.711 -7.305 1 94.44 24 LYS B C 1
ATOM 2536 O O . LYS B 1 24 ? 12.109 -8.539 -8.016 1 94.44 24 LYS B O 1
ATOM 2541 N N . ARG B 1 25 ? 14.016 -7.52 -7.293 1 95.94 25 ARG B N 1
ATOM 2542 C CA . ARG B 1 25 ? 14.875 -8.352 -8.125 1 95.94 25 ARG B CA 1
ATOM 2543 C C . ARG B 1 25 ? 14.852 -9.805 -7.656 1 95.94 25 ARG B C 1
ATOM 2545 O O . ARG B 1 25 ? 14.75 -10.727 -8.469 1 95.94 25 ARG B O 1
ATOM 2552 N N . ILE B 1 26 ? 14.992 -9.984 -6.363 1 96.31 26 ILE B N 1
ATOM 2553 C CA . ILE B 1 26 ? 14.961 -11.336 -5.809 1 96.31 26 ILE B CA 1
ATOM 2554 C C . ILE B 1 26 ? 13.617 -11.984 -6.125 1 96.31 26 ILE B C 1
ATOM 2556 O O . ILE B 1 26 ? 13.562 -13.148 -6.547 1 96.31 26 ILE B O 1
ATOM 2560 N N . PHE B 1 27 ? 12.586 -11.242 -5.961 1 95.69 27 PHE B N 1
ATOM 2561 C CA . PHE B 1 27 ? 11.234 -11.711 -6.246 1 95.69 27 PHE B CA 1
ATOM 2562 C C . PHE B 1 27 ? 11.109 -12.141 -7.699 1 95.69 27 PHE B C 1
ATOM 2564 O O . PHE B 1 27 ? 10.617 -13.234 -7.988 1 95.69 27 PHE B O 1
ATOM 2571 N N . LYS B 1 28 ? 11.555 -11.328 -8.594 1 96.88 28 LYS B N 1
ATOM 2572 C CA . LYS B 1 28 ? 11.477 -11.586 -10.031 1 96.88 28 LYS B CA 1
ATOM 2573 C C . LYS B 1 28 ? 12.234 -12.859 -10.398 1 96.88 28 LYS B C 1
ATOM 2575 O O . LYS B 1 28 ? 11.695 -13.727 -11.094 1 96.88 28 LYS B O 1
ATOM 2580 N N . TRP B 1 29 ? 13.422 -12.938 -9.922 1 97.56 29 TRP B N 1
ATOM 2581 C CA . TRP B 1 29 ? 14.25 -14.078 -10.289 1 97.56 29 TRP B CA 1
ATOM 2582 C C . TRP B 1 29 ? 13.711 -15.359 -9.664 1 97.56 29 TRP B C 1
ATOM 2584 O O . TRP B 1 29 ? 13.812 -16.438 -10.258 1 97.56 29 TRP B O 1
ATOM 2594 N N . HIS B 1 30 ? 13.141 -15.234 -8.492 1 97.88 30 HIS B N 1
ATOM 2595 C CA . HIS B 1 30 ? 12.492 -16.406 -7.898 1 97.88 30 HIS B CA 1
ATOM 2596 C C . HIS B 1 30 ? 11.375 -16.922 -8.797 1 97.88 30 HIS B C 1
ATOM 2598 O O . HIS B 1 30 ? 11.32 -18.125 -9.086 1 97.88 30 HIS B O 1
ATOM 2604 N N . THR B 1 31 ? 10.531 -16.062 -9.234 1 96.94 31 THR B N 1
ATOM 2605 C CA . THR B 1 31 ? 9.375 -16.453 -10.031 1 96.94 31 THR B CA 1
ATOM 2606 C C . THR B 1 31 ? 9.805 -16.953 -11.406 1 96.94 31 THR B C 1
ATOM 2608 O O . THR B 1 31 ? 9.258 -17.922 -11.922 1 96.94 31 THR B O 1
ATOM 2611 N N . VAL B 1 32 ? 10.82 -16.344 -11.953 1 97.94 32 VAL B N 1
ATOM 2612 C CA . VAL B 1 32 ? 11.328 -16.734 -13.266 1 97.94 32 VAL B CA 1
ATOM 2613 C C . VAL B 1 32 ? 11.938 -18.125 -13.188 1 97.94 32 VAL B C 1
ATOM 2615 O O . VAL B 1 32 ? 11.695 -18.969 -14.062 1 97.94 32 VAL B O 1
ATOM 2618 N N . CYS B 1 33 ? 12.688 -18.375 -12.148 1 98.31 33 CYS B N 1
ATOM 2619 C CA . CYS B 1 33 ? 13.297 -19.688 -11.969 1 98.31 33 CYS B CA 1
ATOM 2620 C C . CYS B 1 33 ? 12.227 -20.75 -11.773 1 98.31 33 CYS B C 1
ATOM 2622 O O . CYS B 1 33 ? 12.352 -21.859 -12.289 1 98.31 33 CYS B O 1
ATOM 2624 N N . LEU B 1 34 ? 11.227 -20.422 -11.086 1 97.94 34 LEU B N 1
ATOM 2625 C CA . LEU B 1 34 ? 10.148 -21.375 -10.828 1 97.94 34 LEU B CA 1
ATOM 2626 C C . LEU B 1 34 ? 9.414 -21.719 -12.117 1 97.94 34 LEU B C 1
ATOM 2628 O O . LEU B 1 34 ? 9.109 -22.891 -12.367 1 97.94 34 LEU B O 1
ATOM 2632 N N . VAL B 1 35 ? 9.125 -20.719 -12.914 1 98.38 35 VAL B N 1
ATOM 2633 C CA . VAL B 1 35 ? 8.461 -20.938 -14.195 1 98.38 35 VAL B CA 1
ATOM 2634 C C . VAL B 1 35 ? 9.367 -21.75 -15.117 1 98.38 35 VAL B C 1
ATOM 2636 O O . VAL B 1 35 ? 8.922 -22.688 -15.773 1 98.38 35 VAL B O 1
ATOM 2639 N N . ALA B 1 36 ? 10.625 -21.422 -15.133 1 98.56 36 ALA B N 1
ATOM 2640 C CA . ALA B 1 36 ? 11.586 -22.156 -15.945 1 98.56 36 ALA B CA 1
ATOM 2641 C C . ALA B 1 36 ? 11.656 -23.625 -15.516 1 98.56 36 ALA B C 1
ATOM 2643 O O . ALA B 1 36 ? 11.727 -24.516 -16.359 1 98.56 36 ALA B O 1
ATOM 2644 N N . PHE B 1 37 ? 11.641 -23.844 -14.227 1 98.44 37 PHE B N 1
ATOM 2645 C CA . PHE B 1 37 ? 11.617 -25.203 -13.711 1 98.44 37 PHE B CA 1
ATOM 2646 C C . PHE B 1 37 ? 10.43 -25.969 -14.266 1 98.44 37 PHE B C 1
ATOM 2648 O O . PHE B 1 37 ? 10.578 -27.094 -14.75 1 98.44 37 PHE B O 1
ATOM 2655 N N . CYS B 1 38 ? 9.289 -25.328 -14.227 1 97.25 38 CYS B N 1
ATOM 2656 C CA . CYS B 1 38 ? 8.07 -25.984 -14.695 1 97.25 38 CYS B CA 1
ATOM 2657 C C . CYS B 1 38 ? 8.18 -26.344 -16.172 1 97.25 38 CYS B C 1
ATOM 2659 O O . CYS B 1 38 ? 7.797 -27.453 -16.578 1 97.25 38 CYS B O 1
ATOM 2661 N N . ILE B 1 39 ? 8.711 -25.5 -16.953 1 97.69 39 ILE B N 1
ATOM 2662 C CA . ILE B 1 39 ? 8.828 -25.688 -18.391 1 97.69 39 ILE B CA 1
ATOM 2663 C C . ILE B 1 39 ? 9.812 -26.812 -18.672 1 97.69 39 ILE B C 1
ATOM 2665 O O . ILE B 1 39 ? 9.5 -27.75 -19.422 1 97.69 39 ILE B O 1
ATOM 2669 N N . ILE B 1 40 ? 10.953 -26.781 -18.078 1 97.81 40 ILE B N 1
ATOM 2670 C CA . ILE B 1 40 ? 12.016 -27.75 -18.328 1 97.81 40 ILE B CA 1
ATOM 2671 C C . ILE B 1 40 ? 11.578 -29.125 -17.828 1 97.81 40 ILE B C 1
ATOM 2673 O O . ILE B 1 40 ? 11.781 -30.125 -18.516 1 97.81 40 ILE B O 1
ATOM 2677 N N . PHE B 1 41 ? 10.961 -29.156 -16.703 1 96.38 41 PHE B N 1
ATOM 2678 C CA . PHE B 1 41 ? 10.516 -30.438 -16.141 1 96.38 41 PHE B CA 1
ATOM 2679 C C . PHE B 1 41 ? 9.438 -31.062 -17.016 1 96.38 41 PHE B C 1
ATOM 2681 O O . PHE B 1 41 ? 9.469 -32.25 -17.281 1 96.38 41 PHE B O 1
ATOM 2688 N N . SER B 1 42 ? 8.547 -30.219 -17.422 1 94.19 42 SER B N 1
ATOM 2689 C CA . SER B 1 42 ? 7.461 -30.719 -18.25 1 94.19 42 SER B CA 1
ATOM 2690 C C . SER B 1 42 ? 7.984 -31.266 -19.578 1 94.19 42 SER B C 1
ATOM 2692 O O . SER B 1 42 ? 7.531 -32.312 -20.062 1 94.19 42 SER B O 1
ATOM 2694 N N . MET B 1 43 ? 8.977 -30.672 -20.125 1 94.5 43 MET B N 1
ATOM 2695 C CA . MET B 1 43 ? 9.43 -31 -21.469 1 94.5 43 MET B CA 1
ATOM 2696 C C . MET B 1 43 ? 10.516 -32.062 -21.422 1 94.5 43 MET B C 1
ATOM 2698 O O . MET B 1 43 ? 10.594 -32.938 -22.312 1 94.5 43 MET B O 1
ATOM 2702 N N . PHE B 1 44 ? 11.359 -32.125 -20.391 1 94 44 PHE B N 1
ATOM 2703 C CA . PHE B 1 44 ? 12.602 -32.875 -20.5 1 94 44 PHE B CA 1
ATOM 2704 C C . PHE B 1 44 ? 12.805 -33.781 -19.281 1 94 44 PHE B C 1
ATOM 2706 O O . PHE B 1 44 ? 13.93 -34.156 -18.969 1 94 44 PHE B O 1
ATOM 2713 N N . LYS B 1 45 ? 11.773 -34.031 -18.594 1 91.62 45 LYS B N 1
ATOM 2714 C CA . LYS B 1 45 ? 11.945 -34.812 -17.359 1 91.62 45 LYS B CA 1
ATOM 2715 C C . LYS B 1 45 ? 12.477 -36.188 -17.641 1 91.62 45 LYS B C 1
ATOM 2717 O O . LYS B 1 45 ? 13.031 -36.844 -16.75 1 91.62 45 LYS B O 1
ATOM 2722 N N . GLU B 1 46 ? 12.438 -36.656 -18.922 1 91.19 46 GLU B N 1
ATOM 2723 C CA . GLU B 1 46 ? 12.875 -38.031 -19.266 1 91.19 46 GLU B CA 1
ATOM 2724 C C . GLU B 1 46 ? 14.344 -38.031 -19.656 1 91.19 46 GLU B C 1
ATOM 2726 O O . GLU B 1 46 ? 14.969 -39.094 -19.719 1 91.19 46 GLU B O 1
ATOM 2731 N N . ILE B 1 47 ? 14.891 -36.875 -19.922 1 94.5 47 ILE B N 1
ATOM 2732 C CA . ILE B 1 47 ? 16.281 -36.75 -20.359 1 94.5 47 ILE B CA 1
ATOM 2733 C C . ILE B 1 47 ? 17.156 -36.344 -19.172 1 94.5 47 ILE B C 1
ATOM 2735 O O . ILE B 1 47 ? 16.781 -35.469 -18.406 1 94.5 47 ILE B O 1
ATOM 2739 N N . PRO B 1 48 ? 18.297 -37 -19.062 1 94.81 48 PRO B N 1
ATOM 2740 C CA . PRO B 1 48 ? 19.156 -36.688 -17.906 1 94.81 48 PRO B CA 1
ATOM 2741 C C . PRO B 1 48 ? 19.516 -35.219 -17.812 1 94.81 48 PRO B C 1
ATOM 2743 O O . PRO B 1 48 ? 19.484 -34.656 -16.719 1 94.81 48 PRO B O 1
ATOM 2746 N N . VAL B 1 49 ? 19.812 -34.594 -18.859 1 95.69 49 VAL B N 1
ATOM 2747 C CA . VAL B 1 49 ? 20.172 -33.188 -18.828 1 95.69 49 VAL B CA 1
ATOM 2748 C C . VAL B 1 49 ? 19 -32.375 -18.328 1 95.69 49 VAL B C 1
ATOM 2750 O O . VAL B 1 49 ? 19.172 -31.391 -17.594 1 95.69 49 VAL B O 1
ATOM 2753 N N . GLY B 1 50 ? 17.828 -32.719 -18.75 1 96.31 50 GLY B N 1
ATOM 2754 C CA . GLY B 1 50 ? 16.625 -32.062 -18.266 1 96.31 50 GLY B CA 1
ATOM 2755 C C . GLY B 1 50 ? 16.453 -32.156 -16.766 1 96.31 50 GLY B C 1
ATOM 2756 O O . GLY B 1 50 ? 16.062 -31.203 -16.109 1 96.31 50 GLY B O 1
ATOM 2757 N N . LYS B 1 51 ? 16.781 -33.312 -16.266 1 96 51 LYS B N 1
ATOM 2758 C CA . LYS B 1 51 ? 16.688 -33.531 -14.828 1 96 51 LYS B CA 1
ATOM 2759 C C . LYS B 1 51 ? 17.688 -32.688 -14.062 1 96 51 LYS B C 1
ATOM 2761 O O . LYS B 1 51 ? 17.344 -32.094 -13.031 1 96 51 LYS B O 1
ATOM 2766 N N . ILE B 1 52 ? 18.797 -32.594 -14.602 1 96.94 52 ILE B N 1
ATOM 2767 C CA . ILE B 1 52 ? 19.859 -31.828 -13.945 1 96.94 52 ILE B CA 1
ATOM 2768 C C . ILE B 1 52 ? 19.484 -30.344 -13.953 1 96.94 52 ILE B C 1
ATOM 2770 O O . ILE B 1 52 ? 19.578 -29.672 -12.914 1 96.94 52 ILE B O 1
ATOM 2774 N N . ILE B 1 53 ? 19.047 -29.797 -15.047 1 98 53 ILE B N 1
ATOM 2775 C CA . ILE B 1 53 ? 18.672 -28.391 -15.156 1 98 53 ILE B CA 1
ATOM 2776 C C . ILE B 1 53 ? 17.516 -28.094 -14.211 1 98 53 ILE B C 1
ATOM 2778 O O . ILE B 1 53 ? 17.5 -27.062 -13.539 1 98 53 ILE B O 1
ATOM 2782 N N . SER B 1 54 ? 16.562 -29.016 -14.164 1 97.81 54 SER B N 1
ATOM 2783 C CA . SER B 1 54 ? 15.445 -28.859 -13.25 1 97.81 54 SER B CA 1
ATOM 2784 C C . SER B 1 54 ? 15.914 -28.797 -11.797 1 97.81 54 SER B C 1
ATOM 2786 O O . SER B 1 54 ? 15.438 -27.953 -11.023 1 97.81 54 SER B O 1
ATOM 2788 N N . ALA B 1 55 ? 16.828 -29.609 -11.492 1 97.56 55 ALA B N 1
ATOM 2789 C CA . ALA B 1 55 ? 17.359 -29.625 -10.133 1 97.56 55 ALA B CA 1
ATOM 2790 C C . ALA B 1 55 ? 18.031 -28.312 -9.781 1 97.56 55 ALA B C 1
ATOM 2792 O O . ALA B 1 55 ? 17.812 -27.766 -8.688 1 97.56 55 ALA B O 1
ATOM 2793 N N . ILE B 1 56 ? 18.75 -27.781 -10.648 1 98.19 56 ILE B N 1
ATOM 2794 C CA . ILE B 1 56 ? 19.453 -26.516 -10.445 1 98.19 56 ILE B CA 1
ATOM 2795 C C . ILE B 1 56 ? 18.438 -25.391 -10.273 1 98.19 56 ILE B C 1
ATOM 2797 O O . ILE B 1 56 ? 18.562 -24.562 -9.359 1 98.19 56 ILE B O 1
ATOM 2801 N N . LEU B 1 57 ? 17.469 -25.359 -11.078 1 98.5 57 LEU B N 1
ATOM 2802 C CA . LEU B 1 57 ? 16.453 -24.297 -11.047 1 98.5 57 LEU B CA 1
ATOM 2803 C C . LEU B 1 57 ? 15.688 -24.328 -9.734 1 98.5 57 LEU B C 1
ATOM 2805 O O . LEU B 1 57 ? 15.422 -23.281 -9.141 1 98.5 57 LEU B O 1
ATOM 2809 N N . ILE B 1 58 ? 15.336 -25.516 -9.297 1 97.19 58 ILE B N 1
ATOM 2810 C CA . ILE B 1 58 ? 14.57 -25.609 -8.062 1 97.19 58 ILE B CA 1
ATOM 2811 C C . ILE B 1 58 ? 15.438 -25.188 -6.879 1 97.19 58 ILE B C 1
ATOM 2813 O O . ILE B 1 58 ? 14.961 -24.547 -5.938 1 97.19 58 ILE B O 1
ATOM 2817 N N . LEU B 1 59 ? 16.703 -25.531 -6.949 1 97.88 59 LEU B N 1
ATOM 2818 C CA . LEU B 1 59 ? 17.609 -25.156 -5.871 1 97.88 59 LEU B CA 1
ATOM 2819 C C . LEU B 1 59 ? 17.812 -23.641 -5.832 1 97.88 59 LEU B C 1
ATOM 2821 O O . LEU B 1 59 ? 17.797 -23.031 -4.758 1 97.88 59 LEU B O 1
ATOM 2825 N N . ILE B 1 60 ? 17.984 -23.016 -6.953 1 98.06 60 ILE B N 1
ATOM 2826 C CA . ILE B 1 60 ? 18.109 -21.562 -7.027 1 98.06 60 ILE B CA 1
ATOM 2827 C C . ILE B 1 60 ? 16.828 -20.906 -6.508 1 98.06 60 ILE B C 1
ATOM 2829 O O . ILE B 1 60 ? 16.891 -19.969 -5.707 1 98.06 60 ILE B O 1
ATOM 2833 N N . SER B 1 61 ? 15.727 -21.391 -7 1 97.62 61 SER B N 1
ATOM 2834 C CA . SER B 1 61 ? 14.445 -20.859 -6.551 1 97.62 61 SER B CA 1
ATOM 2835 C C . SER B 1 61 ? 14.289 -20.984 -5.039 1 97.62 61 SER B C 1
ATOM 2837 O O . SER B 1 61 ? 13.75 -20.078 -4.387 1 97.62 61 SER B O 1
ATOM 2839 N N . PHE B 1 62 ? 14.812 -22.031 -4.512 1 97.12 62 PHE B N 1
ATOM 2840 C CA . PHE B 1 62 ? 14.719 -22.25 -3.074 1 97.12 62 PHE B CA 1
ATOM 2841 C C . PHE B 1 62 ? 15.609 -21.281 -2.316 1 97.12 62 PHE B C 1
ATOM 2843 O O . PHE B 1 62 ? 15.211 -20.734 -1.286 1 97.12 62 PHE B O 1
ATOM 2850 N N . VAL B 1 63 ? 16.766 -21.094 -2.74 1 97.12 63 VAL B N 1
ATOM 2851 C CA . VAL B 1 63 ? 17.672 -20.141 -2.119 1 97.12 63 VAL B CA 1
ATOM 2852 C C . VAL B 1 63 ? 17.047 -18.75 -2.127 1 97.12 63 VAL B C 1
ATOM 2854 O O . VAL B 1 63 ? 17.047 -18.047 -1.11 1 97.12 63 VAL B O 1
ATOM 2857 N N . LEU B 1 64 ? 16.469 -18.359 -3.219 1 97.25 64 LEU B N 1
ATOM 2858 C CA . LEU B 1 64 ? 15.797 -17.078 -3.324 1 97.25 64 LEU B CA 1
ATOM 2859 C C . LEU B 1 64 ? 14.586 -17.016 -2.398 1 97.25 64 LEU B C 1
ATOM 2861 O O . LEU B 1 64 ? 14.297 -15.969 -1.815 1 97.25 64 LEU B O 1
ATOM 2865 N N . ASN B 1 65 ? 13.938 -18.156 -2.299 1 95.88 65 ASN B N 1
ATOM 2866 C CA . ASN B 1 65 ? 12.805 -18.266 -1.381 1 95.88 65 ASN B CA 1
ATOM 2867 C C . ASN B 1 65 ? 13.234 -18.016 0.062 1 95.88 65 ASN B C 1
ATOM 2869 O O . ASN B 1 65 ? 12.5 -17.375 0.829 1 95.88 65 ASN B O 1
ATOM 2873 N N . ILE B 1 66 ? 14.352 -18.453 0.417 1 95.62 66 ILE B N 1
ATOM 2874 C CA . ILE B 1 66 ? 14.875 -18.234 1.76 1 95.62 66 ILE B CA 1
ATOM 2875 C C . ILE B 1 66 ? 15.047 -16.734 2.01 1 95.62 66 ILE B C 1
ATOM 2877 O O . ILE B 1 66 ? 14.633 -16.234 3.055 1 95.62 66 ILE B O 1
ATOM 2881 N N . PHE B 1 67 ? 15.5 -16.094 1.043 1 94 67 PHE B N 1
ATOM 2882 C CA . PHE B 1 67 ? 15.688 -14.648 1.174 1 94 67 PHE B CA 1
ATOM 2883 C C . PHE B 1 67 ? 14.344 -13.938 1.266 1 94 67 PHE B C 1
ATOM 2885 O O . PHE B 1 67 ? 14.18 -13.016 2.068 1 94 67 PHE B O 1
ATOM 2892 N N . LEU B 1 68 ? 13.43 -14.297 0.519 1 93.5 68 LEU B N 1
ATOM 2893 C CA . LEU B 1 68 ? 12.109 -13.664 0.527 1 93.5 68 LEU B CA 1
ATOM 2894 C C . LEU B 1 68 ? 11.398 -13.914 1.853 1 93.5 68 LEU B C 1
ATOM 2896 O O . LEU B 1 68 ? 10.656 -13.055 2.334 1 93.5 68 LEU B O 1
ATOM 2900 N N . THR B 1 69 ? 11.664 -15.078 2.412 1 92.06 69 THR B N 1
ATOM 2901 C CA . THR B 1 69 ? 10.953 -15.484 3.615 1 92.06 69 THR B CA 1
ATOM 2902 C C . THR B 1 69 ? 11.578 -14.852 4.855 1 92.06 69 THR B C 1
ATOM 2904 O O . THR B 1 69 ? 10.867 -14.414 5.762 1 92.06 69 THR B O 1
ATOM 2907 N N . PHE B 1 70 ? 12.836 -14.688 4.875 1 89.81 70 PHE B N 1
ATOM 2908 C CA . PHE B 1 70 ? 13.477 -14.352 6.141 1 89.81 70 PHE B CA 1
ATOM 2909 C C . PHE B 1 70 ? 14.047 -12.945 6.105 1 89.81 70 PHE B C 1
ATOM 2911 O O . PHE B 1 70 ? 14.477 -12.414 7.133 1 89.81 70 PHE B O 1
ATOM 2918 N N . ASP B 1 71 ? 13.992 -12.305 5.113 1 81.88 71 ASP B N 1
ATOM 2919 C CA . ASP B 1 71 ? 14.578 -10.977 5.043 1 81.88 71 ASP B CA 1
ATOM 2920 C C . ASP B 1 71 ? 13.562 -9.898 5.43 1 81.88 71 ASP B C 1
ATOM 2922 O O . ASP B 1 71 ? 12.367 -10.055 5.184 1 81.88 71 ASP B O 1
ATOM 2926 N N . ASP B 1 72 ? 14.016 -8.828 6.066 1 79.56 72 ASP B N 1
ATOM 2927 C CA . ASP B 1 72 ? 13.18 -7.73 6.555 1 79.56 72 ASP B CA 1
ATOM 2928 C C . ASP B 1 72 ? 13.305 -6.504 5.652 1 79.56 72 ASP B C 1
ATOM 2930 O O . ASP B 1 72 ? 13.078 -5.379 6.094 1 79.56 72 ASP B O 1
ATOM 2934 N N . LYS B 1 73 ? 13.68 -6.758 4.473 1 82 73 LYS B N 1
ATOM 2935 C CA . LYS B 1 73 ? 13.938 -5.664 3.539 1 82 73 LYS B CA 1
ATOM 2936 C C . LYS B 1 73 ? 12.727 -4.742 3.422 1 82 73 LYS B C 1
ATOM 2938 O O . LYS B 1 73 ? 12.883 -3.533 3.229 1 82 73 LYS B O 1
ATOM 2943 N N . ASN B 1 74 ? 11.547 -5.191 3.641 1 80.31 74 ASN B N 1
ATOM 2944 C CA . ASN B 1 74 ? 10.344 -4.383 3.543 1 80.31 74 ASN B CA 1
ATOM 2945 C C . ASN B 1 74 ? 10.273 -3.344 4.66 1 80.31 74 ASN B C 1
ATOM 2947 O O . ASN B 1 74 ? 9.891 -2.193 4.422 1 80.31 74 ASN B O 1
ATOM 2951 N N . THR B 1 75 ? 10.656 -3.725 5.77 1 82.81 75 THR B N 1
ATOM 2952 C CA . THR B 1 75 ? 10.656 -2.809 6.902 1 82.81 75 THR B CA 1
ATOM 2953 C C . THR B 1 75 ? 11.695 -1.703 6.703 1 82.81 75 THR B C 1
ATOM 2955 O O . THR B 1 75 ? 11.414 -0.53 6.957 1 82.81 75 THR B O 1
ATOM 2958 N N . VAL B 1 76 ? 12.82 -2.104 6.227 1 87.12 76 VAL B N 1
ATOM 2959 C CA . VAL B 1 76 ? 13.898 -1.143 6.004 1 87.12 76 VAL B CA 1
ATOM 2960 C C . VAL B 1 76 ? 13.5 -0.164 4.902 1 87.12 76 VAL B C 1
ATOM 2962 O O . VAL B 1 76 ? 13.68 1.048 5.043 1 87.12 76 VAL B O 1
ATOM 2965 N N . TRP B 1 77 ? 12.977 -0.687 3.877 1 89.31 77 TRP B N 1
ATOM 2966 C CA . TRP B 1 77 ? 12.531 0.16 2.775 1 89.31 77 TRP B CA 1
ATOM 2967 C C . TRP B 1 77 ? 11.5 1.176 3.25 1 89.31 77 TRP B C 1
ATOM 2969 O O . TRP B 1 77 ? 11.625 2.371 2.977 1 89.31 77 TRP B O 1
ATOM 2979 N N . TYR B 1 78 ? 10.531 0.735 3.963 1 84.25 78 TYR B N 1
ATOM 2980 C CA . TYR B 1 78 ? 9.43 1.593 4.387 1 84.25 78 TYR B CA 1
ATOM 2981 C C . TYR B 1 78 ? 9.914 2.658 5.363 1 84.25 78 TYR B C 1
ATOM 2983 O O . TYR B 1 78 ? 9.57 3.836 5.227 1 84.25 78 TYR B O 1
ATOM 2991 N N . THR B 1 79 ? 10.672 2.25 6.289 1 85 79 THR B N 1
ATOM 2992 C CA . THR B 1 79 ? 11.172 3.182 7.293 1 85 79 THR B CA 1
ATOM 2993 C C . THR B 1 79 ? 12.109 4.207 6.66 1 85 79 THR B C 1
ATOM 2995 O O . THR B 1 79 ? 12.062 5.391 6.996 1 85 79 THR B O 1
ATOM 2998 N N . ALA B 1 80 ? 12.938 3.719 5.793 1 89.44 80 ALA B N 1
ATOM 2999 C CA . ALA B 1 80 ? 13.852 4.625 5.102 1 89.44 80 ALA B CA 1
ATOM 3000 C C . ALA B 1 80 ? 13.086 5.613 4.227 1 89.44 80 ALA B C 1
ATOM 3002 O O . ALA B 1 80 ? 13.461 6.785 4.129 1 89.44 80 ALA B O 1
ATOM 3003 N N . ARG B 1 81 ? 12.039 5.16 3.621 1 90.12 81 ARG B N 1
ATOM 3004 C CA . ARG B 1 81 ? 11.211 6.043 2.807 1 90.12 81 ARG B CA 1
ATOM 3005 C C . ARG B 1 81 ? 10.5 7.082 3.672 1 90.12 81 ARG B C 1
ATOM 3007 O O . ARG B 1 81 ? 10.461 8.266 3.322 1 90.12 81 ARG B O 1
ATOM 3014 N N . ALA B 1 82 ? 9.969 6.637 4.766 1 86.88 82 ALA B N 1
ATOM 3015 C CA . ALA B 1 82 ? 9.312 7.551 5.699 1 86.88 82 ALA B CA 1
ATOM 3016 C C . ALA B 1 82 ? 10.281 8.617 6.195 1 86.88 82 ALA B C 1
ATOM 3018 O O . ALA B 1 82 ? 9.93 9.797 6.293 1 86.88 82 ALA B O 1
ATOM 3019 N N . LEU B 1 83 ? 11.477 8.188 6.48 1 88.5 83 LEU B N 1
ATOM 3020 C CA . LEU B 1 83 ? 12.5 9.109 6.949 1 88.5 83 LEU B CA 1
ATOM 3021 C C . LEU B 1 83 ? 12.867 10.109 5.859 1 88.5 83 LEU B C 1
ATOM 3023 O O . LEU B 1 83 ? 12.922 11.32 6.113 1 88.5 83 LEU B O 1
ATOM 3027 N N . ALA B 1 84 ? 13.078 9.648 4.688 1 91 84 ALA B N 1
ATOM 3028 C CA . ALA B 1 84 ? 13.445 10.516 3.568 1 91 84 ALA B CA 1
ATOM 3029 C C . ALA B 1 84 ? 12.367 11.562 3.312 1 91 84 ALA B C 1
ATOM 3031 O O . ALA B 1 84 ? 12.672 12.75 3.176 1 91 84 ALA B O 1
ATOM 3032 N N . GLU B 1 85 ? 11.109 11.117 3.285 1 89.75 85 GLU B N 1
ATOM 3033 C CA . GLU B 1 85 ? 10.008 12.031 3.012 1 89.75 85 GLU B CA 1
ATOM 3034 C C . GLU B 1 85 ? 9.82 13.031 4.152 1 89.75 85 GLU B C 1
ATOM 3036 O O . GLU B 1 85 ? 9.438 14.18 3.92 1 89.75 85 GLU B O 1
ATOM 3041 N N . SER B 1 86 ? 10.047 12.562 5.32 1 89.19 86 SER B N 1
ATOM 3042 C CA . SER B 1 86 ? 9.961 13.453 6.469 1 89.19 86 SER B CA 1
ATOM 3043 C C . SER B 1 86 ? 11.023 14.547 6.406 1 89.19 86 SER B C 1
ATOM 3045 O O . SER B 1 86 ? 10.727 15.719 6.641 1 89.19 86 SER B O 1
ATOM 3047 N N . VAL B 1 87 ? 12.211 14.164 6.105 1 90.62 87 VAL B N 1
ATOM 3048 C CA . VAL B 1 87 ? 13.297 15.133 5.992 1 90.62 87 VAL B CA 1
ATOM 3049 C C . VAL B 1 87 ? 13 16.109 4.855 1 90.62 87 VAL B C 1
ATOM 3051 O O . VAL B 1 87 ? 13.211 17.312 4.996 1 90.62 87 VAL B O 1
ATOM 3054 N N . LYS B 1 88 ? 12.57 15.602 3.77 1 93.94 88 LYS B N 1
ATOM 3055 C CA . LYS B 1 88 ? 12.227 16.438 2.621 1 93.94 88 LYS B CA 1
ATOM 3056 C C . LYS B 1 88 ? 11.148 17.453 2.984 1 93.94 88 LYS B C 1
ATOM 3058 O O . LYS B 1 88 ? 11.289 18.641 2.68 1 93.94 88 LYS B O 1
ATOM 3063 N N . THR B 1 89 ? 10.07 17 3.65 1 90.88 89 THR B N 1
ATOM 3064 C CA . THR B 1 89 ? 8.984 17.875 4.082 1 90.88 89 THR B CA 1
ATOM 3065 C C . THR B 1 89 ? 9.484 18.938 5.055 1 90.88 89 THR B C 1
ATOM 3067 O O . THR B 1 89 ? 9.188 20.125 4.898 1 90.88 89 THR B O 1
ATOM 3070 N N . MET B 1 90 ? 10.281 18.531 5.953 1 91.69 90 MET B N 1
ATOM 3071 C CA . MET B 1 90 ? 10.828 19.453 6.941 1 91.69 90 MET B CA 1
ATOM 3072 C C . MET B 1 90 ? 11.734 20.484 6.277 1 91.69 90 MET B C 1
ATOM 3074 O O . MET B 1 90 ? 11.742 21.656 6.672 1 91.69 90 MET B O 1
ATOM 3078 N N . THR B 1 91 ? 12.492 20.047 5.344 1 94.25 91 THR B N 1
ATOM 3079 C CA . THR B 1 91 ? 13.406 20.938 4.641 1 94.25 91 THR B CA 1
ATOM 3080 C C . THR B 1 91 ? 12.641 22.047 3.912 1 94.25 91 THR B C 1
ATOM 3082 O O . THR B 1 91 ? 13 23.219 4 1 94.25 91 THR B O 1
ATOM 3085 N N . TRP B 1 92 ? 11.617 21.703 3.264 1 95.44 92 TRP B N 1
ATOM 3086 C CA . TRP B 1 92 ? 10.828 22.688 2.531 1 95.44 92 TRP B CA 1
ATOM 3087 C C . TRP B 1 92 ? 10.125 23.656 3.486 1 95.44 92 TRP B C 1
ATOM 3089 O O . TRP B 1 92 ? 10.078 24.859 3.236 1 95.44 92 TRP B O 1
ATOM 3099 N N . ARG B 1 93 ? 9.625 23.062 4.551 1 93.94 93 ARG B N 1
ATOM 3100 C CA . ARG B 1 93 ? 9.008 23.938 5.551 1 93.94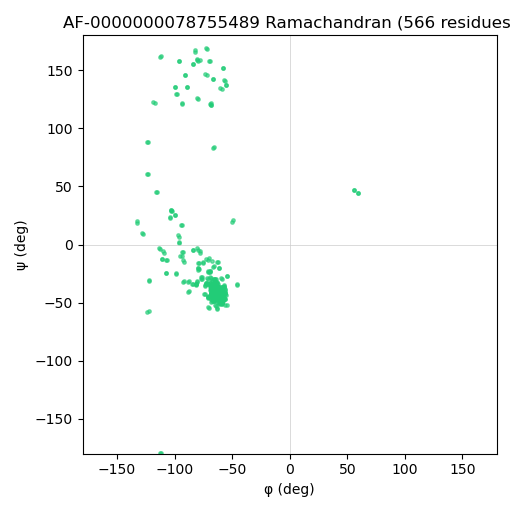 93 ARG B CA 1
ATOM 3101 C C . ARG B 1 93 ? 10.023 24.922 6.113 1 93.94 93 ARG B C 1
ATOM 3103 O O . ARG B 1 93 ? 9.703 26.094 6.32 1 93.94 93 ARG B O 1
ATOM 3110 N N . PHE B 1 94 ? 11.219 24.484 6.309 1 95.75 94 PHE B N 1
ATOM 3111 C CA . PHE B 1 94 ? 12.289 25.328 6.84 1 95.75 94 PHE B CA 1
ATOM 3112 C C . PHE B 1 94 ? 12.648 26.438 5.852 1 95.75 94 PHE B C 1
ATOM 3114 O O . PHE B 1 94 ? 12.688 27.609 6.219 1 95.75 94 PHE B O 1
ATOM 3121 N N . VAL B 1 95 ? 12.844 26.078 4.668 1 96.75 95 VAL B N 1
ATOM 3122 C CA . VAL B 1 95 ? 13.32 27 3.641 1 96.75 95 VAL B CA 1
ATOM 3123 C C . VAL B 1 95 ? 12.234 28.031 3.33 1 96.75 95 VAL B C 1
ATOM 3125 O O . VAL B 1 95 ? 12.531 29.188 3.043 1 96.75 95 VAL B O 1
ATOM 3128 N N . MET B 1 96 ? 10.984 27.672 3.494 1 97.19 96 MET B N 1
ATOM 3129 C CA . MET B 1 96 ? 9.859 28.562 3.17 1 97.19 96 MET B CA 1
ATOM 3130 C C . MET B 1 96 ? 9.375 29.297 4.41 1 97.19 96 MET B C 1
ATOM 3132 O O . MET B 1 96 ? 8.375 30.016 4.359 1 97.19 96 MET B O 1
ATOM 3136 N N . ARG B 1 97 ? 10.016 29.062 5.477 1 96.19 97 ARG B N 1
ATOM 3137 C CA . ARG B 1 97 ? 9.688 29.703 6.746 1 96.19 97 ARG B CA 1
ATOM 3138 C C . ARG B 1 97 ? 8.25 29.391 7.164 1 96.19 97 ARG B C 1
ATOM 3140 O O . ARG B 1 97 ? 7.488 30.297 7.516 1 96.19 97 ARG B O 1
ATOM 3147 N N . ALA B 1 98 ? 7.977 28.188 6.996 1 92.94 98 ALA B N 1
ATOM 3148 C CA . ALA B 1 98 ? 6.656 27.719 7.406 1 92.94 98 ALA B CA 1
ATOM 3149 C C . ALA B 1 98 ? 6.695 27.109 8.805 1 92.94 98 ALA B C 1
ATOM 3151 O O . ALA B 1 98 ? 7.754 26.688 9.273 1 92.94 98 ALA B O 1
ATOM 3152 N N . GLU B 1 99 ? 5.574 27.078 9.438 1 85.88 99 GLU B N 1
ATOM 3153 C CA . GLU B 1 99 ? 5.5 26.469 10.758 1 85.88 99 GLU B CA 1
ATOM 3154 C C . GLU B 1 99 ? 6.02 25.031 10.719 1 85.88 99 GLU B C 1
ATOM 3156 O O . GLU B 1 99 ? 5.734 24.281 9.789 1 85.88 99 GLU B O 1
ATOM 3161 N N . PRO B 1 100 ? 6.793 24.766 11.773 1 86.38 100 PRO B N 1
ATOM 3162 C CA . PRO B 1 100 ? 7.141 25.5 12.984 1 86.38 100 PRO B CA 1
ATOM 3163 C C . PRO B 1 100 ? 8.43 26.297 12.844 1 86.38 100 PRO B C 1
ATOM 3165 O O . PRO B 1 100 ? 8.984 26.781 13.836 1 86.38 100 PRO B O 1
ATOM 3168 N N . PHE B 1 101 ? 8.844 26.5 11.664 1 91.69 101 PHE B N 1
ATOM 3169 C CA . PHE B 1 101 ? 10.125 27.156 11.453 1 91.69 101 PHE B CA 1
ATOM 3170 C C . PHE B 1 101 ? 9.93 28.609 11.055 1 91.69 101 PHE B C 1
ATOM 3172 O O . PHE B 1 101 ? 10.703 29.156 10.258 1 91.69 101 PHE B O 1
ATOM 3179 N N . ASP B 1 102 ? 8.891 29.203 11.469 1 86.88 102 ASP B N 1
ATOM 3180 C CA . ASP B 1 102 ? 8.578 30.578 11.047 1 86.88 102 ASP B CA 1
ATOM 3181 C C . ASP B 1 102 ? 9.062 31.594 12.07 1 86.88 102 ASP B C 1
ATOM 3183 O O . ASP B 1 102 ? 8.844 32.781 11.922 1 86.88 102 ASP B O 1
ATOM 3187 N N . ASN B 1 103 ? 9.797 31.094 13.078 1 83.5 103 ASN B N 1
ATOM 3188 C CA . ASN B 1 103 ? 10.289 31.984 14.117 1 83.5 103 ASN B CA 1
ATOM 3189 C C . ASN B 1 103 ? 11.805 32.125 14.062 1 83.5 103 ASN B C 1
ATOM 3191 O O . ASN B 1 103 ? 12.445 31.625 13.133 1 83.5 103 ASN B O 1
ATOM 3195 N N . ASN B 1 104 ? 12.32 32.938 15.008 1 81.69 104 ASN B N 1
ATOM 3196 C CA . ASN B 1 104 ? 13.742 33.281 15.008 1 81.69 104 ASN B CA 1
ATOM 3197 C C . ASN B 1 104 ? 14.602 32.094 15.414 1 81.69 104 ASN B C 1
ATOM 3199 O O . ASN B 1 104 ? 15.797 32.031 15.109 1 81.69 104 ASN B O 1
ATOM 3203 N N . ASN B 1 105 ? 14.109 31.031 15.953 1 89.56 105 ASN B N 1
ATOM 3204 C CA . ASN B 1 105 ? 14.875 29.875 16.391 1 89.56 105 ASN B CA 1
ATOM 3205 C C . ASN B 1 105 ? 14.742 28.719 15.406 1 89.56 105 ASN B C 1
ATOM 3207 O O . ASN B 1 105 ? 14.891 27.547 15.781 1 89.56 105 ASN B O 1
ATOM 3211 N N . ALA B 1 106 ? 14.555 29.031 14.203 1 92.38 106 ALA B N 1
ATOM 3212 C CA . ALA B 1 106 ? 14.219 28.031 13.18 1 92.38 106 ALA B CA 1
ATOM 3213 C C . ALA B 1 106 ? 15.383 27.078 12.953 1 92.38 106 ALA B C 1
ATOM 3215 O O . ALA B 1 106 ? 15.18 25.875 12.797 1 92.38 106 ALA B O 1
ATOM 3216 N N . GLN B 1 107 ? 16.609 27.625 12.93 1 92.12 107 GLN B N 1
ATOM 3217 C CA . GLN B 1 107 ? 17.766 26.781 12.648 1 92.12 107 GLN B CA 1
ATOM 3218 C C . GLN B 1 107 ? 17.984 25.766 13.766 1 92.12 107 GLN B C 1
ATOM 3220 O O . GLN B 1 107 ? 18.266 24.594 13.5 1 92.12 107 GLN B O 1
ATOM 3225 N N . VAL B 1 108 ? 17.891 26.172 14.93 1 91.31 108 VAL B N 1
ATOM 3226 C CA . VAL B 1 108 ? 18.062 25.312 16.094 1 91.31 108 VAL B CA 1
ATOM 3227 C C . VAL B 1 108 ? 16.953 24.266 16.125 1 91.31 108 VAL B C 1
ATOM 3229 O O . VAL B 1 108 ? 17.203 23.078 16.344 1 91.31 108 VAL B O 1
ATOM 3232 N N . LEU B 1 109 ? 15.766 24.719 15.859 1 90.94 109 LEU B N 1
ATOM 3233 C CA . LEU B 1 109 ? 14.609 23.828 15.867 1 90.94 109 LEU B CA 1
ATOM 3234 C C . LEU B 1 109 ? 14.719 22.781 14.758 1 90.94 109 LEU B C 1
ATOM 3236 O O . LEU B 1 109 ? 14.398 21.609 14.969 1 90.94 109 LEU B O 1
ATOM 3240 N N . PHE B 1 110 ? 15.18 23.188 13.625 1 93.5 110 PHE B N 1
ATOM 3241 C CA . PHE B 1 110 ? 15.344 22.297 12.492 1 93.5 110 PHE B CA 1
ATOM 3242 C C . PHE B 1 110 ? 16.359 21.203 12.805 1 93.5 110 PHE B C 1
ATOM 3244 O O . PHE B 1 110 ? 16.094 20.016 12.555 1 93.5 110 PHE B O 1
ATOM 3251 N N . THR B 1 111 ? 17.422 21.578 13.352 1 89.88 111 THR B N 1
ATOM 3252 C CA . THR B 1 111 ? 18.469 20.641 13.703 1 89.88 111 THR B CA 1
ATOM 3253 C C . THR B 1 111 ? 18 19.672 14.789 1 89.88 111 THR B C 1
ATOM 3255 O O . THR B 1 111 ? 18.297 18.484 14.742 1 89.88 111 THR B O 1
ATOM 3258 N N . ARG B 1 112 ? 17.266 20.156 15.664 1 87.44 112 ARG B N 1
ATOM 3259 C CA . ARG B 1 112 ? 16.734 19.312 16.734 1 87.44 112 ARG B CA 1
ATOM 3260 C C . ARG B 1 112 ? 15.734 18.297 16.188 1 87.44 112 ARG B C 1
ATOM 3262 O O . ARG B 1 112 ? 15.773 17.125 16.547 1 87.44 112 ARG B O 1
ATOM 3269 N N . HIS B 1 113 ? 14.875 18.812 15.336 1 87.88 113 HIS B N 1
ATOM 3270 C CA . HIS B 1 113 ? 13.875 17.922 14.75 1 87.88 113 HIS B CA 1
ATOM 3271 C C . HIS B 1 113 ? 14.523 16.844 13.898 1 87.88 113 HIS B C 1
ATOM 3273 O O . HIS B 1 113 ? 14.062 15.703 13.875 1 87.88 113 HIS B O 1
ATOM 3279 N N . LEU B 1 114 ? 15.586 17.188 13.195 1 87.5 114 LEU B N 1
ATOM 3280 C CA . LEU B 1 114 ? 16.328 16.203 12.414 1 87.5 114 LEU B CA 1
ATOM 3281 C C . LEU B 1 114 ? 16.953 15.156 13.328 1 87.5 114 LEU B C 1
ATOM 3283 O O . LEU B 1 114 ? 16.969 13.969 12.992 1 87.5 114 LEU B O 1
ATOM 3287 N N . GLY B 1 115 ? 17.453 15.625 14.383 1 84.12 115 GLY B N 1
ATOM 3288 C CA . GLY B 1 115 ? 18.016 14.711 15.367 1 84.12 115 GLY B CA 1
ATOM 3289 C C . GLY B 1 115 ? 16.984 13.766 15.953 1 84.12 115 GLY B C 1
ATOM 3290 O O . GLY B 1 115 ? 17.25 12.578 16.141 1 84.12 115 GLY B O 1
ATOM 3291 N N . ASP B 1 116 ? 15.812 14.242 16.203 1 82.81 116 ASP B N 1
ATOM 3292 C CA . ASP B 1 116 ? 14.719 13.422 16.719 1 82.81 116 ASP B CA 1
ATOM 3293 C C . ASP B 1 116 ? 14.312 12.344 15.719 1 82.81 116 ASP B C 1
ATOM 3295 O O . ASP B 1 116 ? 14.023 11.211 16.094 1 82.81 116 ASP B O 1
ATOM 3299 N N . LEU B 1 117 ? 14.297 12.75 14.477 1 84.12 117 LEU B N 1
ATOM 3300 C CA . LEU B 1 117 ? 13.961 11.805 13.414 1 84.12 117 LEU B CA 1
ATOM 3301 C C . LEU B 1 117 ? 14.992 10.68 13.352 1 84.12 117 LEU B C 1
ATOM 3303 O O . LEU B 1 117 ? 14.641 9.516 13.164 1 84.12 117 LEU B O 1
ATOM 3307 N N . LEU B 1 118 ? 16.203 11.062 13.531 1 82 118 LEU B N 1
ATOM 3308 C CA . LEU B 1 118 ? 17.281 10.078 13.492 1 82 118 LEU B CA 1
ATOM 3309 C C . LEU B 1 118 ? 17.172 9.117 14.672 1 82 118 LEU B C 1
ATOM 3311 O O . LEU B 1 118 ? 17.344 7.906 14.5 1 82 118 LEU B O 1
ATOM 3315 N N . LYS B 1 119 ? 16.859 9.648 15.758 1 81.12 119 LYS B N 1
ATOM 3316 C CA . LYS B 1 119 ? 16.766 8.836 16.969 1 81.12 119 LYS B CA 1
ATOM 3317 C C . LYS B 1 119 ? 15.586 7.867 16.891 1 81.12 119 LYS B C 1
ATOM 3319 O O . LYS B 1 119 ? 15.68 6.727 17.344 1 81.12 119 LYS B O 1
ATOM 3324 N N . GLN B 1 120 ? 14.539 8.352 16.328 1 79.94 120 GLN B N 1
ATOM 3325 C CA . GLN B 1 120 ? 13.344 7.531 16.203 1 79.94 120 GLN B CA 1
ATOM 3326 C C . GLN B 1 120 ? 13.547 6.402 15.195 1 79.94 120 GLN B C 1
ATOM 3328 O O . GLN B 1 120 ? 12.844 5.395 15.234 1 79.94 120 GLN B O 1
ATOM 3333 N N . ASN B 1 121 ? 14.508 6.613 14.273 1 83 121 ASN B N 1
ATOM 3334 C CA . ASN B 1 121 ? 14.766 5.629 13.227 1 83 121 ASN B CA 1
ATOM 3335 C C . ASN B 1 121 ? 16.172 5.039 13.344 1 83 121 ASN B C 1
ATOM 3337 O O . ASN B 1 121 ? 16.875 4.895 12.344 1 83 121 ASN B O 1
ATOM 3341 N N . GLN B 1 122 ? 16.5 4.719 14.484 1 79.81 122 GLN B N 1
ATOM 3342 C CA . GLN B 1 122 ? 17.875 4.305 14.789 1 79.81 122 GLN B CA 1
ATOM 3343 C C . GLN B 1 122 ? 18.266 3.068 13.984 1 79.81 122 GLN B C 1
ATOM 3345 O O . GLN B 1 122 ? 19.391 2.967 13.5 1 79.81 122 GLN B O 1
ATOM 3350 N N . ASN B 1 123 ? 17.375 2.162 13.867 1 76.88 123 ASN B N 1
ATOM 3351 C CA . ASN B 1 123 ? 17.688 0.926 13.156 1 76.88 123 ASN B CA 1
ATOM 3352 C C . ASN B 1 123 ? 18.078 1.193 11.711 1 76.88 123 ASN B C 1
ATOM 3354 O O . ASN B 1 123 ? 19.047 0.611 11.203 1 76.88 123 ASN B O 1
ATOM 3358 N N . VAL B 1 124 ? 17.422 2.037 11.086 1 82 124 VAL B N 1
ATOM 3359 C CA . VAL B 1 124 ? 17.703 2.373 9.695 1 82 124 VAL B CA 1
ATOM 3360 C C . VAL B 1 124 ? 18.875 3.342 9.609 1 82 124 VAL B C 1
ATOM 3362 O O . VAL B 1 124 ? 19.688 3.273 8.68 1 82 124 VAL B O 1
ATOM 3365 N N . SER B 1 125 ? 18.984 4.156 10.625 1 77.25 125 SER B N 1
ATOM 3366 C CA . SER B 1 125 ? 20.047 5.156 10.648 1 77.25 125 SER B CA 1
ATOM 3367 C C . SER B 1 125 ? 21.422 4.504 10.727 1 77.25 125 SER B C 1
ATOM 3369 O O . SER B 1 125 ? 22.375 5.004 10.156 1 77.25 125 SER B O 1
ATOM 3371 N N . GLN B 1 126 ? 21.438 3.475 11.367 1 78.62 126 GLN B N 1
ATOM 3372 C CA . GLN B 1 126 ? 22.688 2.754 11.492 1 78.62 126 GLN B CA 1
ATOM 3373 C C . GLN B 1 126 ? 23.156 2.211 10.141 1 78.62 126 GLN B C 1
ATOM 3375 O O . GLN B 1 126 ? 24.359 2.156 9.867 1 78.62 126 GLN B O 1
ATOM 3380 N N . GLN B 1 127 ? 22.297 1.944 9.367 1 78.19 127 GLN B N 1
ATOM 3381 C CA . GLN B 1 127 ? 22.625 1.399 8.055 1 78.19 127 GLN B CA 1
ATOM 3382 C C . GLN B 1 127 ? 23.078 2.5 7.094 1 78.19 127 GLN B C 1
ATOM 3384 O O . GLN B 1 127 ? 23.656 2.219 6.047 1 78.19 127 GLN B O 1
ATOM 3389 N N . MET B 1 128 ? 22.797 3.662 7.477 1 75.69 128 MET B N 1
ATOM 3390 C CA . MET B 1 128 ? 23.109 4.812 6.637 1 75.69 128 MET B CA 1
ATOM 3391 C C . MET B 1 128 ? 24.406 5.477 7.102 1 75.69 128 MET B C 1
ATOM 3393 O O . MET B 1 128 ? 24.984 6.297 6.383 1 75.69 128 MET B O 1
ATOM 3397 N N . LEU B 1 129 ? 24.719 5.328 8.266 1 65.94 129 LEU B N 1
ATOM 3398 C CA . LEU B 1 129 ? 25.812 6.043 8.93 1 65.94 129 LEU B CA 1
ATOM 3399 C C . LEU B 1 129 ? 27.062 6.051 8.062 1 65.94 129 LEU B C 1
ATOM 3401 O O . LEU B 1 129 ? 27.797 7.039 8.039 1 65.94 129 LEU B O 1
ATOM 3405 N N . THR B 1 130 ? 27.188 5.035 7.422 1 60.66 130 THR B N 1
ATOM 3406 C CA . THR B 1 130 ? 28.422 4.992 6.648 1 60.66 130 THR B CA 1
ATOM 3407 C C . THR B 1 130 ? 28.422 6.062 5.562 1 60.66 130 THR B C 1
ATOM 3409 O O . THR B 1 130 ? 29.484 6.504 5.113 1 60.66 130 THR B O 1
ATOM 3412 N N . GLU B 1 131 ? 27.297 6.531 5.258 1 60.22 131 GLU B N 1
ATOM 3413 C CA . GLU B 1 131 ? 27.188 7.469 4.145 1 60.22 131 GLU B CA 1
ATOM 3414 C C . GLU B 1 131 ? 26.922 8.883 4.637 1 60.22 131 GLU B C 1
ATOM 3416 O O . GLU B 1 131 ? 26.984 9.844 3.861 1 60.22 131 GLU B O 1
ATOM 3421 N N . LEU B 1 132 ? 26.562 8.922 5.938 1 58.88 132 LEU B N 1
ATOM 3422 C CA . LEU B 1 132 ? 26.25 10.258 6.445 1 58.88 132 LEU B CA 1
ATOM 3423 C C . LEU B 1 132 ? 27.5 11.141 6.457 1 58.88 132 LEU B C 1
ATOM 3425 O O . LEU B 1 132 ? 28.469 10.844 7.164 1 58.88 132 LEU B O 1
ATOM 3429 N N . ASP B 1 133 ? 27.719 11.664 5.309 1 58.59 133 ASP B N 1
ATOM 3430 C CA . ASP B 1 133 ? 28.844 12.57 5.09 1 58.59 133 ASP B CA 1
ATOM 3431 C C . ASP B 1 133 ? 28.797 13.75 6.062 1 58.59 133 ASP B C 1
ATOM 3433 O O . ASP B 1 133 ? 27.719 14.117 6.543 1 58.59 133 ASP B O 1
ATOM 3437 N N . GLN B 1 134 ? 29.953 14.172 6.574 1 57.28 134 GLN B N 1
ATOM 3438 C CA . GLN B 1 134 ? 30.25 15.328 7.414 1 57.28 134 GLN B CA 1
ATOM 3439 C C . GLN B 1 134 ? 29.641 16.609 6.84 1 57.28 134 GLN B C 1
ATOM 3441 O O . GLN B 1 134 ? 30.062 17.703 7.184 1 57.28 134 GLN B O 1
ATOM 3446 N N . HIS B 1 135 ? 28.656 16.406 6.004 1 60.47 135 HIS B N 1
ATOM 3447 C CA . HIS B 1 135 ? 28.172 17.656 5.426 1 60.47 135 HIS B CA 1
ATOM 3448 C C . HIS B 1 135 ? 27.25 18.391 6.395 1 60.47 135 HIS B C 1
ATOM 3450 O O . HIS B 1 135 ? 26.719 17.781 7.328 1 60.47 135 HIS B O 1
ATOM 3456 N N . ALA B 1 136 ? 27.219 19.547 6.121 1 69.94 136 ALA B N 1
ATOM 3457 C CA . ALA B 1 136 ? 26.406 20.453 6.941 1 69.94 136 ALA B CA 1
ATOM 3458 C C . ALA B 1 136 ? 24.938 20.031 6.938 1 69.94 136 ALA B C 1
ATOM 3460 O O . ALA B 1 136 ? 24.422 19.594 5.91 1 69.94 136 ALA B O 1
ATOM 3461 N N . VAL B 1 137 ? 24.312 20 8.094 1 83.62 137 VAL B N 1
ATOM 3462 C CA . VAL B 1 137 ? 22.891 19.688 8.281 1 83.62 137 VAL B CA 1
ATOM 3463 C C . VAL B 1 137 ? 22.047 20.656 7.469 1 83.62 137 VAL B C 1
ATOM 3465 O O . VAL B 1 137 ? 21.078 20.234 6.809 1 83.62 137 VAL B O 1
ATOM 3468 N N . ILE B 1 138 ? 22.484 21.875 7.402 1 92.88 138 ILE B N 1
ATOM 3469 C CA . ILE B 1 138 ? 21.797 22.906 6.621 1 92.88 138 ILE B CA 1
ATOM 3470 C C . ILE B 1 138 ? 22.719 23.391 5.508 1 92.88 138 ILE B C 1
ATOM 3472 O O . ILE B 1 138 ? 23.797 23.953 5.781 1 92.88 138 ILE B O 1
ATOM 3476 N N . SER B 1 139 ? 22.297 23.281 4.328 1 92.94 139 SER B N 1
ATOM 3477 C CA . SER B 1 139 ? 23.125 23.641 3.18 1 92.94 139 SER B CA 1
ATOM 3478 C C . SER B 1 139 ? 23.078 25.141 2.914 1 92.94 139 SER B C 1
ATOM 3480 O O . SER B 1 139 ? 22.203 25.844 3.438 1 92.94 139 SER B O 1
ATOM 3482 N N . GLU B 1 140 ? 23.969 25.609 2.084 1 93.25 140 GLU B N 1
ATOM 3483 C CA . GLU B 1 140 ? 24.016 27.016 1.707 1 93.25 140 GLU B CA 1
ATOM 3484 C C . GLU B 1 140 ? 22.812 27.406 0.862 1 93.25 140 GLU B C 1
ATOM 3486 O O . GLU B 1 140 ? 22.297 28.516 0.964 1 93.25 140 GLU B O 1
ATOM 3491 N N . SER B 1 141 ? 22.406 26.531 0.068 1 95.44 141 SER B N 1
ATOM 3492 C CA . SER B 1 141 ? 21.234 26.797 -0.758 1 95.44 141 SER B CA 1
ATOM 3493 C C . SER B 1 141 ? 19.984 26.969 0.097 1 95.44 141 SER B C 1
ATOM 3495 O O . SER B 1 141 ? 19.109 27.766 -0.224 1 95.44 141 SER B O 1
ATOM 3497 N N . MET B 1 142 ? 19.891 26.203 1.2 1 96.5 142 MET B N 1
ATOM 3498 C CA . MET B 1 142 ? 18.766 26.328 2.119 1 96.5 142 MET B CA 1
ATOM 3499 C C . MET B 1 142 ? 18.766 27.703 2.791 1 96.5 142 MET B C 1
ATOM 3501 O O . MET B 1 142 ? 17.719 28.344 2.875 1 96.5 142 MET B O 1
ATOM 3505 N N . LYS B 1 143 ? 19.922 28.125 3.156 1 95 143 LYS B N 1
ATOM 3506 C CA . LYS B 1 143 ? 20.047 29.422 3.809 1 95 143 LYS B CA 1
ATOM 3507 C C . LYS B 1 143 ? 19.703 30.562 2.844 1 95 143 LYS B C 1
ATOM 3509 O O . LYS B 1 143 ? 18.984 31.5 3.207 1 95 143 LYS B O 1
ATOM 3514 N N . THR B 1 144 ? 20.203 30.406 1.714 1 96.19 144 THR B N 1
ATOM 3515 C CA . THR B 1 144 ? 19.984 31.422 0.692 1 96.19 144 THR B CA 1
ATOM 3516 C C . THR B 1 144 ? 18.5 31.547 0.361 1 96.19 144 THR B C 1
ATOM 3518 O O . THR B 1 144 ? 17.969 32.656 0.294 1 96.19 144 THR B O 1
ATOM 3521 N N . LEU B 1 145 ? 17.859 30.484 0.175 1 96.69 145 LEU B N 1
ATOM 3522 C CA . LEU B 1 145 ? 16.438 30.469 -0.18 1 96.69 145 LEU B CA 1
ATOM 3523 C C . LEU B 1 145 ? 15.586 31 0.973 1 96.69 145 LEU B C 1
ATOM 3525 O O . LEU B 1 145 ? 14.617 31.719 0.754 1 96.69 145 LEU B O 1
ATOM 3529 N N . ARG B 1 146 ? 15.938 30.578 2.129 1 96.38 146 ARG B N 1
ATOM 3530 C CA . ARG B 1 146 ? 15.18 31.016 3.297 1 96.38 146 ARG B CA 1
ATOM 3531 C C . ARG B 1 146 ? 15.289 32.531 3.48 1 96.38 146 ARG B C 1
ATOM 3533 O O . ARG B 1 146 ? 14.336 33.156 3.943 1 96.38 146 ARG B O 1
ATOM 3540 N N . SER B 1 147 ? 16.391 33.125 3.139 1 95.5 147 SER B N 1
ATOM 3541 C CA . SER B 1 147 ? 16.641 34.531 3.324 1 95.5 147 SER B CA 1
ATOM 3542 C C . SER B 1 147 ? 16.062 35.344 2.17 1 95.5 147 SER B C 1
ATOM 3544 O O . SER B 1 147 ? 16.031 36.594 2.225 1 95.5 147 SER B O 1
ATOM 3546 N N . ALA B 1 148 ? 15.539 34.719 1.194 1 96.69 148 ALA B N 1
ATOM 3547 C CA . ALA B 1 148 ? 14.992 35.406 0.025 1 96.69 148 ALA B CA 1
ATOM 3548 C C . ALA B 1 148 ? 13.688 36.094 0.365 1 96.69 148 ALA B C 1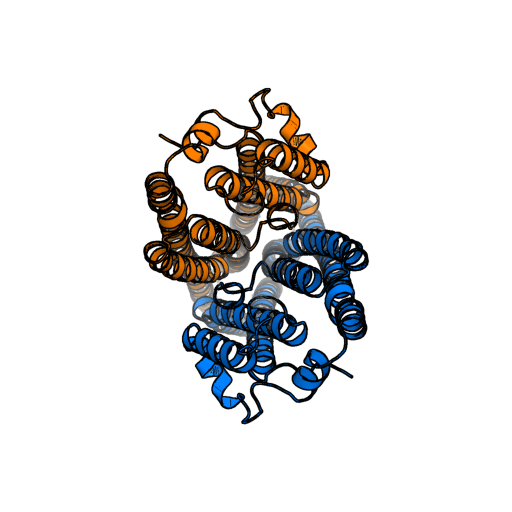
ATOM 3550 O O . ALA B 1 148 ? 13.125 35.906 1.447 1 96.69 148 ALA B O 1
ATOM 3551 N N . THR B 1 149 ? 13.195 36.969 -0.582 1 96.94 149 THR B N 1
ATOM 3552 C CA . THR B 1 149 ? 11.938 37.688 -0.406 1 96.94 149 THR B CA 1
ATOM 3553 C C . THR B 1 149 ? 10.758 36.719 -0.496 1 96.94 149 THR B C 1
ATOM 3555 O O . THR B 1 149 ? 10.883 35.625 -1.054 1 96.94 149 THR B O 1
ATOM 3558 N N . LEU B 1 150 ? 9.656 37.094 0.048 1 96.88 150 LEU B N 1
ATOM 3559 C CA . LEU B 1 150 ? 8.453 36.25 -0.005 1 96.88 150 LEU B CA 1
ATOM 3560 C C . LEU B 1 150 ? 8.078 35.938 -1.447 1 96.88 150 LEU B C 1
ATOM 3562 O O . LEU B 1 150 ? 7.727 34.781 -1.757 1 96.88 150 LEU B O 1
ATOM 3566 N N . ALA B 1 151 ? 8.172 36.938 -2.295 1 96.81 151 ALA B N 1
ATOM 3567 C CA . ALA B 1 151 ? 7.824 36.75 -3.699 1 96.81 151 ALA B CA 1
ATOM 3568 C C . ALA B 1 151 ? 8.719 35.688 -4.348 1 96.81 151 ALA B C 1
ATOM 3570 O O . ALA B 1 151 ? 8.242 34.844 -5.102 1 96.81 151 ALA B O 1
ATOM 3571 N N . HIS B 1 152 ? 9.953 35.719 -4.062 1 97.06 152 HIS B N 1
ATOM 3572 C CA . HIS B 1 152 ? 10.891 34.75 -4.625 1 97.06 152 HIS B CA 1
ATOM 3573 C C . HIS B 1 152 ? 10.656 33.375 -4.055 1 97.06 152 HIS B C 1
ATOM 3575 O O . HIS B 1 152 ? 10.688 32.375 -4.789 1 97.06 152 HIS B O 1
ATOM 3581 N N . ARG B 1 153 ? 10.477 33.281 -2.807 1 97.62 153 ARG B N 1
ATOM 3582 C CA . ARG B 1 153 ? 10.203 31.984 -2.172 1 97.62 153 ARG B CA 1
ATOM 3583 C C . ARG B 1 153 ? 8.93 31.359 -2.725 1 97.62 153 ARG B C 1
ATOM 3585 O O . ARG B 1 153 ? 8.891 30.156 -3.014 1 97.62 153 ARG B O 1
ATOM 3592 N N . LYS B 1 154 ? 7.945 32.125 -2.896 1 97.56 154 LYS B N 1
ATOM 3593 C CA . LYS B 1 154 ? 6.684 31.656 -3.455 1 97.56 154 LYS B CA 1
ATOM 3594 C C . LYS B 1 154 ? 6.887 31.094 -4.859 1 97.56 154 LYS B C 1
ATOM 3596 O O . LYS B 1 154 ? 6.391 30.016 -5.18 1 97.56 154 LYS B O 1
ATOM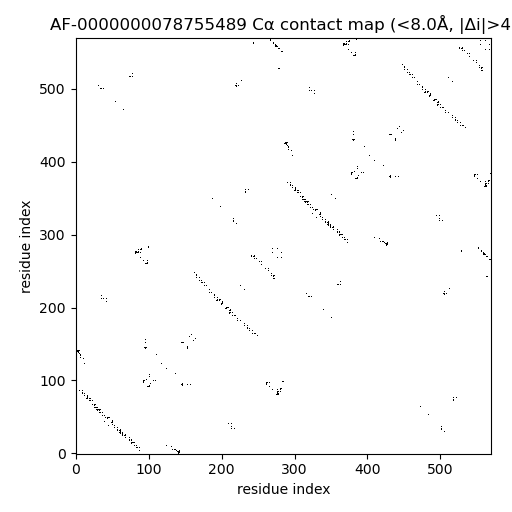 3601 N N . SER B 1 155 ? 7.527 31.859 -5.637 1 97.12 155 SER B N 1
ATOM 3602 C CA . SER B 1 155 ? 7.785 31.438 -7.008 1 97.12 155 SER B CA 1
ATOM 3603 C C . SER B 1 155 ? 8.633 30.156 -7.047 1 97.12 155 SER B C 1
ATOM 3605 O O . SER B 1 155 ? 8.367 29.25 -7.84 1 97.12 155 SER B O 1
ATOM 3607 N N . PHE B 1 156 ? 9.625 30.141 -6.223 1 97.81 156 PHE B N 1
ATOM 3608 C CA . PHE B 1 156 ? 10.492 28.969 -6.172 1 97.81 156 PHE B CA 1
ATOM 3609 C C . PHE B 1 156 ? 9.719 27.75 -5.707 1 97.81 156 PHE B C 1
ATOM 3611 O O . PHE B 1 156 ? 9.883 26.656 -6.27 1 97.81 156 PHE B O 1
ATOM 3618 N N . TYR B 1 157 ? 8.93 27.906 -4.656 1 97.88 157 TYR B N 1
ATOM 3619 C CA . TYR B 1 157 ? 8.117 26.812 -4.125 1 97.88 157 TYR B CA 1
ATOM 3620 C C . TYR B 1 157 ? 7.141 26.297 -5.172 1 97.88 157 TYR B C 1
ATOM 3622 O O . TYR B 1 157 ? 6.973 25.094 -5.332 1 97.88 157 TYR B O 1
ATOM 3630 N N . LEU B 1 158 ? 6.516 27.172 -5.879 1 97.75 158 LEU B N 1
ATOM 3631 C CA . LEU B 1 158 ? 5.559 26.828 -6.922 1 97.75 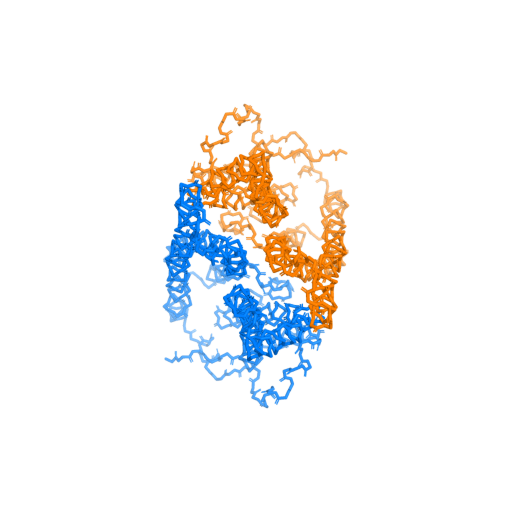158 LEU B CA 1
ATOM 3632 C C . LEU B 1 158 ? 6.227 26 -8.023 1 97.75 158 LEU B C 1
ATOM 3634 O O . LEU B 1 158 ? 5.719 24.953 -8.414 1 97.75 158 LEU B O 1
ATOM 3638 N N . ASN B 1 159 ? 7.375 26.391 -8.406 1 97.12 159 ASN B N 1
ATOM 3639 C CA . ASN B 1 159 ? 8 25.828 -9.594 1 97.12 159 ASN B CA 1
ATOM 3640 C C . ASN B 1 159 ? 8.812 24.578 -9.258 1 97.12 159 ASN B C 1
ATOM 3642 O O . ASN B 1 159 ? 8.898 23.656 -10.062 1 97.12 159 ASN B O 1
ATOM 3646 N N . ASN B 1 160 ? 9.367 24.562 -8.062 1 97.12 160 ASN B N 1
ATOM 3647 C CA . ASN B 1 160 ? 10.336 23.516 -7.762 1 97.12 160 ASN B CA 1
ATOM 3648 C C . ASN B 1 160 ? 9.773 22.5 -6.758 1 97.12 160 ASN B C 1
ATOM 3650 O O . ASN B 1 160 ? 10.422 21.5 -6.449 1 97.12 160 ASN B O 1
ATOM 3654 N N . ARG B 1 161 ? 8.68 22.734 -6.219 1 96.75 161 ARG B N 1
ATOM 3655 C CA . ARG B 1 161 ? 8.055 21.797 -5.281 1 96.75 161 ARG B CA 1
ATOM 3656 C C . ARG B 1 161 ? 6.668 21.391 -5.758 1 96.75 161 ARG B C 1
ATOM 3658 O O . ARG B 1 161 ? 6.441 20.219 -6.09 1 96.75 161 ARG B O 1
ATOM 3665 N N . ILE B 1 162 ? 5.789 22.359 -5.961 1 96.38 162 ILE B N 1
ATOM 3666 C CA . ILE B 1 162 ? 4.398 22.047 -6.281 1 96.38 162 ILE B CA 1
ATOM 3667 C C . ILE B 1 162 ? 4.309 21.484 -7.699 1 96.38 162 ILE B C 1
ATOM 3669 O O . ILE B 1 162 ? 3.805 20.375 -7.898 1 96.38 162 ILE B O 1
ATOM 3673 N N . LYS B 1 163 ? 4.836 22.203 -8.664 1 97.25 163 LYS B N 1
ATOM 3674 C CA . LYS B 1 163 ? 4.75 21.75 -10.047 1 97.25 163 LYS B CA 1
ATOM 3675 C C . LYS B 1 163 ? 5.531 20.453 -10.25 1 97.25 163 LYS B C 1
ATOM 3677 O O . LYS B 1 163 ? 5.094 19.562 -10.984 1 97.25 163 LYS B O 1
ATOM 3682 N N . GLU B 1 164 ? 6.652 20.406 -9.594 1 96.25 164 GLU B N 1
ATOM 3683 C CA . GLU B 1 164 ? 7.457 19.188 -9.695 1 96.25 164 GLU B CA 1
ATOM 3684 C C . GLU B 1 164 ? 6.715 17.984 -9.125 1 96.25 164 GLU B C 1
ATOM 3686 O O . GLU B 1 164 ? 6.707 16.906 -9.734 1 96.25 164 GLU B O 1
ATOM 3691 N N . GLN B 1 165 ? 6.141 18.172 -7.969 1 94.62 165 GLN B N 1
ATOM 3692 C CA . GLN B 1 165 ? 5.383 17.094 -7.359 1 94.62 165 GLN B CA 1
ATOM 3693 C C . GLN B 1 165 ? 4.172 16.719 -8.211 1 94.62 165 GLN B C 1
ATOM 3695 O O . GLN B 1 165 ? 3.857 15.531 -8.367 1 94.62 165 GLN B O 1
ATOM 3700 N N . LEU B 1 166 ? 3.498 17.719 -8.688 1 95.31 166 LEU B N 1
ATOM 3701 C CA . LEU B 1 166 ? 2.334 17.469 -9.531 1 95.31 166 LEU B CA 1
ATOM 3702 C C . LEU B 1 166 ? 2.717 16.641 -10.758 1 95.31 166 LEU B C 1
ATOM 3704 O O . LEU B 1 166 ? 2.055 15.648 -11.078 1 95.31 166 LEU B O 1
ATOM 3708 N N . ASN B 1 167 ? 3.77 17.031 -11.383 1 96.94 167 ASN B N 1
ATOM 3709 C CA . ASN B 1 167 ? 4.242 16.297 -12.555 1 96.94 167 ASN B CA 1
ATOM 3710 C C . ASN B 1 167 ? 4.652 14.875 -12.211 1 96.94 167 ASN B C 1
ATOM 3712 O O . ASN B 1 167 ? 4.352 13.938 -12.953 1 96.94 167 ASN B O 1
ATOM 3716 N N . TRP B 1 168 ? 5.332 14.781 -11.133 1 95.06 168 TRP B N 1
ATOM 3717 C CA . TRP B 1 168 ? 5.801 13.469 -10.719 1 95.06 168 TRP B CA 1
ATOM 3718 C C . TRP B 1 168 ? 4.629 12.531 -10.461 1 95.06 168 TRP B C 1
ATOM 3720 O O . TRP B 1 168 ? 4.586 11.414 -10.984 1 95.06 168 TRP B O 1
ATOM 3730 N N . TYR B 1 169 ? 3.701 12.898 -9.711 1 93.56 169 TYR B N 1
ATOM 3731 C CA . TYR B 1 169 ? 2.562 12.055 -9.359 1 93.56 169 TYR B CA 1
ATOM 3732 C C . TYR B 1 169 ? 1.712 11.75 -10.586 1 93.56 169 TYR B C 1
ATOM 3734 O O . TYR B 1 169 ? 1.228 10.625 -10.742 1 93.56 169 TYR B O 1
ATOM 3742 N N . SER B 1 170 ? 1.512 12.711 -11.43 1 96.38 170 SER B N 1
ATOM 3743 C CA . SER B 1 170 ? 0.745 12.5 -12.648 1 96.38 170 SER B CA 1
ATOM 3744 C C . SER B 1 170 ? 1.426 11.477 -13.562 1 96.38 170 SER B C 1
ATOM 3746 O O . SER B 1 170 ? 0.774 10.57 -14.078 1 96.38 170 SER B O 1
ATOM 3748 N N . GLU B 1 171 ? 2.709 11.672 -13.672 1 97.69 171 GLU B N 1
ATOM 3749 C CA . GLU B 1 171 ? 3.469 10.758 -14.516 1 97.69 171 GLU B CA 1
ATOM 3750 C C . GLU B 1 171 ? 3.496 9.352 -13.922 1 97.69 171 GLU B C 1
ATOM 3752 O O . GLU B 1 171 ? 3.35 8.367 -14.648 1 97.69 171 GLU B O 1
ATOM 3757 N N . LYS B 1 172 ? 3.701 9.305 -12.656 1 96 172 LYS B N 1
ATOM 3758 C CA . LYS B 1 172 ? 3.732 8 -12.008 1 96 172 LYS B CA 1
ATOM 3759 C C . LYS B 1 172 ? 2.377 7.305 -12.102 1 96 172 LYS B C 1
ATOM 3761 O O . LYS B 1 172 ? 2.311 6.082 -12.258 1 96 172 LYS B O 1
ATOM 3766 N N . ALA B 1 173 ? 1.268 8.047 -11.961 1 95 173 ALA B N 1
ATOM 3767 C CA . ALA B 1 173 ? -0.068 7.473 -12.125 1 95 173 ALA B CA 1
ATOM 3768 C C . ALA B 1 173 ? -0.247 6.898 -13.531 1 95 173 ALA B C 1
ATOM 3770 O O . ALA B 1 173 ? -0.753 5.789 -13.688 1 95 173 ALA B O 1
ATOM 3771 N N . ARG B 1 174 ? 0.209 7.652 -14.508 1 97.12 174 ARG B N 1
ATOM 3772 C CA . ARG B 1 174 ? 0.102 7.223 -15.898 1 97.12 174 ARG B CA 1
ATOM 3773 C C . ARG B 1 174 ? 0.917 5.957 -16.141 1 97.12 174 ARG B C 1
ATOM 3775 O O . ARG B 1 174 ? 0.437 5.02 -16.781 1 97.12 174 ARG B O 1
ATOM 3782 N N . LEU B 1 175 ? 2.139 5.93 -15.625 1 97.56 175 LEU B N 1
ATOM 3783 C CA . LEU B 1 175 ? 3.018 4.781 -15.805 1 97.56 175 LEU B CA 1
ATOM 3784 C C . LEU B 1 175 ? 2.436 3.539 -15.141 1 97.56 175 LEU B C 1
ATOM 3786 O O . LEU B 1 175 ? 2.482 2.445 -15.711 1 97.56 175 LEU B O 1
ATOM 3790 N N . ASN B 1 176 ? 1.899 3.75 -13.953 1 96.12 176 ASN B N 1
ATOM 3791 C CA . ASN B 1 176 ? 1.273 2.629 -13.266 1 96.12 176 ASN B CA 1
ATOM 3792 C C . ASN B 1 176 ? 0.036 2.133 -14.008 1 96.12 176 ASN B C 1
ATOM 3794 O O . ASN B 1 176 ? -0.221 0.928 -14.055 1 96.12 176 ASN B O 1
ATOM 3798 N N . ARG B 1 177 ? -0.736 3.039 -14.523 1 95.25 177 ARG B N 1
ATOM 3799 C CA . ARG B 1 177 ? -1.912 2.656 -15.297 1 95.25 177 ARG B CA 1
ATOM 3800 C C . ARG B 1 177 ? -1.52 1.822 -16.516 1 95.25 177 ARG B C 1
ATOM 3802 O O . ARG B 1 177 ? -2.16 0.813 -16.812 1 95.25 177 ARG B O 1
ATOM 3809 N N . ARG B 1 178 ? -0.508 2.244 -17.188 1 97.25 178 ARG B N 1
ATOM 3810 C CA . ARG B 1 178 ? -0.018 1.507 -18.344 1 97.25 178 ARG B CA 1
ATOM 3811 C C . ARG B 1 178 ? 0.504 0.132 -17.938 1 97.25 178 ARG B C 1
ATOM 3813 O O . ARG B 1 178 ? 0.241 -0.861 -18.625 1 97.25 178 ARG B O 1
ATOM 3820 N N . GLY B 1 179 ? 1.301 0.146 -16.844 1 97.06 179 GLY B N 1
ATOM 3821 C CA . GLY B 1 179 ? 1.778 -1.131 -16.328 1 97.06 179 GLY B CA 1
ATOM 3822 C C . GLY B 1 179 ? 0.656 -2.082 -15.969 1 97.06 179 GLY B C 1
ATOM 3823 O O . GLY B 1 179 ? 0.725 -3.277 -16.266 1 97.06 179 GLY B O 1
ATOM 3824 N N . SER B 1 180 ? -0.352 -1.537 -15.344 1 95.31 180 SER B N 1
ATOM 3825 C CA . SER B 1 180 ? -1.52 -2.33 -14.969 1 95.31 180 SER B CA 1
ATOM 3826 C C . SER B 1 180 ? -2.172 -2.965 -16.188 1 95.31 180 SER B C 1
ATOM 3828 O O . SER B 1 180 ? -2.406 -4.176 -16.219 1 95.31 180 SER B O 1
ATOM 3830 N N . LYS B 1 181 ? -2.439 -2.189 -17.219 1 95.62 181 LYS B N 1
ATOM 3831 C CA . LYS B 1 181 ? -3.08 -2.678 -18.438 1 95.62 181 LYS B CA 1
ATOM 3832 C C . LYS B 1 181 ? -2.252 -3.779 -19.094 1 95.62 181 LYS B C 1
ATOM 3834 O O . LYS B 1 181 ? -2.793 -4.801 -19.516 1 95.62 181 LYS B O 1
ATOM 3839 N N . PHE B 1 182 ? -0.986 -3.58 -19.141 1 97.62 182 PHE B N 1
ATOM 3840 C CA . PHE B 1 182 ? -0.096 -4.539 -19.797 1 97.62 182 PHE B CA 1
ATOM 3841 C C . PHE B 1 182 ? -0.108 -5.871 -19.047 1 97.62 182 PHE B C 1
ATOM 3843 O O . PHE B 1 182 ? -0.348 -6.922 -19.656 1 97.62 182 PHE B O 1
ATOM 3850 N N . TRP B 1 183 ? 0.122 -5.832 -17.781 1 97.19 183 TRP B N 1
ATOM 3851 C CA . TRP B 1 183 ? 0.298 -7.062 -17.016 1 97.19 183 TRP B CA 1
ATOM 3852 C C . TRP B 1 183 ? -1.034 -7.777 -16.828 1 97.19 183 TRP B C 1
ATOM 3854 O O . TRP B 1 183 ? -1.091 -9.008 -16.828 1 97.19 183 TRP B O 1
ATOM 3864 N N . TYR B 1 184 ? -2.102 -7.059 -16.672 1 96.31 184 TYR B N 1
ATOM 3865 C CA . TYR B 1 184 ? -3.408 -7.703 -16.609 1 96.31 184 TYR B CA 1
ATOM 3866 C C . TYR B 1 184 ? -3.783 -8.281 -17.969 1 96.31 184 TYR B C 1
ATOM 3868 O O . TYR B 1 184 ? -4.445 -9.32 -18.047 1 96.31 184 TYR B O 1
ATOM 3876 N N . GLY B 1 185 ? -3.373 -7.57 -19.016 1 97.56 185 GLY B N 1
ATOM 3877 C CA . GLY B 1 185 ? -3.539 -8.133 -20.344 1 97.56 185 GLY B CA 1
ATOM 3878 C C . GLY B 1 185 ? -2.82 -9.461 -20.516 1 97.56 185 GLY B C 1
ATOM 3879 O O . GLY B 1 185 ? -3.385 -10.406 -21.062 1 97.56 185 GLY B O 1
ATOM 3880 N N . LEU B 1 186 ? -1.587 -9.508 -20.062 1 98 186 LEU B N 1
ATOM 3881 C CA . LEU B 1 186 ? -0.809 -10.742 -20.125 1 98 186 LEU B CA 1
ATOM 3882 C C . LEU B 1 186 ? -1.467 -11.844 -19.297 1 98 186 LEU B C 1
ATOM 3884 O O . LEU B 1 186 ? -1.472 -13.008 -19.703 1 98 186 LEU B O 1
ATOM 3888 N N . PHE B 1 187 ? -2.002 -11.461 -18.156 1 97.94 187 PHE B N 1
ATOM 3889 C CA . PHE B 1 187 ? -2.701 -12.383 -17.281 1 97.94 187 PHE B CA 1
ATOM 3890 C C . PHE B 1 187 ? -3.922 -12.977 -17.969 1 97.94 187 PHE B C 1
ATOM 3892 O O . PHE B 1 187 ? -4.133 -14.188 -17.938 1 97.94 187 PHE B O 1
ATOM 3899 N N . PHE B 1 188 ? -4.629 -12.156 -18.609 1 97.62 188 PHE B N 1
ATOM 3900 C CA . PHE B 1 188 ? -5.82 -12.547 -19.344 1 97.62 188 PHE B CA 1
ATOM 3901 C C . PHE B 1 188 ? -5.453 -13.461 -20.516 1 97.62 188 PHE B C 1
ATOM 3903 O O . PHE B 1 188 ? -6.062 -14.516 -20.703 1 97.62 188 PHE B O 1
ATOM 3910 N N . LEU B 1 189 ? -4.453 -13.078 -21.25 1 98.31 189 LEU B N 1
ATOM 3911 C CA . LEU B 1 189 ? -4.016 -13.828 -22.422 1 98.31 189 LEU B CA 1
ATOM 3912 C C . LEU B 1 189 ? -3.518 -15.219 -22.016 1 98.31 189 LEU B C 1
ATOM 3914 O O . LEU B 1 189 ? -3.777 -16.203 -22.703 1 98.31 189 LEU B O 1
ATOM 3918 N N . ASN B 1 190 ? -2.789 -15.25 -20.953 1 98.44 190 ASN B N 1
ATOM 3919 C CA . ASN B 1 190 ? -2.309 -16.531 -20.453 1 98.44 190 ASN B CA 1
ATOM 3920 C C . ASN B 1 190 ? -3.461 -17.5 -20.188 1 98.44 190 ASN B C 1
ATOM 3922 O O . ASN B 1 190 ? -3.375 -18.688 -20.531 1 98.44 190 ASN B O 1
ATOM 3926 N N . HIS B 1 191 ? -4.527 -17.016 -19.625 1 98.06 191 HIS B N 1
ATOM 3927 C CA . HIS B 1 191 ? -5.684 -17.859 -19.344 1 98.06 191 HIS B CA 1
ATOM 3928 C C . HIS B 1 191 ? -6.371 -18.297 -20.625 1 98.06 191 HIS B C 1
ATOM 3930 O O . HIS B 1 191 ? -6.82 -19.438 -20.734 1 98.06 191 HIS B O 1
ATOM 3936 N N . LEU B 1 192 ? -6.441 -17.391 -21.562 1 98 192 LEU B N 1
ATOM 3937 C CA . LEU B 1 192 ? -7.035 -17.734 -22.859 1 98 192 LEU B CA 1
ATOM 3938 C C . LEU B 1 192 ? -6.234 -18.844 -23.547 1 98 192 LEU B C 1
ATOM 3940 O O . LEU B 1 192 ? -6.812 -19.797 -24.062 1 98 192 LEU B O 1
ATOM 3944 N N . ILE B 1 193 ? -4.965 -18.688 -23.516 1 98.31 193 ILE B N 1
ATOM 3945 C CA . ILE B 1 193 ? -4.086 -19.672 -24.125 1 98.31 193 ILE B CA 1
ATOM 3946 C C . ILE B 1 193 ? -4.258 -21.016 -23.438 1 98.31 193 ILE B C 1
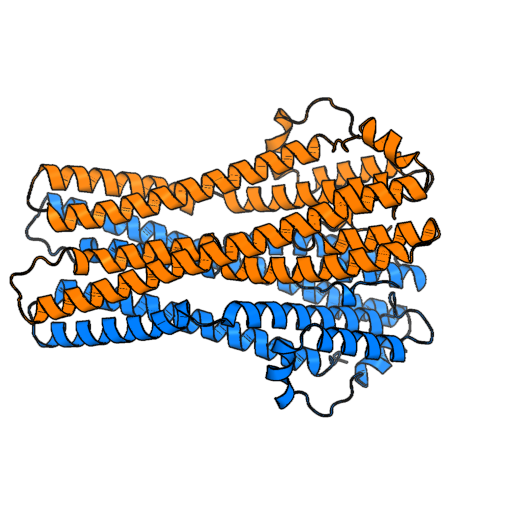ATOM 3948 O O . ILE B 1 193 ? -4.336 -22.062 -24.094 1 98.31 193 ILE B O 1
ATOM 3952 N N . LEU B 1 194 ? -4.34 -21.031 -22.109 1 98.31 194 LEU B N 1
ATOM 3953 C CA . LEU B 1 194 ? -4.539 -22.25 -21.328 1 98.31 194 LEU B CA 1
ATOM 3954 C C . LEU B 1 194 ? -5.824 -22.953 -21.75 1 98.31 194 LEU B C 1
ATOM 3956 O O . LEU B 1 194 ? -5.824 -24.156 -22 1 98.31 194 LEU B O 1
ATOM 3960 N N . ILE B 1 195 ? -6.879 -22.203 -21.891 1 97.81 195 ILE B N 1
ATOM 3961 C CA . ILE B 1 195 ? -8.188 -22.766 -22.234 1 97.81 195 ILE B CA 1
ATOM 3962 C C . ILE B 1 195 ? -8.141 -23.359 -23.641 1 97.81 195 ILE B C 1
ATOM 3964 O O . ILE B 1 195 ? -8.602 -24.469 -23.875 1 97.81 195 ILE B O 1
ATOM 3968 N N . VAL B 1 196 ? -7.598 -22.688 -24.547 1 97.88 196 VAL B N 1
ATOM 3969 C CA . VAL B 1 196 ? -7.52 -23.125 -25.938 1 97.88 196 VAL B CA 1
ATOM 3970 C C . VAL B 1 196 ? -6.691 -24.406 -26.016 1 97.88 196 VAL B C 1
ATOM 3972 O O . VAL B 1 196 ? -7.105 -25.391 -26.641 1 97.88 196 VAL B O 1
ATOM 3975 N N . CYS B 1 197 ? -5.535 -24.422 -25.406 1 97.88 197 CYS B N 1
ATOM 3976 C CA . CYS B 1 197 ? -4.668 -25.594 -25.438 1 97.88 197 CYS B CA 1
ATOM 3977 C C . CYS B 1 197 ? -5.34 -26.781 -24.75 1 97.88 197 CYS B C 1
ATOM 3979 O O . CYS B 1 197 ? -5.188 -27.922 -25.188 1 97.88 197 CYS B O 1
ATOM 3981 N N . PHE B 1 198 ? -6.031 -26.531 -23.688 1 97.5 198 PHE B N 1
ATOM 3982 C CA . PHE B 1 198 ? -6.742 -27.594 -23 1 97.5 198 PHE B CA 1
ATOM 3983 C C . PHE B 1 198 ? -7.805 -28.219 -23.906 1 97.5 198 PHE B C 1
ATOM 3985 O O . PHE B 1 198 ? -7.941 -29.438 -23.953 1 97.5 198 PHE B O 1
ATOM 3992 N N . PHE B 1 199 ? -8.523 -27.406 -24.594 1 96.38 199 PHE B N 1
ATOM 3993 C CA . PHE B 1 199 ? -9.57 -27.906 -25.484 1 96.38 199 PHE B CA 1
ATOM 3994 C C . PHE B 1 199 ? -8.969 -28.719 -26.625 1 96.38 199 PHE B C 1
ATOM 3996 O O . PHE B 1 199 ? -9.516 -29.75 -27 1 96.38 199 PHE B O 1
ATOM 4003 N N . PHE B 1 200 ? -7.895 -28.281 -27.125 1 96.81 200 PHE B N 1
ATOM 4004 C CA . PHE B 1 200 ? -7.227 -29.062 -28.172 1 96.81 200 PHE B CA 1
ATOM 4005 C C . PHE B 1 200 ? -6.758 -30.406 -27.625 1 96.81 200 PHE B C 1
ATOM 4007 O O . PHE B 1 200 ? -6.789 -31.406 -28.328 1 96.81 200 PHE B O 1
ATOM 4014 N N . TYR B 1 201 ? -6.328 -30.328 -26.422 1 95.88 201 TYR B N 1
ATOM 4015 C CA . TYR B 1 201 ? -5.898 -31.562 -25.766 1 95.88 201 TYR B CA 1
ATOM 4016 C C . TYR B 1 201 ? -7.059 -32.562 -25.641 1 95.88 201 TYR B C 1
ATOM 4018 O O . TYR B 1 201 ? -6.875 -33.75 -25.781 1 95.88 201 TYR B O 1
ATOM 4026 N N . LEU B 1 202 ? -8.266 -32.062 -25.438 1 94.31 202 LEU B N 1
ATOM 4027 C CA . LEU B 1 202 ? -9.438 -32.906 -25.312 1 94.31 202 LEU B CA 1
ATOM 4028 C C . LEU B 1 202 ? -9.75 -33.594 -26.641 1 94.31 202 LEU B C 1
ATOM 4030 O O . LEU B 1 202 ? -10.195 -34.75 -26.672 1 94.31 202 LEU B O 1
ATOM 4034 N N . ILE B 1 203 ? -9.43 -32.969 -27.719 1 94.5 203 ILE B N 1
ATOM 4035 C CA . ILE B 1 203 ? -9.734 -33.469 -29.062 1 94.5 203 ILE B CA 1
ATOM 4036 C C . ILE B 1 203 ? -8.594 -34.375 -29.531 1 94.5 203 ILE B C 1
ATOM 4038 O O . ILE B 1 203 ? -8.836 -35.406 -30.156 1 94.5 203 ILE B O 1
ATOM 4042 N N . ILE B 1 204 ? -7.379 -33.906 -29.219 1 95.44 204 ILE B N 1
ATOM 4043 C CA . ILE B 1 204 ? -6.188 -34.625 -29.641 1 95.44 204 ILE B CA 1
ATOM 4044 C C . ILE B 1 204 ? -5.32 -34.969 -28.438 1 95.44 204 ILE B C 1
ATOM 4046 O O . ILE B 1 204 ? -4.332 -34.281 -28.156 1 95.44 204 ILE B O 1
ATOM 4050 N N . PRO B 1 205 ? -5.559 -36.062 -27.844 1 90.75 205 PRO B N 1
ATOM 4051 C CA . PRO B 1 205 ? -4.895 -36.406 -26.594 1 90.75 205 PRO B CA 1
ATOM 4052 C C . PRO B 1 205 ? -3.402 -36.656 -26.75 1 90.75 205 PRO B C 1
ATOM 4054 O O . PRO B 1 205 ? -2.66 -36.688 -25.766 1 90.75 205 PRO B O 1
ATOM 4057 N N . SER B 1 206 ? -2.955 -36.812 -27.984 1 91.19 206 SER B N 1
ATOM 4058 C CA . SER B 1 206 ? -1.543 -37.094 -28.234 1 91.19 206 SER B CA 1
ATOM 4059 C C . SER B 1 206 ? -0.709 -35.812 -28.156 1 91.19 206 SER B C 1
ATOM 4061 O O . SER B 1 206 ? 0.521 -35.875 -28.109 1 91.19 206 SER B O 1
ATOM 4063 N N . LEU B 1 207 ? -1.344 -34.656 -27.984 1 91.31 207 LEU B N 1
ATOM 4064 C CA . LEU B 1 207 ? -0.64 -33.375 -27.922 1 91.31 207 LEU B CA 1
ATOM 4065 C C . LEU B 1 207 ? 0.126 -33.25 -26.609 1 91.31 207 LEU B C 1
ATOM 4067 O O . LEU B 1 207 ? -0.333 -33.719 -25.578 1 91.31 207 LEU B O 1
ATOM 4071 N N . HIS B 1 208 ? 1.236 -32.594 -26.719 1 91.44 208 HIS B N 1
ATOM 4072 C CA . HIS B 1 208 ? 2.014 -32.312 -25.531 1 91.44 208 HIS B CA 1
ATOM 4073 C C . HIS B 1 208 ? 1.268 -31.344 -24.594 1 91.44 208 HIS B C 1
ATOM 4075 O O . HIS B 1 208 ? 0.63 -30.391 -25.062 1 91.44 208 HIS B O 1
ATOM 4081 N N . THR B 1 209 ? 1.422 -31.609 -23.312 1 94.19 209 THR B N 1
ATOM 4082 C CA . THR B 1 209 ? 0.639 -30.844 -22.344 1 94.19 209 THR B CA 1
ATOM 4083 C C . THR B 1 209 ? 1.474 -29.719 -21.734 1 94.19 209 THR B C 1
ATOM 4085 O O . THR B 1 209 ? 1.167 -29.234 -20.641 1 94.19 209 THR B O 1
ATOM 4088 N N . LEU B 1 210 ? 2.484 -29.25 -22.438 1 95.38 210 LEU B N 1
ATOM 4089 C CA . LEU B 1 210 ? 3.43 -28.266 -21.938 1 95.38 210 LEU B CA 1
ATOM 4090 C C . LEU B 1 210 ? 2.701 -27.016 -21.438 1 95.38 210 LEU B C 1
ATOM 4092 O O . LEU B 1 210 ? 2.889 -26.594 -20.297 1 95.38 210 LEU B O 1
ATOM 4096 N N . ILE B 1 211 ? 1.877 -26.5 -22.281 1 97 211 ILE B N 1
ATOM 4097 C CA . ILE B 1 211 ? 1.193 -25.25 -21.953 1 97 211 ILE B CA 1
ATOM 4098 C C . ILE B 1 211 ? 0.214 -25.484 -20.797 1 97 211 ILE B C 1
ATOM 4100 O O . ILE B 1 211 ? 0.14 -24.672 -19.875 1 97 211 ILE B O 1
ATOM 4104 N N . ILE B 1 212 ? -0.461 -26.547 -20.844 1 97.12 212 ILE B N 1
ATOM 4105 C CA . ILE B 1 212 ? -1.443 -26.875 -19.812 1 97.12 212 ILE B CA 1
ATOM 4106 C C . ILE B 1 212 ? -0.745 -27.047 -18.469 1 97.12 212 ILE B C 1
ATOM 4108 O O . ILE B 1 212 ? -1.25 -26.609 -17.438 1 97.12 212 ILE B O 1
ATOM 4112 N N . ASP B 1 213 ? 0.445 -27.594 -18.5 1 95.5 213 ASP B N 1
ATOM 4113 C CA . ASP B 1 213 ? 1.211 -27.859 -17.297 1 95.5 213 ASP B CA 1
ATOM 4114 C C . ASP B 1 213 ? 1.828 -26.578 -16.734 1 95.5 213 ASP B C 1
ATOM 4116 O O . ASP B 1 213 ? 2.014 -26.453 -15.523 1 95.5 213 ASP B O 1
ATOM 4120 N N . THR B 1 214 ? 2.141 -25.625 -17.547 1 97.56 214 THR B N 1
ATOM 4121 C CA . THR B 1 214 ? 2.984 -24.531 -17.109 1 97.56 214 THR B CA 1
ATOM 4122 C C . THR B 1 214 ? 2.166 -23.25 -16.953 1 97.56 214 THR B C 1
ATOM 4124 O O . THR B 1 214 ? 2.506 -22.391 -16.141 1 97.56 214 THR B O 1
ATOM 4127 N N . ALA B 1 215 ? 1.055 -23.109 -17.641 1 98.19 215 ALA B N 1
ATOM 4128 C CA . ALA B 1 215 ? 0.261 -21.891 -17.672 1 98.19 215 ALA B CA 1
ATOM 4129 C C . ALA B 1 215 ? -0.207 -21.5 -16.281 1 98.19 215 ALA B C 1
ATOM 4131 O O . ALA B 1 215 ? -0.205 -20.312 -15.922 1 98.19 215 ALA B O 1
ATOM 4132 N N . PRO B 1 216 ? -0.592 -22.469 -15.445 1 98.19 216 PRO B N 1
ATOM 4133 C CA . PRO B 1 216 ? -0.999 -22.078 -14.086 1 98.19 216 PRO B CA 1
ATOM 4134 C C . PRO B 1 216 ? 0.138 -21.453 -13.289 1 98.19 216 PRO B C 1
ATOM 4136 O O . PRO B 1 216 ? -0.081 -20.469 -12.57 1 98.19 216 PRO B O 1
ATOM 4139 N N . THR B 1 217 ? 1.309 -21.984 -13.422 1 97.94 217 THR B N 1
ATOM 4140 C CA . THR B 1 217 ? 2.463 -21.406 -12.742 1 97.94 217 THR B CA 1
ATOM 4141 C C . THR B 1 217 ? 2.768 -20.016 -13.289 1 97.94 217 THR B C 1
ATOM 4143 O O . THR B 1 217 ? 3.072 -19.094 -12.523 1 97.94 217 THR B O 1
ATOM 4146 N N . ILE B 1 218 ? 2.65 -19.859 -14.555 1 98.31 218 ILE B N 1
ATOM 4147 C CA . ILE B 1 218 ? 2.854 -18.562 -15.18 1 98.31 218 ILE B CA 1
ATOM 4148 C C . ILE B 1 218 ? 1.8 -17.578 -14.68 1 98.31 218 ILE B C 1
ATOM 4150 O O . ILE B 1 218 ? 2.113 -16.422 -14.383 1 98.31 218 ILE B O 1
ATOM 4154 N N . ALA B 1 219 ? 0.589 -18.031 -14.594 1 98.19 219 ALA B N 1
ATOM 4155 C CA . ALA B 1 219 ? -0.485 -17.188 -14.062 1 98.19 219 ALA B CA 1
ATOM 4156 C C . ALA B 1 219 ? -0.155 -16.719 -12.648 1 98.19 219 ALA B C 1
ATOM 4158 O O . ALA B 1 219 ? -0.322 -15.531 -12.336 1 98.19 219 ALA B O 1
ATOM 4159 N N . GLY B 1 220 ? 0.298 -17.641 -11.828 1 97.25 220 GLY B N 1
ATOM 4160 C CA . GLY B 1 220 ? 0.696 -17.25 -10.484 1 97.25 220 GLY B CA 1
ATOM 4161 C C . GLY B 1 220 ? 1.824 -16.25 -10.461 1 97.25 220 GLY B C 1
ATOM 4162 O O . GLY B 1 220 ? 1.818 -15.32 -9.641 1 97.25 220 GLY B O 1
ATOM 4163 N N . ALA B 1 221 ? 2.756 -16.422 -11.328 1 97.62 221 ALA B N 1
ATOM 4164 C CA . ALA B 1 221 ? 3.883 -15.5 -11.43 1 97.62 221 ALA B CA 1
ATOM 4165 C C . ALA B 1 221 ? 3.416 -14.102 -11.82 1 97.62 221 ALA B C 1
ATOM 4167 O O . ALA B 1 221 ? 3.801 -13.109 -11.195 1 97.62 221 ALA B O 1
ATOM 4168 N N . ILE B 1 222 ? 2.555 -14.031 -12.805 1 97.69 222 ILE B N 1
ATOM 4169 C CA . ILE B 1 222 ? 2.039 -12.75 -13.281 1 97.69 222 ILE B CA 1
ATOM 4170 C C . ILE B 1 222 ? 1.211 -12.094 -12.18 1 97.69 222 ILE B C 1
ATOM 4172 O O . ILE B 1 222 ? 1.38 -10.906 -11.898 1 97.69 222 ILE B O 1
ATOM 4176 N N . LEU B 1 223 ? 0.386 -12.898 -11.586 1 96.25 223 LEU B N 1
ATOM 4177 C CA . LEU B 1 223 ? -0.495 -12.375 -10.547 1 96.25 223 LEU B CA 1
ATOM 4178 C C . LEU B 1 223 ? 0.31 -11.859 -9.359 1 96.25 223 LEU B C 1
ATOM 4180 O O . LEU B 1 223 ? 0.004 -10.797 -8.812 1 96.25 223 LEU B O 1
ATOM 4184 N N . SER B 1 224 ? 1.303 -12.586 -8.953 1 95.94 224 SER B N 1
ATOM 4185 C CA . SER B 1 224 ? 2.139 -12.133 -7.844 1 95.94 224 SER B CA 1
ATOM 4186 C C . SER B 1 224 ? 2.881 -10.844 -8.203 1 95.94 224 SER B C 1
ATOM 4188 O O . SER B 1 224 ? 3.021 -9.953 -7.363 1 95.94 224 SER B O 1
ATOM 4190 N N . TRP B 1 225 ? 3.312 -10.742 -9.422 1 95.62 225 TRP B N 1
ATOM 4191 C CA . TRP B 1 225 ? 4.004 -9.539 -9.875 1 95.62 225 TRP B CA 1
ATOM 4192 C C . TRP B 1 225 ? 3.059 -8.336 -9.883 1 95.62 225 TRP B C 1
ATOM 4194 O O . TRP B 1 225 ? 3.438 -7.238 -9.484 1 95.62 225 TRP B O 1
ATOM 4204 N N . LEU B 1 226 ? 1.857 -8.57 -10.328 1 94.75 226 LEU B N 1
ATOM 4205 C CA . LEU B 1 226 ? 0.828 -7.539 -10.32 1 94.75 226 LEU B CA 1
ATOM 4206 C C . LEU B 1 226 ? 0.599 -7.012 -8.906 1 94.75 226 LEU B C 1
ATOM 4208 O O . LEU B 1 226 ? 0.473 -5.805 -8.703 1 94.75 226 LEU B O 1
ATOM 4212 N N . GLN B 1 227 ? 0.671 -7.84 -7.988 1 91.5 227 GLN B N 1
ATOM 4213 C CA . GLN B 1 227 ? 0.349 -7.457 -6.617 1 91.5 227 GLN B CA 1
ATOM 4214 C C . GLN B 1 227 ? 1.529 -6.758 -5.953 1 91.5 227 GLN B C 1
ATOM 4216 O O . GLN B 1 227 ? 1.341 -5.871 -5.117 1 91.5 227 GLN B O 1
ATOM 4221 N N . ILE B 1 228 ? 2.734 -7.168 -6.297 1 92 228 ILE B N 1
ATOM 4222 C CA . ILE B 1 228 ? 3.881 -6.52 -5.672 1 92 228 ILE B CA 1
ATOM 4223 C C . ILE B 1 228 ? 4.039 -5.105 -6.23 1 92 228 ILE B C 1
ATOM 4225 O O . ILE B 1 228 ? 4.449 -4.191 -5.512 1 92 228 ILE B O 1
ATOM 4229 N N . GLN B 1 229 ? 3.695 -4.957 -7.48 1 93.31 229 GLN B N 1
ATOM 4230 C CA . GLN B 1 229 ? 3.805 -3.646 -8.109 1 93.31 229 GLN B CA 1
ATOM 4231 C C . GLN B 1 229 ? 2.662 -2.73 -7.672 1 93.31 229 GLN B C 1
ATOM 4233 O O . GLN B 1 229 ? 2.793 -1.506 -7.711 1 93.31 229 GLN B O 1
ATOM 4238 N N . ARG B 1 230 ? 1.61 -3.287 -7.355 1 90.69 230 ARG B N 1
ATOM 4239 C CA . ARG B 1 230 ? 0.436 -2.555 -6.891 1 90.69 230 ARG B CA 1
ATOM 4240 C C . ARG B 1 230 ? 0.012 -1.502 -7.91 1 90.69 230 ARG B C 1
ATOM 4242 O O . ARG B 1 230 ? -0.24 -0.35 -7.551 1 90.69 230 ARG B O 1
ATOM 4249 N N . TYR B 1 231 ? -0.068 -1.813 -9.109 1 92.12 231 TYR B N 1
ATOM 4250 C CA . TYR B 1 231 ? -0.264 -0.852 -10.188 1 92.12 231 TYR B CA 1
ATOM 4251 C C . TYR B 1 231 ? -1.575 -0.096 -10.016 1 92.12 231 TYR B C 1
ATOM 4253 O O . TYR B 1 231 ? -1.598 1.137 -10.047 1 92.12 231 TYR B O 1
ATOM 4261 N N . ARG B 1 232 ? -2.615 -0.767 -9.734 1 89.88 232 ARG B N 1
ATOM 4262 C CA . ARG B 1 232 ? -3.938 -0.15 -9.672 1 89.88 232 ARG B CA 1
ATOM 4263 C C . ARG B 1 232 ? -4.09 0.691 -8.414 1 89.88 232 ARG B C 1
ATOM 4265 O O . ARG B 1 232 ? -4.605 1.809 -8.461 1 89.88 232 ARG B O 1
ATOM 4272 N N . ASP B 1 233 ? -3.611 0.168 -7.316 1 88.12 233 ASP B N 1
ATOM 4273 C CA . ASP B 1 233 ? -3.643 0.922 -6.066 1 88.12 233 ASP B CA 1
ATOM 4274 C C . ASP B 1 233 ? -2.863 2.229 -6.191 1 88.12 233 ASP B C 1
ATOM 4276 O O . ASP B 1 233 ? -3.348 3.289 -5.793 1 88.12 233 ASP B O 1
ATOM 4280 N N . LEU B 1 234 ? -1.707 2.115 -6.766 1 90.5 234 LEU B N 1
ATOM 4281 C CA . LEU B 1 234 ? -0.836 3.281 -6.883 1 90.5 234 LEU B CA 1
ATOM 4282 C C . LEU B 1 234 ? -1.391 4.273 -7.898 1 90.5 234 LEU B C 1
ATOM 4284 O O . LEU B 1 234 ? -1.233 5.484 -7.738 1 90.5 234 LEU B O 1
ATOM 4288 N N . THR B 1 235 ? -2.025 3.793 -8.922 1 91.44 235 THR B N 1
ATOM 4289 C CA . THR B 1 235 ? -2.684 4.684 -9.875 1 91.44 235 THR B CA 1
ATOM 4290 C C . THR B 1 235 ? -3.744 5.531 -9.172 1 91.44 235 THR B C 1
ATOM 4292 O O . THR B 1 235 ? -3.764 6.754 -9.32 1 91.44 235 THR B O 1
ATOM 4295 N N . SER B 1 236 ? -4.578 4.871 -8.367 1 87 236 SER B N 1
ATOM 4296 C CA . SER B 1 236 ? -5.648 5.566 -7.66 1 87 236 SER B CA 1
ATOM 4297 C C . SER B 1 236 ? -5.09 6.543 -6.633 1 87 236 SER B C 1
ATOM 4299 O O . SER B 1 236 ? -5.523 7.695 -6.562 1 87 236 SER B O 1
ATOM 4301 N N . ALA B 1 237 ? -4.117 6.094 -5.902 1 86.56 237 ALA B N 1
ATOM 4302 C CA . ALA B 1 237 ? -3.51 6.926 -4.867 1 86.56 237 ALA B CA 1
ATOM 4303 C C . ALA B 1 237 ? -2.822 8.148 -5.477 1 86.56 237 ALA B C 1
ATOM 4305 O O . ALA B 1 237 ? -3 9.266 -5 1 86.56 237 ALA B O 1
ATOM 4306 N N . TYR B 1 238 ? -2.09 7.934 -6.559 1 89.94 238 TYR B N 1
ATOM 4307 C CA . TYR B 1 238 ? -1.328 9.008 -7.184 1 89.94 238 TYR B CA 1
ATOM 4308 C C . TYR B 1 238 ? -2.252 9.984 -7.906 1 89.94 238 TYR B C 1
ATOM 4310 O O . TYR B 1 238 ? -1.998 11.188 -7.926 1 89.94 238 TYR B O 1
ATOM 4318 N N . ASN B 1 239 ? -3.318 9.469 -8.445 1 89.12 239 ASN B N 1
ATOM 4319 C CA . ASN B 1 239 ? -4.305 10.352 -9.062 1 89.12 239 ASN B CA 1
ATOM 4320 C C . ASN B 1 239 ? -4.973 11.258 -8.039 1 89.12 239 ASN B C 1
ATOM 4322 O O . ASN B 1 239 ? -5.168 12.445 -8.281 1 89.12 239 ASN B O 1
ATOM 4326 N N . LEU B 1 240 ? -5.336 10.656 -6.98 1 84.38 240 LEU B N 1
ATOM 4327 C CA . LEU B 1 240 ? -5.945 11.438 -5.914 1 84.38 240 LEU B CA 1
ATOM 4328 C C . LEU B 1 240 ? -4.996 12.531 -5.426 1 84.38 240 LEU B C 1
ATOM 4330 O O . LEU B 1 240 ? -5.402 13.68 -5.246 1 84.38 240 LEU B O 1
ATOM 4334 N N . THR B 1 241 ? -3.752 12.195 -5.211 1 87.38 241 THR B N 1
ATOM 4335 C CA . THR B 1 241 ? -2.76 13.156 -4.738 1 87.38 241 THR B CA 1
ATOM 4336 C C . THR B 1 241 ? -2.521 14.242 -5.781 1 87.38 241 THR B C 1
ATOM 4338 O O . THR B 1 241 ? -2.432 15.43 -5.441 1 87.38 241 THR B O 1
ATOM 4341 N N . ALA B 1 242 ? -2.42 13.836 -7.027 1 90.56 242 ALA B N 1
ATOM 4342 C CA . ALA B 1 242 ? -2.238 14.805 -8.102 1 90.56 242 ALA B CA 1
ATOM 4343 C C . ALA B 1 242 ? -3.389 15.812 -8.133 1 90.56 242 ALA B C 1
ATOM 4345 O O . ALA B 1 242 ? -3.17 17.016 -8.32 1 90.56 242 ALA B O 1
ATOM 4346 N N . ASN B 1 243 ? -4.562 15.281 -7.961 1 87.88 243 ASN B N 1
ATOM 4347 C CA . ASN B 1 243 ? -5.73 16.156 -7.922 1 87.88 243 ASN B CA 1
ATOM 4348 C C . ASN B 1 243 ? -5.66 17.141 -6.75 1 87.88 243 ASN B C 1
ATOM 4350 O O . ASN B 1 243 ? -6.008 18.312 -6.895 1 87.88 243 ASN B O 1
ATOM 4354 N N . GLU B 1 244 ? -5.242 16.672 -5.637 1 85.44 244 GLU B N 1
ATOM 4355 C CA . GLU B 1 244 ? -5.082 17.531 -4.469 1 85.44 244 GLU B CA 1
ATOM 4356 C C . GLU B 1 244 ? -4.02 18.594 -4.715 1 85.44 244 GLU B C 1
ATOM 4358 O O . GLU B 1 244 ? -4.207 19.766 -4.348 1 85.44 244 GLU B O 1
ATOM 4363 N N . ILE B 1 245 ? -2.936 18.219 -5.324 1 90.94 245 ILE B N 1
ATOM 4364 C CA . ILE B 1 245 ? -1.853 19.156 -5.59 1 90.94 245 ILE B CA 1
ATOM 4365 C C . ILE B 1 245 ? -2.322 20.219 -6.582 1 90.94 245 ILE B C 1
ATOM 4367 O O . ILE B 1 245 ? -1.941 21.375 -6.48 1 90.94 245 ILE B O 1
ATOM 4371 N N . THR B 1 246 ? -3.162 19.797 -7.488 1 91.94 246 THR B N 1
ATOM 4372 C CA . THR B 1 246 ? -3.734 20.734 -8.438 1 91.94 246 THR B CA 1
ATOM 4373 C C . THR B 1 246 ? -4.523 21.828 -7.711 1 91.94 246 THR B C 1
ATOM 4375 O O . THR B 1 246 ? -4.434 23 -8.062 1 91.94 246 THR B O 1
ATOM 4378 N N . LEU B 1 247 ? -5.277 21.375 -6.723 1 87 247 LEU B N 1
ATOM 4379 C CA . LEU B 1 247 ? -6.023 22.328 -5.914 1 87 247 LEU B CA 1
ATOM 4380 C C . LEU B 1 247 ? -5.078 23.25 -5.137 1 87 247 LEU B C 1
ATOM 4382 O O . LEU B 1 247 ? -5.316 24.453 -5.039 1 87 247 LEU B O 1
ATOM 4386 N N . ILE B 1 248 ? -4.035 22.719 -4.621 1 90.12 248 ILE B N 1
ATOM 4387 C CA . ILE B 1 248 ? -3.023 23.453 -3.879 1 90.12 248 ILE B CA 1
ATOM 4388 C C . ILE B 1 248 ? -2.355 24.484 -4.793 1 90.12 248 ILE B C 1
ATOM 4390 O O . ILE B 1 248 ? -2.145 25.625 -4.402 1 90.12 248 ILE B O 1
ATOM 4394 N N . ARG B 1 249 ? -2.02 24.062 -5.977 1 94.44 249 ARG B N 1
ATOM 4395 C CA . ARG B 1 249 ? -1.39 24.938 -6.953 1 94.44 249 ARG B CA 1
ATOM 4396 C C . ARG B 1 249 ? -2.246 26.172 -7.211 1 94.44 249 ARG B C 1
ATOM 4398 O O . ARG B 1 249 ? -1.724 27.281 -7.324 1 94.44 249 ARG B O 1
ATOM 4405 N N . GLY B 1 250 ? -3.52 25.984 -7.238 1 92.81 250 GLY B N 1
ATOM 4406 C CA . GLY B 1 250 ? -4.426 27.109 -7.457 1 92.81 250 GLY B CA 1
ATOM 4407 C C . GLY B 1 250 ? -4.508 28.047 -6.273 1 92.81 250 GLY B C 1
ATOM 4408 O O . GLY B 1 250 ? -4.676 29.266 -6.445 1 92.81 250 GLY B O 1
ATOM 4409 N N . ALA B 1 251 ? -4.316 27.562 -5.129 1 91.38 251 ALA B N 1
ATOM 4410 C CA . ALA B 1 251 ? -4.516 28.312 -3.895 1 91.38 251 ALA B CA 1
ATOM 4411 C C . ALA B 1 251 ? -3.318 29.219 -3.607 1 91.38 251 ALA B C 1
ATOM 4413 O O . ALA B 1 251 ? -3.441 30.203 -2.881 1 91.38 251 ALA B O 1
ATOM 4414 N N . ILE B 1 252 ? -2.143 28.938 -4.199 1 94.69 252 ILE B N 1
ATOM 4415 C CA . ILE B 1 252 ? -0.927 29.672 -3.863 1 94.69 252 ILE B CA 1
ATOM 4416 C C . ILE B 1 252 ? -1.031 31.109 -4.383 1 94.69 252 ILE B C 1
ATOM 4418 O O . ILE B 1 252 ? -0.418 32.031 -3.826 1 94.69 252 ILE B O 1
ATOM 4422 N N . TYR B 1 253 ? -1.854 31.375 -5.363 1 93.69 253 TYR B N 1
ATOM 4423 C CA . TYR B 1 253 ? -1.981 32.688 -5.977 1 93.69 253 TYR B CA 1
ATOM 4424 C C . TYR B 1 253 ? -2.756 33.625 -5.07 1 93.69 253 TYR B C 1
ATOM 4426 O O . TYR B 1 253 ? -2.648 34.844 -5.207 1 93.69 253 TYR B O 1
ATOM 4434 N N . ASP B 1 254 ? -3.438 33.094 -4.102 1 93.25 254 ASP B N 1
ATOM 4435 C CA . ASP B 1 254 ? -4.238 33.906 -3.182 1 93.25 254 ASP B CA 1
ATOM 4436 C C . ASP B 1 254 ? -3.434 34.281 -1.939 1 93.25 254 ASP B C 1
ATOM 4438 O O . ASP B 1 254 ? -3.881 35.094 -1.129 1 93.25 254 ASP B O 1
ATOM 4442 N N . VAL B 1 255 ? -2.23 33.719 -1.84 1 95.38 255 VAL B N 1
ATOM 4443 C CA . VAL B 1 255 ? -1.389 33.969 -0.673 1 95.38 255 VAL B CA 1
ATOM 4444 C C . VAL B 1 255 ? -0.682 35.312 -0.817 1 95.38 255 VAL B C 1
ATOM 4446 O O . VAL B 1 255 ? 0.051 35.531 -1.784 1 95.38 255 VAL B O 1
ATOM 4449 N N . LYS B 1 256 ? -0.838 36.219 0.218 1 94.88 256 LYS B N 1
ATOM 4450 C CA . LYS B 1 256 ? -0.307 37.562 0.083 1 94.88 256 LYS B CA 1
ATOM 4451 C C . LYS B 1 256 ? 0.68 37.875 1.202 1 94.88 256 LYS B C 1
ATOM 4453 O O . LYS B 1 256 ? 1.593 38.688 1.021 1 94.88 256 LYS B O 1
ATOM 4458 N N . THR B 1 257 ? 0.496 37.281 2.402 1 95.56 257 THR B N 1
ATOM 4459 C CA . THR B 1 257 ? 1.326 37.625 3.553 1 95.56 257 THR B CA 1
ATOM 4460 C C . THR B 1 257 ? 2.201 36.438 3.953 1 95.56 257 THR B C 1
ATOM 4462 O O . THR B 1 257 ? 1.948 35.312 3.541 1 95.56 257 THR B O 1
ATOM 4465 N N . GLN B 1 258 ? 3.199 36.719 4.676 1 94.62 258 GLN B N 1
ATOM 4466 C CA . GLN B 1 258 ? 4.094 35.688 5.172 1 94.62 258 GLN B CA 1
ATOM 4467 C C . GLN B 1 258 ? 3.344 34.688 6.051 1 94.62 258 GLN B C 1
ATOM 4469 O O . GLN B 1 258 ? 3.617 33.5 6.008 1 94.62 258 GLN B O 1
ATOM 4474 N N . GLU B 1 259 ? 2.488 35.188 6.801 1 91.88 259 GLU B N 1
ATOM 4475 C CA . GLU B 1 259 ? 1.702 34.312 7.676 1 91.88 259 GLU B CA 1
ATOM 4476 C C . GLU B 1 259 ? 0.823 33.375 6.871 1 91.88 259 GLU B C 1
ATOM 4478 O O . GLU B 1 259 ? 0.747 32.156 7.176 1 91.88 259 GLU B O 1
ATOM 4483 N N . GLN B 1 260 ? 0.234 33.906 5.875 1 93.12 260 GLN B N 1
ATOM 4484 C CA . GLN B 1 260 ? -0.582 33.094 4.992 1 93.12 260 GLN B CA 1
ATOM 4485 C C . GLN B 1 260 ? 0.269 32.062 4.27 1 93.12 260 GLN B C 1
ATOM 4487 O O . GLN B 1 260 ? -0.166 30.906 4.07 1 93.12 260 GLN B O 1
ATOM 4492 N N . PHE B 1 261 ? 1.438 32.5 3.857 1 95.81 261 PHE B N 1
ATOM 4493 C CA . PHE B 1 261 ? 2.334 31.594 3.135 1 95.81 261 PHE B CA 1
ATOM 4494 C C . PHE B 1 261 ? 2.809 30.469 4.035 1 95.81 261 PHE B C 1
ATOM 4496 O O . PHE B 1 261 ? 2.932 29.328 3.592 1 95.81 261 PHE B O 1
ATOM 4503 N N . SER B 1 262 ? 3.105 30.766 5.285 1 93.31 262 SER B N 1
ATOM 4504 C CA . SER B 1 262 ? 3.502 29.75 6.266 1 93.31 262 SER B CA 1
ATOM 4505 C C . SER B 1 262 ? 2.426 28.688 6.422 1 93.31 262 SER B C 1
ATOM 4507 O O . SER B 1 262 ? 2.721 27.484 6.367 1 93.31 262 SER B O 1
ATOM 4509 N N . LEU B 1 263 ? 1.214 29.078 6.531 1 86.19 263 LEU B N 1
ATOM 4510 C CA . LEU B 1 263 ? 0.094 28.156 6.688 1 86.19 263 LEU B CA 1
ATOM 4511 C C . LEU B 1 263 ? -0.122 27.344 5.414 1 86.19 263 LEU B C 1
ATOM 4513 O O . LEU B 1 263 ? -0.366 26.141 5.477 1 86.19 263 LEU B O 1
ATOM 4517 N N . PHE B 1 264 ? -0.015 28.047 4.344 1 90.69 264 PHE B N 1
ATOM 4518 C CA . PHE B 1 264 ? -0.186 27.391 3.045 1 90.69 264 PHE B CA 1
ATOM 4519 C C . PHE B 1 264 ? 0.835 26.281 2.857 1 90.69 264 PHE B C 1
ATOM 4521 O O . PHE B 1 264 ? 0.48 25.172 2.473 1 90.69 264 PHE B O 1
ATOM 4528 N N . VAL B 1 265 ? 2.111 26.609 3.076 1 93.5 265 VAL B N 1
ATOM 4529 C CA . VAL B 1 265 ? 3.189 25.641 2.889 1 93.5 265 VAL B CA 1
ATOM 4530 C C . VAL B 1 265 ? 3.01 24.469 3.855 1 93.5 265 VAL B C 1
ATOM 4532 O O . VAL B 1 265 ? 3.207 23.312 3.48 1 93.5 265 VAL B O 1
ATOM 4535 N N . SER B 1 266 ? 2.695 24.734 5.059 1 86.19 266 SER B N 1
ATOM 4536 C CA . SER B 1 266 ? 2.461 23.688 6.055 1 86.19 266 SER B CA 1
ATOM 4537 C C . SER B 1 266 ? 1.364 22.734 5.602 1 86.19 266 SER B C 1
ATOM 4539 O O . SER B 1 266 ? 1.523 21.516 5.688 1 86.19 266 SER B O 1
ATOM 4541 N N . ASP B 1 267 ? 0.326 23.25 5.047 1 81.5 267 ASP B N 1
ATOM 4542 C CA . ASP B 1 267 ? -0.788 22.438 4.559 1 81.5 267 ASP B CA 1
ATOM 4543 C C . ASP B 1 267 ? -0.392 21.656 3.311 1 81.5 267 ASP B C 1
ATOM 4545 O O . ASP B 1 267 ? -0.731 20.469 3.18 1 81.5 267 ASP B O 1
ATOM 4549 N N . ALA B 1 268 ? 0.23 22.344 2.438 1 88.19 268 ALA B N 1
ATOM 4550 C CA . ALA B 1 268 ? 0.64 21.703 1.188 1 88.19 268 ALA B CA 1
ATOM 4551 C C . ALA B 1 268 ? 1.573 20.531 1.454 1 88.19 268 ALA B C 1
ATOM 4553 O O . ALA B 1 268 ? 1.391 19.453 0.892 1 88.19 268 ALA B O 1
ATOM 4554 N N . GLU B 1 269 ? 2.551 20.75 2.322 1 87.75 269 GLU B N 1
ATOM 4555 C CA . GLU B 1 269 ? 3.521 19.703 2.621 1 87.75 269 GLU B CA 1
ATOM 4556 C C . GLU B 1 269 ? 2.854 18.5 3.303 1 87.75 269 GLU B C 1
ATOM 4558 O O . GLU B 1 269 ? 3.285 17.359 3.133 1 87.75 269 GLU B O 1
ATOM 4563 N N . SER B 1 270 ? 1.828 18.719 4.012 1 77.5 270 SER B N 1
ATOM 4564 C CA . SER B 1 270 ? 1.086 17.641 4.645 1 77.5 270 SER B CA 1
ATOM 4565 C C . SER B 1 270 ? 0.327 16.812 3.609 1 77.5 270 SER B C 1
ATOM 4567 O O . SER B 1 270 ? 0.023 15.641 3.846 1 77.5 270 SER B O 1
ATOM 4569 N N . ALA B 1 271 ? 0.063 17.422 2.484 1 76.06 271 ALA B N 1
ATOM 4570 C CA . ALA B 1 271 ? -0.667 16.75 1.42 1 76.06 271 ALA B CA 1
ATOM 4571 C C . ALA B 1 271 ? 0.273 15.898 0.563 1 76.06 271 ALA B C 1
ATOM 4573 O O . ALA B 1 271 ? -0.136 14.883 -0.001 1 76.06 271 ALA B O 1
ATOM 4574 N N . PHE B 1 272 ? 1.562 16.344 0.35 1 79 272 PHE B N 1
ATOM 4575 C CA . PHE B 1 272 ? 2.506 15.68 -0.539 1 79 272 PHE B CA 1
ATOM 4576 C C . PHE B 1 272 ? 2.914 14.328 0.022 1 79 272 PHE B C 1
ATOM 4578 O O . PHE B 1 272 ? 3.084 13.367 -0.729 1 79 272 PHE B O 1
ATOM 4585 N N . SER B 1 273 ? 3.221 14.18 1.273 1 66.25 273 SER B N 1
ATOM 4586 C CA . SER B 1 273 ? 3.803 12.93 1.735 1 66.25 273 SER B CA 1
ATOM 4587 C C . SER B 1 273 ? 2.971 12.312 2.855 1 66.25 273 SER B C 1
ATOM 4589 O O . SER B 1 273 ? 3.498 11.984 3.92 1 66.25 273 SER B O 1
ATOM 4591 N N . ARG B 1 274 ? 1.775 12.047 2.475 1 63.12 274 ARG B N 1
ATOM 4592 C CA . ARG B 1 274 ? 0.805 11.555 3.449 1 63.12 274 ARG B CA 1
ATOM 4593 C C . ARG B 1 274 ? 1.225 10.195 4.008 1 63.12 274 ARG B C 1
ATOM 4595 O O . ARG B 1 274 ? 1.206 9.984 5.223 1 63.12 274 ARG B O 1
ATOM 4602 N N . GLU B 1 275 ? 1.631 9.5 3.168 1 62.03 275 GLU B N 1
ATOM 4603 C CA . GLU B 1 275 ? 1.849 8.102 3.549 1 62.03 275 GLU B CA 1
ATOM 4604 C C . GLU B 1 275 ? 3.168 7.938 4.301 1 62.03 275 GLU B C 1
ATOM 4606 O O . GLU B 1 275 ? 3.297 7.051 5.145 1 62.03 275 GLU B O 1
ATOM 4611 N N . HIS B 1 276 ? 3.984 8.836 4.09 1 62.25 276 HIS B N 1
ATOM 4612 C CA . HIS B 1 276 ? 5.328 8.5 4.551 1 62.25 276 HIS B CA 1
ATOM 4613 C C . HIS B 1 276 ? 5.887 9.586 5.465 1 62.25 276 HIS B C 1
ATOM 4615 O O . HIS B 1 276 ? 7.043 9.516 5.883 1 62.25 276 HIS B O 1
ATOM 4621 N N . THR B 1 277 ? 5.102 10.469 5.828 1 64.31 277 THR B N 1
ATOM 4622 C CA . THR B 1 277 ? 5.66 11.516 6.68 1 64.31 277 THR B CA 1
ATOM 4623 C C . THR B 1 277 ? 5.355 11.234 8.148 1 64.31 277 THR B C 1
ATOM 4625 O O . THR B 1 277 ? 4.195 11.07 8.531 1 64.31 277 THR B O 1
ATOM 4628 N N . GLN B 1 278 ? 6.465 11.305 8.953 1 61.06 278 GLN B N 1
ATOM 4629 C CA . GLN B 1 278 ? 6.371 11.016 10.383 1 61.06 278 GLN B CA 1
ATOM 4630 C C . GLN B 1 278 ? 5.91 12.242 11.164 1 61.06 278 GLN B C 1
ATOM 4632 O O . GLN B 1 278 ? 6.109 13.375 10.719 1 61.06 278 GLN B O 1
ATOM 4637 N N . TRP B 1 279 ? 5.324 11.992 12.312 1 58.5 279 TRP B N 1
ATOM 4638 C CA . TRP B 1 279 ? 4.719 13.008 13.164 1 58.5 279 TRP B CA 1
ATOM 4639 C C . TRP B 1 279 ? 5.746 14.062 13.562 1 58.5 279 TRP B C 1
ATOM 4641 O O . TRP B 1 279 ? 5.449 15.266 13.555 1 58.5 279 TRP B O 1
ATOM 4651 N N . ALA B 1 280 ? 6.871 13.664 13.805 1 57 280 ALA B N 1
ATOM 4652 C CA . ALA B 1 280 ? 7.926 14.578 14.234 1 57 280 ALA B CA 1
ATOM 4653 C C . ALA B 1 280 ? 8.203 15.633 13.172 1 57 280 ALA B C 1
ATOM 4655 O O . ALA B 1 280 ? 8.672 16.734 13.484 1 57 280 ALA B O 1
ATOM 4656 N N . ALA B 1 281 ? 7.82 15.352 12.016 1 62.09 281 ALA B N 1
ATOM 4657 C CA . ALA B 1 281 ? 8.07 16.281 10.906 1 62.09 281 ALA B CA 1
ATOM 4658 C C . ALA B 1 281 ? 6.867 17.188 10.672 1 62.09 281 ALA B C 1
ATOM 4660 O O . ALA B 1 281 ? 6.953 18.156 9.922 1 62.09 281 ALA B O 1
ATOM 4661 N N . ARG B 1 282 ? 5.77 16.875 11.32 1 62.31 282 ARG B N 1
ATOM 4662 C CA . ARG B 1 282 ? 4.535 17.594 11.039 1 62.31 282 ARG B CA 1
ATOM 4663 C C . ARG B 1 282 ? 4.121 18.469 12.227 1 62.31 282 ARG B C 1
ATOM 4665 O O . ARG B 1 282 ? 3.336 19.406 12.07 1 62.31 282 ARG B O 1
ATOM 4672 N N . LYS B 1 283 ? 4.785 18.219 13.367 1 62.53 283 LYS B N 1
ATOM 4673 C CA . LYS B 1 283 ? 4.336 18.875 14.586 1 62.53 283 LYS B CA 1
ATOM 4674 C C . LYS B 1 283 ? 4.602 20.375 14.523 1 62.53 283 LYS B C 1
ATOM 4676 O O . LYS B 1 283 ? 5.691 20.812 14.141 1 62.53 283 LYS B O 1
ATOM 4681 N N . ASP B 1 284 ? 3.518 21.141 14.625 1 57.03 284 ASP B N 1
ATOM 4682 C CA . ASP B 1 284 ? 3.611 22.609 14.617 1 57.03 284 ASP B CA 1
ATOM 4683 C C . ASP B 1 284 ? 4.074 23.125 15.977 1 57.03 284 ASP B C 1
ATOM 4685 O O . ASP B 1 284 ? 4.301 24.328 16.141 1 57.03 284 ASP B O 1
ATOM 4689 N N . ASN B 1 285 ? 4.227 22.297 17.031 1 54.28 285 ASN B N 1
ATOM 4690 C CA . ASN B 1 285 ? 4.668 22.812 18.312 1 54.28 285 ASN B CA 1
ATOM 4691 C C . ASN B 1 285 ? 6.023 22.25 18.719 1 54.28 285 ASN B C 1
ATOM 4693 O O . ASN B 1 285 ? 6.371 21.125 18.328 1 54.28 285 ASN B O 1
#

Organism: Turneriella parva (strain ATCC BAA-1111 / DSM 21527 / NCTC 11395 / H) (NCBI:txid869212)

Nearest PDB structures (foldseek):
  8vp6-assembly1_A  TM=2.257E-01  e=1.296E-01  Acetivibrio thermocellus ATCC 27405
  9baa-assembly1_A  TM=2.358E-01  e=4.780E-01  Acetivibrio thermocellus ATCC 27405
  6p6i-assembly1_B  TM=2.201E-01  e=3.695E+00  Escherichia coli UTI89
  6pam-assembly4_H  TM=2.625E-01  e=9.213E+00  Novosphingobium aromaticivorans DSM 12444
  4mrn-assembly1_A  TM=2.590E-01  e=9.623E+00  Novosphingobium aromaticivorans DSM 12444

pLDDT: mean 90.32, std 9.78, range [53.69, 98.56]

Radius of gyration: 27.12 Å; Cα contacts (8 Å, |Δi|>4): 714; chains: 2; bounding box: 62×82×60 Å

Solvent-accessible surface area (backbone atoms only — not comparable to full-atom values): 28600 Å² total; per-residue (Å²): 136,76,82,51,74,35,51,66,30,58,41,25,41,50,52,15,52,49,36,47,51,50,51,54,50,47,51,49,51,27,44,52,28,45,42,48,24,43,49,39,38,66,74,24,58,88,39,71,68,29,43,51,53,28,51,51,27,51,51,50,24,44,56,38,45,50,50,68,58,70,52,61,49,59,45,50,19,51,51,21,39,21,50,19,44,18,47,51,43,38,48,52,28,46,32,60,36,5,58,62,26,59,52,94,59,25,69,62,50,49,53,49,45,53,50,52,52,44,62,75,38,43,78,57,42,62,74,34,50,86,62,55,55,93,60,58,76,70,38,68,48,38,52,53,47,41,71,44,54,70,70,54,39,50,53,48,44,46,60,68,43,52,48,46,49,33,50,50,28,47,50,50,17,52,53,24,46,52,50,35,54,52,53,39,47,51,46,52,49,47,49,52,51,32,51,52,53,45,54,47,34,72,77,39,70,85,53,81,57,54,58,62,62,30,36,53,27,45,46,18,40,48,49,24,49,51,33,67,63,32,22,58,54,47,21,44,52,24,46,53,45,26,52,46,43,52,55,49,60,62,51,57,77,75,49,83,47,68,69,49,40,12,52,48,48,42,50,49,50,57,55,74,39,28,72,31,46,47,56,80,54,64,49,66,118,137,75,81,50,73,34,52,65,30,58,41,23,42,49,51,14,53,50,35,47,51,50,51,53,49,46,51,49,52,26,43,49,28,44,43,48,25,44,48,39,38,66,74,25,57,89,38,69,67,28,42,52,52,26,51,51,27,51,52,51,26,43,55,39,46,51,49,68,58,70,52,62,50,58,45,51,20,52,52,21,40,20,50,18,43,18,47,51,44,38,49,53,27,45,33,62,35,6,58,63,25,60,52,94,58,24,68,61,50,50,54,48,46,51,49,50,53,44,63,75,37,43,80,56,42,62,73,33,49,86,63,58,58,94,59,57,76,71,38,69,48,38,52,52,47,42,70,45,54,69,70,55,39,50,53,48,44,45,58,68,43,50,49,44,49,33,51,48,29,46,51,50,17,51,53,22,47,52,50,37,54,50,52,38,46,52,47,50,48,46,49,52,52,32,52,53,52,46,53,48,35,73,76,40,72,84,53,80,56,55,58,63,61,30,38,53,28,47,44,18,40,48,50,24,51,50,34,67,65,32,22,60,55,46,21,44,54,24,45,53,45,28,54,48,42,53,53,49,62,63,52,57,77,73,51,83,45,70,69,51,42,12,52,48,48,43,51,50,50,57,54,74,38,27,74,30,45,46,56,81,53,65,49,66,118

Sequence (570 aa):
MALEYPSLYSSADKLSNRTQALYKRIFKWHTVCLVAFCIIFSMFKEIPVGKIISAILILISFVLNIFLTFDDKNTVWYTARALAESVKTMTWRFVMRAEPFDNNNAQVLFTRHLGDLLKQNQNVSQQMLTELDQHAVISESMKTLRSATLAHRKSFYLNNRIKEQLNWYSEKARLNRRGSKFWYGLFFLNHLILIVCFFFYLIIPSLHTLIIDTAPTIAGAILSWLQIQRYRDLTSAYNLTANEITLIRGAIYDVKTQEQFSLFVSDAESAFSREHTQWAARKDNMALEYPSLYSSADKLSNRTQALYKRIFKWHTVCLVAFCIIFSMFKEIPVGKIISAILILISFVLNIFLTFDDKNTVWYTARALAESVKTMTWRFVMRAEPFDNNNAQVLFTRHLGDLLKQNQNVSQQMLTELDQHAVISESMKTLRSATLAHRKSFYLNNRIKEQLNWYSEKARLNRRGSKFWYGLFFLNHLILIVCFFFYLIIPSLHTLIIDTAPTIAGAILSWLQIQRYRDLTSAYNLTANEITLIRGAIYDVKTQEQFSLFVSDAESAFSREHTQWAARKDN

Foldseek 3Di:
DDDDFALLLVLLVVLLVVLLVVLLVLLLLLLVLVLVLLLLCLPDVVPPVSVVSSVVSVVSSVVSVVCNVPPPSVVLNQLSQLLNLLRVLLLLLCLLCAFPLVDPCNVVLSVVLNVVSCVVSVVNNVVRVVPNPPDDNHDPSSVVSSPDDNVSVLVCCLVPPLVVLLVVLVVLLVVLVVVLCVLVVVLVVLVVVLVVLVVVCVVPVVDRCSSVRSSVSVNVSSVVSCVSSVSVVSNVVSVVLSVVSVVLSVCSVVQDDSNSSNVSSLVNSCSRPVPRHDPSSNDSD/DDDDFALLLVLLVVLLVVLLVVLLVLLLLLLVLVLVLLLLCLPDVVPPVSVVSSVVSVVSSVVSVVCNVPPPSVVLNQLSLLLNLLRVLLLLLCLLCAFPLVDPCNVVLSVVLNVVSCVVSVVNNVVRVVRNPPDDNADPSSVVSSPDDNVSVLVCCLVPPLVVLLVVLVVLLVVLVVVLCVLVVVLVVLVVVLVVLVVVCVVPVVDRCSSVRSSVSVNVSSVVSCVSSVSVVSSVVSVVLSVVSVVLSVCSVVQDDSNSSNVSSLVNSCSRPVPRHDPSSNDSD